Protein AF-A0ABD7YGF1-F1 (afdb_monomer)

InterPro domains:
  IPR017601 DGQHR-containing domain [TIGR03187] (174-457)
  IPR017642 DNA sulphur modification protein DndB [PF14072] (172-524)
  IPR017642 DNA sulphur modification protein DndB [cd16412] (172-524)

Structure (mmCIF, N/CA/C/O backbone):
data_AF-A0ABD7YGF1-F1
#
_entry.id   AF-A0ABD7YGF1-F1
#
loop_
_atom_site.group_PDB
_atom_site.id
_atom_site.type_symbol
_atom_site.label_atom_id
_atom_site.label_alt_id
_atom_site.label_comp_id
_atom_site.label_asym_id
_atom_site.label_entity_id
_atom_site.label_seq_id
_atom_site.pdbx_PDB_ins_code
_atom_site.Cartn_x
_atom_site.Cartn_y
_atom_site.Cartn_z
_atom_site.occupancy
_atom_site.B_iso_or_equiv
_atom_site.auth_seq_id
_atom_site.auth_comp_id
_atom_site.auth_asym_id
_atom_site.auth_atom_id
_atom_site.pdbx_PDB_model_num
ATOM 1 N N . MET A 1 1 ? 9.841 2.204 75.203 1.00 47.28 1 MET A N 1
ATOM 2 C CA . MET A 1 1 ? 10.074 0.927 74.493 1.00 47.28 1 MET A CA 1
ATOM 3 C C . MET A 1 1 ? 8.745 0.483 73.907 1.00 47.28 1 MET A C 1
ATOM 5 O O . MET A 1 1 ? 7.786 0.415 74.666 1.00 47.28 1 MET A O 1
ATOM 9 N N . ALA A 1 2 ? 8.656 0.274 72.591 1.00 51.72 2 ALA A N 1
ATOM 10 C CA . ALA A 1 2 ? 7.449 -0.277 71.972 1.00 51.72 2 ALA A CA 1
ATOM 11 C C . ALA A 1 2 ? 7.206 -1.681 72.547 1.00 51.72 2 ALA A C 1
ATOM 13 O O . ALA A 1 2 ? 8.125 -2.500 72.556 1.00 51.72 2 ALA A O 1
ATOM 14 N N . ARG A 1 3 ? 6.018 -1.930 73.106 1.00 64.38 3 ARG A N 1
ATOM 15 C CA . ARG A 1 3 ? 5.653 -3.269 73.577 1.00 64.38 3 ARG A CA 1
ATOM 16 C C . ARG A 1 3 ? 5.346 -4.119 72.345 1.00 64.38 3 ARG A C 1
ATOM 18 O O . ARG A 1 3 ? 4.523 -3.728 71.523 1.00 64.38 3 ARG A O 1
ATOM 25 N N . ASN A 1 4 ? 6.045 -5.240 72.193 1.00 73.88 4 ASN A N 1
ATOM 26 C CA . ASN A 1 4 ? 5.691 -6.229 71.183 1.00 73.88 4 ASN A CA 1
ATOM 27 C C . ASN A 1 4 ? 4.468 -6.994 71.697 1.00 73.88 4 ASN A C 1
ATOM 29 O O . ASN A 1 4 ? 4.599 -7.755 72.653 1.00 73.88 4 ASN A O 1
ATOM 33 N N . ASN A 1 5 ? 3.306 -6.786 71.082 1.00 87.56 5 ASN A N 1
ATOM 34 C CA . ASN A 1 5 ? 2.066 -7.472 71.465 1.00 87.56 5 ASN A CA 1
ATOM 35 C C . ASN A 1 5 ? 1.705 -8.606 70.493 1.00 87.56 5 ASN A C 1
ATOM 37 O O . ASN A 1 5 ? 0.883 -9.454 70.814 1.00 87.56 5 ASN A O 1
ATOM 41 N N . PHE A 1 6 ? 2.364 -8.681 69.330 1.00 92.50 6 PHE A N 1
ATOM 42 C CA . PHE A 1 6 ? 2.102 -9.727 68.344 1.00 92.50 6 PHE A CA 1
ATOM 43 C C . PHE A 1 6 ? 3.184 -10.800 68.379 1.00 92.50 6 PHE A C 1
ATOM 45 O O . PHE A 1 6 ? 4.377 -10.498 68.298 1.00 92.50 6 PHE A O 1
ATOM 52 N N . TYR A 1 7 ? 2.778 -12.063 68.435 1.00 94.25 7 TYR A N 1
ATOM 53 C CA . TYR A 1 7 ? 3.683 -13.203 68.548 1.00 94.25 7 TYR A CA 1
ATOM 54 C C . TYR A 1 7 ? 3.401 -14.226 67.463 1.00 94.25 7 TYR A C 1
ATOM 56 O O . TYR A 1 7 ? 2.249 -14.515 67.159 1.00 94.25 7 TYR A O 1
ATOM 64 N N . VAL A 1 8 ? 4.458 -14.802 66.897 1.00 94.12 8 VAL A N 1
ATOM 65 C CA . VAL A 1 8 ? 4.356 -15.978 66.029 1.00 94.12 8 VAL A CA 1
ATOM 66 C C . VAL A 1 8 ? 4.621 -17.211 66.873 1.00 94.12 8 VAL A C 1
ATOM 68 O O . VAL A 1 8 ? 5.663 -17.280 67.525 1.00 94.12 8 VAL A O 1
ATOM 71 N N . ILE A 1 9 ? 3.707 -18.173 66.837 1.00 95.19 9 ILE A N 1
ATOM 72 C CA . ILE A 1 9 ? 3.761 -19.412 67.617 1.00 95.19 9 ILE A CA 1
ATOM 73 C C . ILE A 1 9 ? 3.724 -20.636 66.700 1.00 95.19 9 ILE A C 1
ATOM 75 O O . ILE A 1 9 ? 3.148 -20.586 65.608 1.00 95.19 9 ILE A O 1
ATOM 79 N N . THR A 1 10 ? 4.328 -21.738 67.134 1.00 94.38 10 THR A N 1
ATOM 80 C CA . THR A 1 10 ? 4.211 -23.039 66.464 1.00 94.38 10 THR A CA 1
ATOM 81 C C . THR A 1 10 ? 2.841 -23.665 66.725 1.00 94.38 10 THR A C 1
ATOM 83 O O . THR A 1 10 ? 2.309 -23.622 67.833 1.00 94.38 10 THR A O 1
ATOM 86 N N . LEU A 1 11 ? 2.276 -24.290 65.696 1.00 93.62 11 LEU A N 1
ATOM 87 C CA . LEU A 1 11 ? 1.008 -25.030 65.745 1.00 93.62 11 LEU A CA 1
ATOM 88 C C . LEU A 1 11 ? 1.214 -26.542 65.571 1.00 93.62 11 LEU A C 1
ATOM 90 O O . LEU A 1 11 ? 0.254 -27.306 65.565 1.00 93.62 11 LEU A O 1
ATOM 94 N N . LYS A 1 12 ? 2.468 -26.982 65.426 1.00 89.94 12 LYS A N 1
ATOM 95 C CA . LYS A 1 12 ? 2.901 -28.384 65.375 1.00 89.94 12 LYS A CA 1
ATOM 96 C C . LYS A 1 12 ? 4.277 -28.497 66.027 1.00 89.94 12 LYS A C 1
ATOM 98 O O . LYS A 1 12 ? 5.043 -27.534 65.988 1.00 89.94 12 LYS A O 1
ATOM 103 N N . ALA A 1 13 ? 4.590 -29.658 66.595 1.00 87.62 13 ALA A N 1
ATOM 104 C CA . ALA A 1 13 ? 5.941 -29.934 67.071 1.00 87.62 13 ALA A CA 1
ATOM 105 C C . ALA A 1 13 ? 6.906 -30.013 65.877 1.00 87.62 13 ALA A C 1
ATOM 107 O O . ALA A 1 13 ? 6.611 -30.695 64.893 1.00 87.62 13 ALA A O 1
ATOM 108 N N . MET A 1 14 ? 8.024 -29.288 65.935 1.00 89.06 14 MET A N 1
ATOM 109 C CA . MET A 1 14 ? 8.999 -29.236 64.842 1.00 89.06 14 MET A CA 1
ATOM 110 C C . MET A 1 14 ? 10.362 -28.712 65.294 1.00 89.06 14 MET A C 1
ATOM 112 O O . MET A 1 14 ? 10.464 -27.964 66.260 1.00 89.06 14 MET A O 1
ATOM 116 N N . PHE A 1 15 ? 11.406 -29.023 64.527 1.00 87.56 15 PHE A N 1
ATOM 117 C CA . PHE A 1 15 ? 12.735 -28.463 64.751 1.00 87.56 15 PHE A CA 1
ATOM 118 C C . PHE A 1 15 ? 12.902 -27.089 64.077 1.00 87.56 15 PHE A C 1
ATOM 120 O O . PHE A 1 15 ? 12.736 -26.944 62.855 1.00 87.56 15 PHE A O 1
ATOM 127 N N . LEU A 1 16 ? 13.290 -26.082 64.860 1.00 85.19 16 LEU A N 1
ATOM 128 C CA . LEU A 1 16 ? 13.605 -24.725 64.409 1.00 85.19 16 LEU A CA 1
ATOM 129 C C . LEU A 1 16 ? 15.077 -24.412 64.683 1.00 85.19 16 LEU A C 1
ATOM 131 O O . LEU A 1 16 ? 15.544 -24.545 65.807 1.00 85.19 16 LEU A O 1
ATOM 135 N N . SER A 1 17 ? 15.807 -23.925 63.680 1.00 81.06 17 SER A N 1
ATOM 136 C CA . SER A 1 17 ? 17.247 -23.646 63.795 1.00 81.06 17 SER A CA 1
ATOM 137 C C . SER A 1 17 ? 17.612 -22.649 64.902 1.00 81.06 17 SER A C 1
ATOM 139 O O . SER A 1 17 ? 18.728 -22.677 65.404 1.00 81.06 17 SER A O 1
ATOM 141 N N . ASP A 1 18 ? 16.692 -21.754 65.266 1.00 78.12 18 ASP A N 1
ATOM 142 C CA . ASP A 1 18 ? 16.885 -20.685 66.250 1.00 78.12 18 ASP A CA 1
ATOM 143 C C . ASP A 1 18 ? 16.181 -20.929 67.598 1.00 78.12 18 ASP A C 1
ATOM 145 O O . ASP A 1 18 ? 16.245 -20.066 68.475 1.00 78.12 18 ASP A O 1
ATOM 149 N N . VAL A 1 19 ? 15.495 -22.068 67.759 1.00 80.00 19 VAL A N 1
ATOM 150 C CA . VAL A 1 19 ? 14.738 -22.425 68.978 1.00 80.00 19 VAL A CA 1
ATOM 151 C C . VAL A 1 19 ? 14.991 -23.876 69.436 1.00 80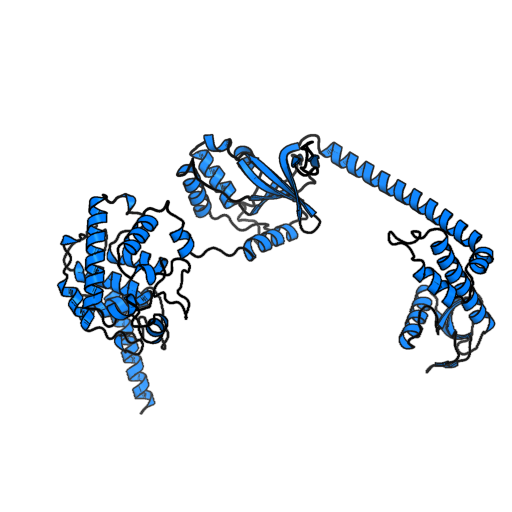.00 19 VAL A C 1
ATOM 153 O O . VAL A 1 19 ? 14.780 -24.183 70.604 1.00 80.00 19 VAL A O 1
ATOM 156 N N . GLY A 1 20 ? 15.502 -24.755 68.569 1.00 84.44 20 GLY A N 1
ATOM 157 C CA . GLY A 1 20 ? 15.682 -26.185 68.835 1.00 84.44 20 GLY A CA 1
ATOM 158 C C . GLY A 1 20 ? 14.407 -26.989 68.566 1.00 84.44 20 GLY A C 1
ATOM 159 O O . GLY A 1 20 ? 13.642 -26.658 67.655 1.00 84.44 20 GLY A O 1
ATOM 160 N N . ASP A 1 21 ? 14.174 -28.040 69.354 1.00 86.62 21 ASP A N 1
ATOM 161 C CA . ASP A 1 21 ? 12.932 -28.819 69.322 1.00 86.62 21 ASP A CA 1
ATOM 162 C C . ASP A 1 21 ? 11.771 -27.982 69.879 1.00 86.62 21 ASP A C 1
ATOM 164 O O . ASP A 1 21 ? 11.548 -27.892 71.088 1.00 86.62 21 ASP A O 1
ATOM 168 N N . ALA A 1 22 ? 11.035 -27.325 68.983 1.00 89.56 22 ALA A N 1
ATOM 169 C CA . ALA A 1 22 ? 9.906 -26.483 69.335 1.00 89.56 22 ALA A CA 1
ATOM 170 C C . ALA A 1 22 ? 8.652 -27.344 69.527 1.00 89.56 22 ALA A C 1
ATOM 172 O O . ALA A 1 22 ? 8.153 -27.976 68.591 1.00 89.56 22 ALA A O 1
ATOM 173 N N . ALA A 1 23 ? 8.129 -27.344 70.751 1.00 92.12 23 ALA A N 1
ATOM 174 C CA . ALA A 1 23 ? 6.860 -27.969 71.095 1.00 92.12 23 ALA A CA 1
ATOM 175 C C . ALA A 1 23 ? 5.666 -27.191 70.509 1.00 92.12 23 ALA A C 1
ATOM 177 O O . ALA A 1 23 ? 5.806 -26.121 69.916 1.00 92.12 23 ALA A O 1
ATOM 178 N N . PHE A 1 24 ? 4.461 -27.738 70.661 1.00 93.88 24 PHE A N 1
ATOM 179 C CA . PHE A 1 24 ? 3.224 -27.047 70.302 1.00 93.88 24 PHE A CA 1
ATOM 180 C C . PHE A 1 24 ? 3.040 -25.774 71.151 1.00 93.88 24 PHE A C 1
ATOM 182 O O . PHE A 1 24 ? 3.129 -25.821 72.378 1.00 93.88 24 PHE A O 1
ATOM 189 N N . GLY A 1 25 ? 2.791 -24.634 70.502 1.00 93.62 25 GLY A N 1
ATOM 190 C CA . GLY A 1 25 ? 2.637 -23.332 71.155 1.00 93.62 25 GLY A CA 1
ATOM 191 C C . GLY A 1 25 ? 3.937 -22.621 71.520 1.00 93.62 25 GLY A C 1
ATOM 192 O O . GLY A 1 25 ? 3.896 -21.630 72.248 1.00 93.62 25 GLY A O 1
ATOM 193 N N . THR A 1 26 ? 5.086 -23.079 71.027 1.00 95.81 26 THR A N 1
ATOM 194 C CA . THR A 1 26 ? 6.371 -22.397 71.215 1.00 95.81 26 THR A CA 1
ATOM 195 C C . THR A 1 26 ? 6.405 -21.050 70.497 1.00 95.81 26 THR A C 1
ATOM 197 O O . THR A 1 26 ? 6.140 -20.960 69.297 1.00 95.81 26 THR A O 1
ATOM 200 N N . VAL A 1 27 ? 6.780 -19.990 71.219 1.00 94.56 27 VAL A N 1
ATOM 201 C CA . VAL A 1 27 ? 6.954 -18.643 70.655 1.00 94.56 27 VAL A CA 1
ATOM 202 C C . VAL A 1 27 ? 8.221 -18.578 69.809 1.00 94.56 27 VAL A C 1
ATOM 204 O O . VAL A 1 27 ? 9.334 -18.758 70.302 1.00 94.56 27 VAL A O 1
ATOM 207 N N . VAL A 1 28 ? 8.051 -18.248 68.532 1.00 92.62 28 VAL A N 1
ATOM 208 C CA . VAL A 1 28 ? 9.112 -18.173 67.520 1.00 92.62 28 VAL A CA 1
ATOM 209 C C . VAL A 1 28 ? 9.654 -16.751 67.378 1.00 92.62 28 VAL A C 1
ATOM 211 O O . VAL A 1 28 ? 10.856 -16.542 67.227 1.00 92.62 28 VAL A O 1
ATOM 214 N N . SER A 1 29 ? 8.780 -15.744 67.405 1.00 92.81 29 SER A N 1
ATOM 215 C CA . SER A 1 29 ? 9.183 -14.335 67.274 1.00 92.81 29 SER A CA 1
ATOM 216 C C . SER A 1 29 ? 8.117 -13.390 67.818 1.00 92.81 29 SER A C 1
ATOM 218 O O . SER A 1 29 ? 6.945 -13.757 67.847 1.00 92.81 29 SER A O 1
ATOM 220 N N . SER A 1 30 ? 8.520 -12.179 68.207 1.00 92.44 30 SER A N 1
ATOM 221 C CA . SER A 1 30 ? 7.629 -11.104 68.651 1.00 92.44 30 SER A CA 1
ATOM 222 C C . SER A 1 30 ? 7.775 -9.869 67.756 1.00 92.44 30 SER A C 1
ATOM 224 O O . SER A 1 30 ? 8.855 -9.610 67.220 1.00 92.44 30 SER A O 1
ATOM 226 N N . HIS A 1 31 ? 6.683 -9.129 67.560 1.00 92.00 31 HIS A N 1
ATOM 227 C CA . HIS A 1 31 ? 6.575 -8.012 66.617 1.00 92.00 31 HIS A CA 1
ATOM 228 C C . HIS A 1 31 ? 5.748 -6.871 67.215 1.00 92.00 31 HIS A C 1
ATOM 230 O O . HIS A 1 31 ? 4.821 -7.099 67.993 1.00 92.00 31 HIS A O 1
ATOM 236 N N . ALA A 1 32 ? 6.061 -5.640 66.809 1.00 88.75 32 ALA A N 1
ATOM 237 C CA . ALA A 1 32 ? 5.312 -4.446 67.205 1.00 88.75 32 ALA A CA 1
ATOM 238 C C . ALA A 1 32 ? 4.058 -4.200 66.342 1.00 88.75 32 ALA A C 1
ATOM 240 O O . ALA A 1 32 ? 3.128 -3.537 66.783 1.00 88.75 32 ALA A O 1
ATOM 241 N N . GLU A 1 33 ? 4.019 -4.736 65.118 1.00 89.31 33 GLU A N 1
ATOM 242 C CA . GLU A 1 33 ? 2.938 -4.516 64.151 1.00 89.31 33 GLU A CA 1
ATOM 243 C C . GLU A 1 33 ? 2.354 -5.854 63.678 1.00 89.31 33 GLU A C 1
ATOM 245 O O . GLU A 1 33 ? 3.094 -6.787 63.344 1.00 89.31 33 GLU A O 1
ATOM 250 N N . SER A 1 34 ? 1.023 -5.934 63.598 1.00 89.69 34 SER A N 1
ATOM 251 C CA . SER A 1 34 ? 0.294 -7.160 63.243 1.00 89.69 34 SER A CA 1
ATOM 252 C C . SER A 1 34 ? 0.622 -7.670 61.837 1.00 89.69 34 SER A C 1
ATOM 254 O O . SER A 1 34 ? 0.790 -8.875 61.642 1.00 89.69 34 SER A O 1
ATOM 256 N N . HIS A 1 35 ? 0.785 -6.774 60.855 1.00 87.62 35 HIS A N 1
ATOM 257 C CA . HIS A 1 35 ? 1.110 -7.172 59.483 1.00 87.62 35 HIS A CA 1
ATOM 258 C C . HIS A 1 35 ? 2.489 -7.845 59.391 1.00 87.62 35 HIS A C 1
ATOM 260 O O . HIS A 1 35 ? 2.617 -8.858 58.708 1.00 87.62 35 HIS A O 1
ATOM 266 N N . LYS A 1 36 ? 3.490 -7.376 60.154 1.00 90.06 36 LYS A N 1
ATOM 267 C CA . LYS A 1 36 ? 4.830 -7.990 60.217 1.00 90.06 36 LYS A CA 1
ATOM 268 C C . LYS A 1 36 ? 4.793 -9.383 60.846 1.00 90.06 36 LYS A C 1
ATOM 270 O O . LYS A 1 36 ? 5.421 -10.309 60.328 1.00 90.06 36 LYS A O 1
ATOM 275 N N . ALA A 1 37 ? 4.007 -9.564 61.910 1.00 89.56 37 ALA A N 1
ATOM 276 C CA . ALA A 1 37 ? 3.786 -10.881 62.512 1.00 89.56 37 ALA A CA 1
ATOM 277 C C . ALA A 1 37 ? 3.083 -11.841 61.538 1.00 89.56 37 ALA A C 1
ATOM 279 O O . ALA A 1 37 ? 3.515 -12.985 61.367 1.00 89.56 37 ALA A O 1
ATOM 280 N N . SER A 1 38 ? 2.045 -11.365 60.842 1.00 90.56 38 SER A N 1
ATOM 281 C CA . SER A 1 38 ? 1.327 -12.147 59.832 1.00 90.56 38 SER A CA 1
ATOM 282 C C . SER A 1 38 ? 2.221 -12.525 58.649 1.00 90.56 38 SER A C 1
ATOM 284 O O . SER A 1 38 ? 2.162 -13.666 58.186 1.00 90.56 38 SER A O 1
ATOM 286 N N . GLU A 1 39 ? 3.040 -11.607 58.135 1.00 90.62 39 GLU A N 1
ATOM 287 C CA . GLU A 1 39 ? 3.991 -11.891 57.055 1.00 90.62 39 GLU A CA 1
ATOM 288 C C . GLU A 1 39 ? 5.044 -12.908 57.490 1.00 90.62 39 GLU A C 1
ATOM 290 O O . GLU A 1 39 ? 5.340 -13.847 56.745 1.00 90.62 39 GLU A O 1
ATOM 295 N N . ARG A 1 40 ? 5.557 -12.786 58.721 1.00 92.56 40 ARG A N 1
ATOM 296 C CA . ARG A 1 40 ? 6.510 -13.744 59.287 1.00 92.56 40 ARG A CA 1
ATOM 297 C C . ARG A 1 40 ? 5.907 -15.143 59.399 1.00 92.56 40 ARG A C 1
ATOM 299 O O . ARG A 1 40 ? 6.555 -16.097 58.972 1.00 92.56 40 ARG A O 1
ATOM 306 N N . ALA A 1 41 ? 4.681 -15.273 59.905 1.00 90.81 41 ALA A N 1
ATOM 307 C CA . ALA A 1 41 ? 3.981 -16.556 59.981 1.00 90.81 41 ALA A CA 1
ATOM 308 C C . ALA A 1 41 ? 3.724 -17.156 58.586 1.00 90.81 41 ALA A C 1
ATOM 310 O O . ALA A 1 41 ? 3.959 -18.344 58.369 1.00 90.81 41 ALA A O 1
ATOM 311 N N . ARG A 1 42 ? 3.310 -16.344 57.601 1.00 89.56 42 ARG A N 1
ATOM 312 C CA . ARG A 1 42 ? 3.129 -16.795 56.206 1.00 89.56 42 ARG A CA 1
ATOM 313 C C . ARG A 1 42 ? 4.433 -17.276 55.580 1.00 89.56 42 ARG A C 1
ATOM 315 O O . ARG A 1 42 ? 4.434 -18.294 54.895 1.00 89.56 42 ARG A O 1
ATOM 322 N N . LYS A 1 43 ? 5.536 -16.558 55.808 1.00 91.19 43 LYS A N 1
ATOM 323 C CA . LYS A 1 43 ? 6.863 -16.957 55.328 1.00 91.19 43 LYS A CA 1
ATOM 324 C C . LYS A 1 43 ? 7.285 -18.294 55.936 1.00 91.19 43 LYS A C 1
ATOM 326 O O . LYS A 1 43 ? 7.629 -19.197 55.192 1.00 91.19 43 LYS A O 1
ATOM 331 N N . LEU A 1 44 ? 7.158 -18.450 57.254 1.00 91.06 44 LEU A N 1
ATOM 332 C CA . LEU A 1 44 ? 7.504 -19.699 57.940 1.00 91.06 44 LEU A CA 1
ATOM 333 C C . LEU A 1 44 ? 6.654 -20.892 57.484 1.00 91.06 44 LEU A C 1
ATOM 335 O O . LEU A 1 44 ? 7.192 -21.977 57.295 1.00 91.06 44 LEU A O 1
ATOM 339 N N . ASN A 1 45 ? 5.352 -20.694 57.258 1.00 91.75 45 ASN A N 1
ATOM 340 C CA . ASN A 1 45 ? 4.502 -21.741 56.691 1.00 91.75 45 ASN A CA 1
ATOM 341 C C . ASN A 1 45 ? 4.942 -22.124 55.269 1.00 91.75 45 ASN A C 1
ATOM 343 O O . ASN A 1 45 ? 5.020 -23.308 54.965 1.00 91.75 45 ASN A O 1
ATOM 347 N N . ARG A 1 46 ? 5.290 -21.148 54.420 1.00 89.06 46 ARG A N 1
ATOM 348 C CA . ARG A 1 46 ? 5.771 -21.391 53.049 1.00 89.06 46 ARG A CA 1
ATOM 349 C C . ARG A 1 46 ? 7.104 -22.140 53.023 1.00 89.06 46 ARG A C 1
ATOM 351 O O . ARG A 1 46 ? 7.227 -23.120 52.303 1.00 89.06 46 ARG A O 1
ATOM 358 N N . ASP A 1 47 ? 8.063 -21.701 53.836 1.00 88.44 47 ASP A N 1
ATOM 359 C CA . ASP A 1 47 ? 9.410 -22.282 53.921 1.00 88.44 47 ASP A CA 1
ATOM 360 C C . ASP A 1 47 ? 9.389 -23.729 54.456 1.00 88.44 47 ASP A C 1
ATOM 362 O O . ASP A 1 47 ? 10.361 -24.465 54.308 1.00 88.44 47 ASP A O 1
ATOM 366 N N . ARG A 1 48 ? 8.288 -24.139 55.099 1.00 85.75 48 ARG A N 1
ATOM 367 C CA . ARG A 1 48 ? 8.072 -25.483 55.659 1.00 85.75 48 ARG A CA 1
ATOM 368 C C . ARG A 1 48 ? 6.957 -26.255 54.956 1.00 85.75 48 ARG A C 1
ATOM 370 O O . ARG A 1 48 ? 6.428 -27.196 55.541 1.00 85.75 48 ARG A O 1
ATOM 377 N N . GLU A 1 49 ? 6.564 -25.822 53.757 1.00 84.69 49 GLU A N 1
ATOM 378 C CA . GLU A 1 49 ? 5.533 -26.470 52.930 1.00 84.69 49 GLU A CA 1
ATOM 379 C C . GLU A 1 49 ? 4.204 -26.717 53.676 1.00 84.69 49 GLU A C 1
ATOM 381 O O . GLU A 1 49 ? 3.436 -27.629 53.373 1.00 84.69 49 GLU A O 1
ATOM 386 N N . CYS A 1 50 ? 3.899 -25.882 54.672 1.00 86.56 50 CYS A N 1
ATOM 387 C CA . CYS A 1 50 ? 2.648 -25.938 55.411 1.00 86.56 50 CYS A CA 1
ATOM 388 C C . CYS A 1 50 ? 1.542 -25.247 54.609 1.00 86.56 50 CYS A C 1
ATOM 390 O O . CYS A 1 50 ? 1.694 -24.110 54.153 1.00 86.56 5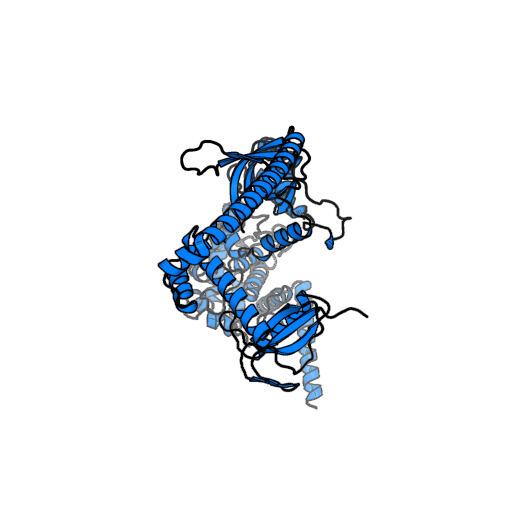0 CYS A O 1
ATOM 392 N N . SER A 1 51 ? 0.396 -25.914 54.480 1.00 80.25 51 SER A N 1
ATOM 393 C CA . SER A 1 51 ? -0.770 -25.349 53.801 1.00 80.25 51 SER A CA 1
ATOM 394 C C . SER A 1 51 ? -1.513 -24.338 54.684 1.00 80.25 51 SER A C 1
ATOM 396 O O . SER A 1 51 ? -1.377 -24.329 55.909 1.00 80.25 51 SER A O 1
ATOM 398 N N . THR A 1 52 ? -2.367 -23.516 54.074 1.00 74.31 52 THR A N 1
ATOM 399 C CA . THR A 1 52 ? -3.295 -22.626 54.797 1.00 74.31 52 THR A CA 1
ATOM 400 C C . THR A 1 52 ? -4.328 -23.386 55.635 1.00 74.31 52 THR A C 1
ATOM 402 O O . THR A 1 52 ? -4.833 -22.840 56.616 1.00 74.31 52 THR A O 1
ATOM 405 N N . ARG A 1 53 ? -4.625 -24.637 55.263 1.00 73.50 53 ARG A N 1
ATOM 406 C CA . ARG A 1 53 ? -5.550 -25.549 55.954 1.00 73.50 53 ARG A CA 1
ATOM 407 C C . ARG A 1 53 ? -4.902 -26.222 57.162 1.00 73.50 53 ARG A C 1
ATOM 409 O O . ARG A 1 53 ? -5.536 -26.434 58.184 1.00 73.50 53 ARG A O 1
ATOM 416 N N . THR A 1 54 ? -3.610 -26.520 57.073 1.00 80.88 54 THR A N 1
ATOM 417 C CA . THR A 1 54 ? -2.849 -27.205 58.127 1.00 80.88 54 THR A CA 1
ATOM 418 C C . THR A 1 54 ? -1.585 -26.426 58.506 1.00 80.88 54 THR A C 1
ATOM 420 O O . THR A 1 54 ? -0.473 -26.960 58.384 1.00 80.88 54 THR A O 1
ATOM 423 N N . PRO A 1 55 ? -1.732 -25.167 58.969 1.00 87.94 55 PRO A N 1
ATOM 424 C CA . PRO A 1 55 ? -0.598 -24.290 59.226 1.00 87.94 55 PRO A CA 1
ATOM 425 C C . PRO A 1 55 ? 0.315 -24.876 60.308 1.00 87.94 55 PRO A C 1
ATOM 427 O O . PRO A 1 55 ? -0.142 -25.436 61.303 1.00 87.94 55 PRO A O 1
ATOM 430 N N . GLY A 1 56 ? 1.624 -24.745 60.109 1.00 90.69 56 GLY A N 1
ATOM 431 C CA . GLY A 1 56 ? 2.642 -25.044 61.114 1.00 90.69 56 GLY A CA 1
ATOM 432 C C . GLY A 1 56 ? 2.902 -23.869 62.057 1.00 90.69 56 GLY A C 1
ATOM 433 O O . GLY A 1 56 ? 3.421 -24.076 63.152 1.00 90.69 56 GLY A O 1
ATOM 434 N N . PHE A 1 57 ? 2.513 -22.652 61.662 1.00 94.25 57 PHE A N 1
ATOM 435 C CA . PHE A 1 57 ? 2.696 -21.424 62.437 1.00 94.25 57 PHE A CA 1
ATOM 436 C C . PHE A 1 57 ? 1.452 -20.538 62.394 1.00 94.25 57 PHE A C 1
ATOM 438 O O . PHE A 1 57 ? 0.856 -20.349 61.330 1.00 94.25 57 PHE A O 1
ATOM 445 N N . GLY A 1 58 ? 1.112 -19.946 63.535 1.00 92.31 58 GLY A N 1
ATOM 446 C CA . GLY A 1 58 ? 0.061 -18.941 63.684 1.00 92.31 58 GLY A CA 1
ATOM 447 C C . GLY A 1 58 ? 0.637 -17.643 64.230 1.00 92.31 58 GLY A C 1
ATOM 448 O O . GLY A 1 58 ? 1.742 -17.635 64.775 1.00 92.31 58 GLY A O 1
ATOM 449 N N . PHE A 1 59 ? -0.100 -16.544 64.091 1.00 92.88 59 PHE A N 1
ATOM 450 C CA . PHE A 1 59 ? 0.214 -15.315 64.814 1.00 92.88 59 PHE A CA 1
ATOM 451 C C . PHE A 1 59 ? -0.931 -14.972 65.763 1.00 92.88 59 PHE A C 1
ATOM 453 O O . PHE A 1 59 ? -2.098 -15.142 65.417 1.00 92.88 59 PHE A O 1
ATOM 460 N N . ILE A 1 60 ? -0.584 -14.502 66.952 1.00 92.69 60 ILE A N 1
ATOM 461 C CA . ILE A 1 60 ? -1.523 -14.116 68.001 1.00 92.69 60 ILE A CA 1
ATOM 462 C C . ILE A 1 60 ? -1.219 -12.696 68.464 1.00 92.69 60 ILE A C 1
ATOM 464 O O . ILE A 1 60 ? -0.078 -12.240 68.371 1.00 92.69 60 ILE A O 1
ATOM 468 N N . ASP A 1 61 ? -2.244 -12.024 68.967 1.00 92.19 61 ASP A N 1
ATOM 469 C CA . ASP A 1 61 ? -2.120 -10.797 69.748 1.00 92.19 61 ASP A CA 1
ATOM 470 C C . ASP A 1 61 ? -2.273 -11.152 71.231 1.00 92.19 61 ASP A C 1
ATOM 472 O O . ASP A 1 61 ? -3.166 -11.929 71.589 1.00 92.19 61 ASP A O 1
ATOM 476 N N . HIS A 1 62 ? -1.379 -10.652 72.080 1.00 91.44 62 HIS A N 1
ATOM 477 C CA . HIS A 1 62 ? -1.438 -10.874 73.516 1.00 91.44 62 HIS A CA 1
ATOM 478 C C . HIS A 1 62 ? -0.850 -9.698 74.303 1.00 91.44 62 HIS A C 1
ATOM 480 O O . HIS A 1 62 ? 0.305 -9.312 74.125 1.00 91.44 62 HIS A O 1
ATOM 486 N N . ASP A 1 63 ? -1.641 -9.192 75.250 1.00 85.19 63 ASP A N 1
ATOM 487 C CA . ASP A 1 63 ? -1.288 -8.037 76.083 1.00 85.19 63 ASP A CA 1
ATOM 488 C C . ASP A 1 63 ? -0.123 -8.269 77.062 1.00 85.19 63 ASP A C 1
ATOM 490 O O . ASP A 1 63 ? 0.528 -7.312 77.494 1.00 85.19 63 ASP A O 1
ATOM 494 N N . THR A 1 64 ? 0.149 -9.522 77.441 1.00 85.81 64 THR A N 1
ATOM 495 C CA . THR A 1 64 ? 1.233 -9.866 78.372 1.00 85.81 64 THR A CA 1
ATOM 496 C C . THR A 1 64 ? 2.470 -10.368 77.625 1.00 85.81 64 THR A C 1
ATOM 498 O O . THR A 1 64 ? 2.325 -11.208 76.735 1.00 85.81 64 THR A O 1
ATOM 501 N N . PRO A 1 65 ? 3.690 -9.925 77.998 1.00 87.94 65 PRO A N 1
ATOM 502 C CA . PRO A 1 65 ? 4.916 -10.358 77.337 1.00 87.94 65 PRO A CA 1
ATOM 503 C C . PRO A 1 65 ? 5.116 -11.878 77.350 1.00 87.94 65 PRO A C 1
ATOM 505 O O . PRO A 1 65 ? 5.158 -12.485 78.420 1.00 87.94 65 PRO A O 1
ATOM 508 N N . LEU A 1 66 ? 5.294 -12.476 76.168 1.00 91.81 66 LEU A N 1
ATOM 509 C CA . LEU A 1 66 ? 5.617 -13.899 76.015 1.00 91.81 66 LEU A CA 1
ATOM 510 C C . LEU A 1 66 ? 7.110 -14.103 75.731 1.00 91.81 66 LEU A C 1
ATOM 512 O O . LEU A 1 66 ? 7.742 -13.308 75.028 1.00 91.81 66 LEU A O 1
ATOM 516 N N . VAL A 1 67 ? 7.679 -15.191 76.252 1.00 90.38 67 VAL A N 1
ATOM 517 C CA . VAL A 1 67 ? 9.115 -15.486 76.139 1.00 90.38 67 VAL A CA 1
ATOM 518 C C . VAL A 1 67 ? 9.394 -16.332 74.895 1.00 90.38 67 VAL A C 1
ATOM 520 O O . VAL A 1 67 ? 8.796 -17.391 74.707 1.00 90.38 67 VAL A O 1
ATOM 523 N N . LYS A 1 68 ? 10.333 -15.892 74.042 1.00 91.06 68 LYS A N 1
ATOM 524 C CA . LYS A 1 68 ? 10.785 -16.671 72.875 1.00 91.06 68 LYS A CA 1
ATOM 525 C C . LYS A 1 68 ? 11.348 -18.025 73.329 1.00 91.06 68 LYS A C 1
ATOM 527 O O . LYS A 1 68 ? 12.158 -18.077 74.247 1.00 91.06 68 LYS A O 1
ATOM 532 N N . GLY A 1 69 ? 10.939 -19.101 72.662 1.00 88.75 69 GL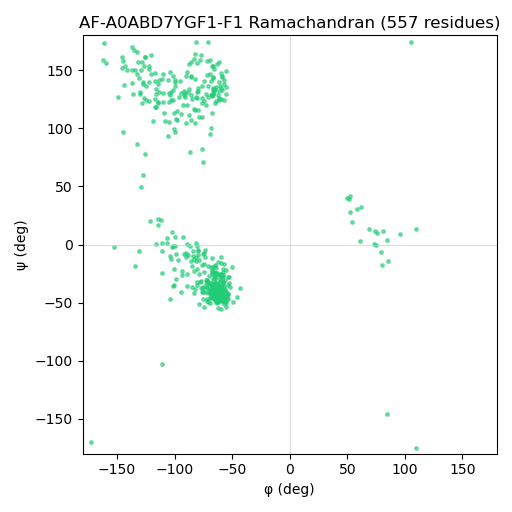Y A N 1
ATOM 533 C CA . GLY A 1 69 ? 11.334 -20.475 72.979 1.00 88.75 69 GLY A CA 1
ATOM 534 C C . GLY A 1 69 ? 10.486 -21.157 74.055 1.00 88.75 69 GLY A C 1
ATOM 535 O O . GLY A 1 69 ? 10.506 -22.381 74.143 1.00 88.75 69 GLY A O 1
ATOM 536 N N . GLN A 1 70 ? 9.672 -20.412 74.809 1.00 92.75 70 GLN A N 1
ATOM 537 C CA . GLN A 1 70 ? 8.713 -20.992 75.747 1.00 92.75 70 GLN A CA 1
ATOM 538 C C . GLN A 1 70 ? 7.432 -21.425 75.021 1.00 92.75 70 GLN A C 1
ATOM 540 O O . GLN A 1 70 ? 6.978 -20.754 74.090 1.00 92.75 70 GLN A O 1
ATOM 545 N N . ALA A 1 71 ? 6.860 -22.555 75.444 1.00 92.38 71 ALA A N 1
ATOM 546 C CA . ALA A 1 71 ? 5.608 -23.090 74.919 1.00 92.38 71 ALA A CA 1
ATOM 547 C C . ALA A 1 71 ? 4.395 -22.594 75.716 1.00 92.38 71 ALA A C 1
ATOM 549 O O . ALA A 1 71 ? 4.370 -22.688 76.943 1.00 92.38 71 ALA A O 1
ATOM 550 N N . TYR A 1 72 ? 3.373 -22.133 74.995 1.00 94.56 72 TYR A N 1
ATOM 551 C CA . TYR A 1 72 ? 2.059 -21.756 75.516 1.00 94.56 72 TYR A CA 1
ATOM 552 C C . TYR A 1 72 ? 0.966 -22.529 74.756 1.00 94.56 72 TYR A C 1
ATOM 554 O O . TYR A 1 72 ? 0.329 -21.976 73.852 1.00 94.56 72 TYR A O 1
ATOM 562 N N . PRO A 1 73 ? 0.751 -23.819 75.083 1.00 92.25 73 PRO A N 1
ATOM 563 C CA . PRO A 1 73 ? -0.185 -24.685 74.361 1.00 92.25 73 PRO A CA 1
ATOM 564 C C . PRO A 1 73 ? -1.612 -24.127 74.305 1.00 92.25 73 PRO A C 1
ATOM 566 O O . PRO A 1 73 ? -2.240 -24.159 73.252 1.00 92.25 73 PRO A O 1
ATOM 569 N N . GLU A 1 74 ? -2.080 -23.531 75.403 1.00 92.00 74 GLU A N 1
ATOM 570 C CA . GLU A 1 74 ? -3.399 -22.891 75.540 1.00 92.00 74 GLU A CA 1
ATOM 571 C C . GLU A 1 74 ? -3.650 -21.824 74.454 1.00 92.00 74 GLU A C 1
ATOM 573 O O . GLU A 1 74 ? -4.723 -21.754 73.856 1.00 92.00 74 GLU A O 1
ATOM 578 N N . LEU A 1 75 ? -2.638 -21.004 74.140 1.00 92.44 75 LEU A N 1
ATOM 579 C CA . LEU A 1 75 ? -2.752 -19.929 73.147 1.00 92.44 75 LEU A CA 1
ATOM 580 C C . LEU A 1 75 ? -2.750 -20.468 71.715 1.00 92.44 75 LEU A C 1
ATOM 582 O O . LEU A 1 75 ? -3.486 -19.968 70.864 1.00 92.44 75 LEU A O 1
ATOM 586 N N . ALA A 1 76 ? -1.951 -21.504 71.450 1.00 91.50 76 ALA A N 1
ATOM 587 C CA . ALA A 1 76 ? -1.969 -22.197 70.166 1.00 91.50 76 ALA A CA 1
ATOM 588 C C . ALA A 1 76 ? -3.292 -22.931 69.940 1.00 91.50 76 ALA A C 1
ATOM 590 O O . ALA A 1 76 ? -3.847 -22.870 68.843 1.00 91.50 76 ALA A O 1
ATOM 591 N N . GLN A 1 77 ? -3.840 -23.556 70.983 1.00 92.19 77 GLN A N 1
ATOM 592 C CA . GLN A 1 77 ? -5.148 -24.196 70.935 1.00 92.19 77 GLN A CA 1
ATOM 593 C C . GLN A 1 77 ? -6.258 -23.171 70.690 1.00 92.19 77 GLN A C 1
ATOM 595 O O . GLN A 1 77 ? -7.096 -23.381 69.815 1.00 92.19 77 GLN A O 1
ATOM 600 N N . ARG A 1 78 ? -6.225 -22.020 71.373 1.00 91.62 78 ARG A N 1
ATOM 601 C CA . ARG A 1 78 ? -7.162 -20.916 71.125 1.00 91.62 78 ARG A CA 1
ATOM 602 C C . ARG A 1 78 ? -7.067 -20.387 69.695 1.00 91.62 78 ARG A C 1
ATOM 604 O O . ARG A 1 78 ? -8.099 -20.148 69.077 1.00 91.62 78 ARG A O 1
ATOM 611 N N . TYR A 1 79 ? -5.860 -20.230 69.150 1.00 92.06 79 TYR A N 1
ATOM 612 C CA . TYR A 1 79 ? -5.675 -19.825 67.755 1.00 92.06 79 TYR A CA 1
ATOM 613 C C . TYR A 1 79 ? -6.286 -20.841 66.785 1.00 92.06 79 TYR A C 1
ATOM 615 O O . TYR A 1 79 ? -7.013 -20.453 65.871 1.00 92.06 79 TYR A O 1
ATOM 623 N N . LEU A 1 80 ? -6.025 -22.136 66.994 1.00 90.31 80 LEU A N 1
ATOM 624 C CA . LEU A 1 80 ? -6.611 -23.196 66.173 1.00 90.31 80 LEU A CA 1
ATOM 625 C C . LEU A 1 80 ? -8.137 -23.213 66.278 1.00 90.31 80 LEU A C 1
ATOM 627 O O . LEU A 1 80 ? -8.789 -23.347 65.250 1.00 90.31 80 LEU A O 1
ATOM 631 N N . GLN A 1 81 ? -8.702 -22.997 67.469 1.00 90.94 81 GLN A N 1
ATOM 632 C CA . GLN A 1 81 ? -10.150 -22.897 67.654 1.00 90.94 81 GLN A CA 1
ATOM 633 C C . GLN A 1 81 ? -10.737 -21.680 66.930 1.00 90.94 81 GLN A C 1
ATOM 635 O O . GLN A 1 81 ? -11.727 -21.808 66.222 1.00 90.94 81 GLN A O 1
ATOM 640 N N . MET A 1 82 ? -10.106 -20.507 67.041 1.00 89.81 82 MET A N 1
ATOM 641 C CA . MET A 1 82 ? -10.546 -19.303 66.326 1.00 89.81 82 MET A CA 1
ATOM 642 C C . MET A 1 82 ? -10.470 -19.482 64.810 1.00 89.81 82 MET A C 1
ATOM 644 O O . MET A 1 82 ? -11.360 -19.039 64.088 1.00 89.81 82 MET A O 1
ATOM 648 N N . LYS A 1 83 ? -9.414 -20.139 64.319 1.00 88.94 83 LYS A N 1
ATOM 649 C CA . LYS A 1 83 ? -9.280 -20.473 62.902 1.00 88.94 83 LYS A CA 1
ATOM 650 C C . LYS A 1 83 ? -10.353 -21.469 62.463 1.00 88.94 83 LYS A C 1
ATOM 652 O O . LYS A 1 83 ? -10.952 -21.259 61.417 1.00 88.94 83 LYS A O 1
ATOM 657 N N . PHE A 1 84 ? -10.607 -22.501 63.264 1.00 91.44 84 PHE A N 1
ATOM 658 C CA . PHE A 1 84 ? -11.661 -23.477 63.013 1.00 91.44 84 PHE A CA 1
ATOM 659 C C . PHE A 1 84 ? -13.028 -22.797 62.911 1.00 91.44 84 PHE A C 1
ATOM 661 O O . PHE A 1 84 ? -13.739 -22.997 61.933 1.00 91.44 84 PHE A O 1
ATOM 668 N N . ASP A 1 85 ? -13.363 -21.932 63.871 1.00 92.19 85 ASP A N 1
ATOM 669 C CA . ASP A 1 85 ? -14.622 -21.188 63.869 1.00 92.19 85 ASP A CA 1
ATOM 670 C C . ASP A 1 85 ? -14.727 -20.259 62.649 1.00 92.19 85 ASP A C 1
ATOM 672 O O . ASP A 1 85 ? -15.786 -20.177 62.031 1.00 92.19 85 ASP A O 1
ATOM 676 N N . ALA A 1 86 ? -13.636 -19.593 62.260 1.00 90.38 86 ALA A N 1
ATOM 677 C CA . ALA A 1 86 ? -13.608 -18.741 61.073 1.00 90.38 86 ALA A CA 1
ATOM 678 C C . ALA A 1 86 ? -13.793 -19.541 59.771 1.00 90.38 86 ALA A C 1
ATOM 680 O O . ALA A 1 86 ? -14.554 -19.122 58.899 1.00 90.38 86 ALA A O 1
ATOM 681 N N . ASP A 1 87 ? -13.133 -20.694 59.646 1.00 90.25 87 ASP A N 1
ATOM 682 C CA . ASP A 1 87 ? -13.260 -21.582 58.487 1.00 90.25 87 ASP A CA 1
ATOM 683 C C . ASP A 1 87 ? -14.671 -22.210 58.423 1.00 90.25 87 ASP A C 1
ATOM 685 O O . ASP A 1 87 ? -15.239 -22.342 57.337 1.00 90.25 87 ASP A O 1
ATOM 689 N N . ALA A 1 88 ? -15.281 -22.526 59.572 1.00 93.81 88 ALA A N 1
ATOM 690 C CA . ALA A 1 88 ? -16.658 -23.010 59.670 1.00 93.81 88 ALA A CA 1
ATOM 691 C C . ALA A 1 88 ? -17.681 -21.929 59.288 1.00 93.81 88 ALA A C 1
ATOM 693 O O . ALA A 1 88 ? -18.577 -22.183 58.483 1.00 93.81 88 ALA A O 1
ATOM 694 N N . ILE A 1 89 ? -17.521 -20.696 59.777 1.00 93.44 89 ILE A N 1
ATOM 695 C CA . ILE A 1 89 ? -18.360 -19.560 59.362 1.00 93.44 89 ILE A CA 1
ATOM 696 C C . ILE A 1 89 ? -18.206 -19.310 57.858 1.00 93.44 89 ILE A C 1
ATOM 698 O O . ILE A 1 89 ? -19.203 -19.103 57.168 1.00 93.44 89 ILE A O 1
ATOM 702 N N . TYR A 1 90 ? -16.983 -19.377 57.328 1.00 90.88 90 TYR A N 1
ATOM 703 C CA . TYR A 1 90 ? -16.715 -19.242 55.895 1.00 90.88 90 TYR A CA 1
ATOM 704 C C . TYR A 1 90 ? -17.459 -20.302 55.071 1.00 90.88 90 TYR A C 1
ATOM 706 O O . TYR A 1 90 ? -18.133 -19.964 54.096 1.00 90.88 90 TYR A O 1
ATOM 714 N N . ALA A 1 91 ? -17.376 -21.572 55.477 1.00 91.56 91 ALA A N 1
ATOM 715 C CA . ALA A 1 91 ? -18.102 -22.661 54.829 1.00 91.56 91 ALA A CA 1
ATOM 716 C C . ALA A 1 91 ? -19.621 -22.439 54.907 1.00 91.56 91 ALA A C 1
ATOM 718 O O . ALA A 1 91 ? -20.314 -22.537 53.895 1.00 91.56 91 ALA A O 1
ATOM 719 N N . MET A 1 92 ? -20.134 -22.052 56.079 1.00 95.62 92 MET A N 1
ATOM 720 C CA . MET A 1 92 ? -21.560 -21.807 56.292 1.00 95.62 92 MET A CA 1
ATOM 721 C C . MET A 1 92 ? -22.086 -20.639 55.448 1.00 95.62 92 MET A C 1
ATOM 723 O O . MET A 1 92 ? -23.184 -20.729 54.906 1.00 95.62 92 MET A O 1
ATOM 727 N N . LYS A 1 93 ? -21.301 -19.572 55.247 1.00 92.81 93 LYS A N 1
ATOM 728 C CA . LYS A 1 93 ? -21.655 -18.495 54.305 1.00 92.81 93 LYS A CA 1
ATOM 729 C C . LYS A 1 93 ? -21.819 -19.013 52.879 1.00 92.81 93 LYS A C 1
ATOM 731 O O . LYS A 1 93 ? -22.781 -18.634 52.225 1.00 92.81 93 LYS A O 1
ATOM 736 N N . GLY A 1 94 ? -20.939 -19.916 52.438 1.00 90.12 94 GLY A N 1
ATOM 737 C CA . GLY A 1 94 ? -21.057 -20.602 51.145 1.00 90.12 94 GLY A CA 1
ATOM 738 C C . GLY A 1 94 ? -22.338 -21.427 51.015 1.00 90.12 94 GLY A C 1
ATOM 739 O O . GLY A 1 94 ? -22.966 -21.411 49.962 1.00 90.12 94 GLY A O 1
ATOM 740 N N . VAL A 1 95 ? -22.763 -22.083 52.099 1.00 92.19 95 VAL A N 1
ATOM 741 C CA . VAL A 1 95 ? -24.030 -22.835 52.152 1.00 92.19 95 VAL A CA 1
ATOM 742 C C . VAL A 1 95 ? -25.249 -21.907 52.111 1.00 92.19 95 VAL A C 1
ATOM 744 O O . VAL A 1 95 ? -26.252 -22.238 51.481 1.00 92.19 95 VAL A O 1
ATOM 747 N N . LEU A 1 96 ? -25.202 -20.772 52.815 1.00 91.69 96 LEU A N 1
ATOM 748 C CA . LEU A 1 96 ? -26.323 -19.830 52.913 1.00 91.69 96 LEU A CA 1
ATOM 749 C C . LEU A 1 96 ? -26.500 -18.964 51.663 1.00 91.69 96 LEU A C 1
ATOM 751 O O . LEU A 1 96 ? -27.633 -18.649 51.305 1.00 91.69 96 LEU A O 1
ATOM 755 N N . ASP A 1 97 ? -25.398 -18.554 51.045 1.00 90.12 97 ASP A N 1
ATOM 756 C CA . ASP A 1 97 ? -25.358 -17.729 49.842 1.00 90.12 97 ASP A CA 1
ATOM 757 C C . ASP A 1 97 ? -24.161 -18.165 48.986 1.00 90.12 97 ASP A C 1
ATOM 759 O O . ASP A 1 97 ? -23.050 -17.693 49.212 1.00 90.12 97 ASP A O 1
ATOM 763 N N . PRO A 1 98 ? -24.347 -19.026 47.972 1.00 89.75 98 PRO A N 1
ATOM 764 C CA . PRO A 1 98 ? -23.252 -19.483 47.118 1.00 89.75 98 PRO A CA 1
ATOM 765 C C . PRO A 1 98 ? -22.462 -18.352 46.441 1.00 89.75 98 PRO A C 1
ATOM 767 O O . PRO A 1 98 ? -21.310 -18.560 46.074 1.00 89.75 98 PRO A O 1
ATOM 770 N N . TYR A 1 99 ? -23.024 -17.149 46.294 1.00 84.44 99 TYR A N 1
ATOM 771 C CA . TYR A 1 99 ? -22.393 -16.012 45.613 1.00 84.44 99 TYR A CA 1
ATOM 772 C C . TYR A 1 99 ? -21.823 -14.970 46.577 1.00 84.44 99 TYR A C 1
ATOM 774 O O . TYR A 1 99 ? -21.402 -13.889 46.154 1.00 84.44 99 TYR A O 1
ATOM 782 N N . TRP A 1 100 ? -21.758 -15.282 47.872 1.00 84.00 100 TRP A N 1
ATOM 783 C CA . TRP A 1 100 ? -21.407 -14.302 48.894 1.00 84.00 100 TRP A CA 1
ATOM 784 C C . TRP A 1 100 ? -20.036 -13.644 48.684 1.00 84.00 100 TRP A C 1
ATOM 786 O O . TRP A 1 100 ? -19.827 -12.519 49.138 1.00 84.00 100 TRP A O 1
ATOM 796 N N . GLN A 1 101 ? -19.095 -14.321 48.020 1.00 81.06 101 GLN A N 1
ATOM 797 C CA . GLN A 1 101 ? -17.729 -13.837 47.810 1.00 81.06 101 GLN A CA 1
ATOM 798 C C . GLN A 1 101 ? -17.502 -13.237 46.415 1.00 81.06 101 GLN A C 1
ATOM 800 O O . GLN A 1 101 ? -16.692 -12.320 46.262 1.00 81.06 101 GLN A O 1
ATOM 805 N N . SER A 1 102 ? -18.155 -13.774 45.381 1.00 81.25 102 SER A N 1
ATOM 806 C CA . SER A 1 102 ? -17.895 -13.402 43.988 1.00 81.25 102 SER A CA 1
ATOM 807 C C . SER A 1 102 ? -19.049 -13.790 43.060 1.00 81.25 102 SER A C 1
ATOM 809 O O . SER A 1 102 ? -19.964 -14.506 43.449 1.00 81.25 102 SER A O 1
ATOM 811 N N . SER A 1 103 ? -18.969 -13.380 41.791 1.00 75.06 103 SER A N 1
ATOM 812 C CA . SER A 1 103 ? -19.909 -13.809 40.746 1.00 75.06 103 SER A CA 1
ATOM 813 C C . SER A 1 103 ? -19.807 -15.296 40.379 1.00 75.06 103 SER A C 1
ATOM 815 O O . SER A 1 103 ? -20.675 -15.805 39.671 1.00 75.06 103 SER A O 1
ATOM 817 N N . LYS A 1 104 ? -18.766 -16.002 40.839 1.00 82.12 104 LYS A N 1
ATOM 818 C CA . LYS A 1 104 ? -18.671 -17.461 40.749 1.00 82.12 104 LYS A CA 1
ATOM 819 C C . LYS A 1 104 ? -19.255 -18.083 42.023 1.00 82.12 104 LYS A C 1
ATOM 821 O O . LYS A 1 104 ? -18.827 -17.673 43.104 1.00 82.12 104 LYS A O 1
ATOM 826 N N . PRO A 1 105 ? -20.179 -19.052 41.906 1.00 87.75 105 PRO A N 1
ATOM 827 C CA . PRO A 1 105 ? -20.764 -19.694 43.071 1.00 87.75 105 PRO A CA 1
ATOM 828 C C . PRO A 1 105 ? -19.749 -20.611 43.760 1.00 87.75 105 PRO A C 1
ATOM 830 O O . PRO A 1 105 ? -18.951 -21.267 43.090 1.00 87.75 105 PRO A O 1
ATOM 833 N N . VAL A 1 106 ? -19.823 -20.696 45.086 1.00 89.19 106 VAL A N 1
ATOM 834 C CA . VAL A 1 106 ? -19.247 -21.796 45.865 1.00 89.19 106 VAL A CA 1
ATOM 835 C C . VAL A 1 106 ? -19.991 -23.068 45.470 1.00 89.19 106 VAL A C 1
ATOM 837 O O . VAL A 1 106 ? -21.221 -23.113 45.535 1.00 89.19 106 VAL A O 1
ATOM 840 N N . THR A 1 107 ? -19.266 -24.085 45.013 1.00 91.19 107 THR A N 1
ATOM 841 C CA . THR A 1 107 ? -19.887 -25.326 44.541 1.00 91.19 107 THR A CA 1
ATOM 842 C C . THR A 1 107 ? -20.218 -26.271 45.698 1.00 91.19 107 THR A C 1
ATOM 844 O O . THR A 1 107 ? -19.707 -26.147 46.816 1.00 91.19 107 THR A O 1
ATOM 847 N N . GLU A 1 108 ? -21.074 -27.259 45.431 1.00 89.12 108 GLU A N 1
ATOM 848 C CA . GLU A 1 108 ? -21.329 -28.352 46.378 1.00 89.12 108 GLU A CA 1
ATOM 849 C C . GLU A 1 108 ? -20.045 -29.135 46.687 1.00 89.12 108 GLU A C 1
ATOM 851 O O . GLU A 1 108 ? -19.824 -29.523 47.831 1.00 89.12 108 GLU A O 1
ATOM 856 N N . GLU A 1 109 ? -19.160 -29.294 45.697 1.00 90.88 109 GLU A N 1
ATOM 857 C CA . GLU A 1 109 ? -17.854 -29.937 45.860 1.00 90.88 109 GLU A CA 1
ATOM 858 C C . GLU A 1 109 ? -16.934 -29.124 46.785 1.00 90.88 109 GLU A C 1
ATOM 860 O O . GLU A 1 109 ? -16.330 -29.687 47.698 1.00 90.88 109 GLU A O 1
ATOM 865 N N . ASP A 1 110 ? -16.887 -27.796 46.633 1.00 86.19 110 ASP A N 1
ATOM 866 C CA . ASP A 1 110 ? -16.129 -26.912 47.533 1.00 86.19 110 ASP A CA 1
ATOM 867 C C . ASP A 1 110 ? -16.639 -27.009 48.975 1.00 86.19 110 ASP A C 1
ATOM 869 O O . ASP A 1 110 ? -15.859 -27.046 49.932 1.00 86.19 110 ASP A O 1
ATOM 873 N N . THR A 1 111 ? -17.961 -27.079 49.132 1.00 87.69 111 THR A N 1
ATOM 874 C CA . THR A 1 111 ? -18.617 -27.225 50.434 1.00 87.69 111 THR A CA 1
ATOM 875 C C . THR A 1 111 ? -18.292 -28.585 51.052 1.00 87.69 111 THR A C 1
ATOM 877 O O . THR A 1 111 ? -17.949 -28.652 52.233 1.00 87.69 111 THR A O 1
ATOM 880 N N . ALA A 1 112 ? -18.329 -29.663 50.264 1.00 87.75 112 ALA A N 1
ATOM 881 C CA . ALA A 1 112 ? -17.987 -31.009 50.715 1.00 87.75 112 ALA A CA 1
ATOM 882 C C . ALA A 1 112 ? -16.520 -31.107 51.166 1.00 87.75 112 ALA A C 1
ATOM 884 O O . ALA A 1 112 ? -16.256 -31.608 52.258 1.00 87.75 112 ALA A O 1
ATOM 885 N N . TRP A 1 113 ? -15.582 -30.542 50.398 1.00 90.88 113 TRP A N 1
ATOM 886 C CA . TRP A 1 113 ? -14.166 -30.458 50.782 1.00 90.88 113 TRP A CA 1
ATOM 887 C C . TRP A 1 113 ? -13.951 -29.699 52.096 1.00 90.88 113 TRP A C 1
ATOM 889 O O . TRP A 1 113 ? -13.083 -30.062 52.893 1.00 90.88 113 TRP A O 1
ATOM 899 N N . MET A 1 114 ? -14.718 -28.631 52.332 1.00 88.56 114 MET A N 1
ATOM 900 C CA . MET A 1 114 ? -14.637 -27.861 53.575 1.00 88.56 114 MET A CA 1
ATOM 901 C C . MET A 1 114 ? -15.209 -28.630 54.769 1.00 88.56 114 MET A C 1
ATOM 903 O O . MET A 1 114 ? -14.599 -28.616 55.837 1.00 88.56 114 MET A O 1
ATOM 907 N N . LEU A 1 115 ? -16.332 -29.329 54.596 1.00 91.12 115 LEU A N 1
ATOM 908 C CA . LEU A 1 115 ? -16.925 -30.177 55.635 1.00 91.12 115 LEU A CA 1
ATOM 909 C C . LEU A 1 115 ? -16.011 -31.353 56.005 1.00 91.12 115 LEU A C 1
ATOM 911 O O . LEU A 1 115 ? -15.804 -31.610 57.190 1.00 91.12 115 LEU A O 1
ATOM 915 N N . GLU A 1 116 ? -15.401 -32.009 55.012 1.00 91.62 116 GLU A N 1
ATOM 916 C CA . GLU A 1 116 ? -14.400 -33.061 55.231 1.00 91.62 116 GLU A CA 1
ATOM 917 C C . GLU A 1 116 ? -13.197 -32.519 56.017 1.00 91.62 116 GLU A C 1
ATOM 919 O O . GLU A 1 116 ? -12.768 -33.121 57.002 1.00 91.62 116 GLU A O 1
ATOM 924 N N . HIS A 1 117 ? -12.682 -31.347 55.629 1.00 88.50 117 HIS A N 1
ATOM 925 C CA . HIS A 1 117 ? -11.556 -30.714 56.311 1.00 88.50 117 HIS A CA 1
ATOM 926 C C . HIS A 1 117 ? -11.869 -30.345 57.769 1.00 88.50 117 HIS A C 1
ATOM 928 O O . HIS A 1 117 ? -11.019 -30.531 58.641 1.00 88.50 117 HIS A O 1
ATOM 934 N N . LEU A 1 118 ? -13.072 -29.827 58.026 1.00 90.38 118 LEU A N 1
ATOM 935 C CA . LEU A 1 118 ? -13.535 -29.437 59.359 1.00 90.38 118 LEU A CA 1
ATOM 936 C C . LEU A 1 118 ? -14.012 -30.629 60.200 1.00 90.38 118 LEU A C 1
ATOM 938 O O . LEU A 1 118 ? -14.261 -30.454 61.389 1.00 90.38 118 LEU A O 1
ATOM 942 N N . GLN A 1 119 ? -14.140 -31.820 59.605 1.00 92.50 119 GLN A N 1
ATOM 943 C CA . GLN A 1 119 ? -14.738 -33.001 60.235 1.00 92.50 119 GLN A CA 1
ATOM 944 C C . GLN A 1 119 ? -16.124 -32.711 60.835 1.00 92.50 119 GLN A C 1
ATOM 946 O O . GLN A 1 119 ? -16.460 -33.197 61.913 1.00 92.50 119 GLN A O 1
ATOM 951 N N . LEU A 1 120 ? -16.921 -31.901 60.134 1.00 91.75 120 LEU A N 1
ATOM 952 C CA . LEU A 1 120 ? -18.293 -31.570 60.513 1.00 91.75 120 LEU A CA 1
ATOM 953 C C . LEU A 1 120 ? -19.263 -32.147 59.490 1.00 91.75 120 LEU A C 1
ATOM 955 O O . LEU A 1 120 ? -19.030 -32.084 58.282 1.00 91.75 120 LEU A O 1
ATOM 959 N N . SER A 1 121 ? -20.399 -32.643 59.963 1.00 94.31 121 SER A N 1
ATOM 960 C CA . SER A 1 121 ? -21.563 -32.825 59.105 1.00 94.31 121 SER A CA 1
ATOM 961 C C . SER A 1 121 ? -22.187 -31.470 58.753 1.00 94.31 121 SER A C 1
ATOM 963 O O . SER A 1 121 ? -22.055 -30.481 59.480 1.00 94.31 121 SER A O 1
ATOM 965 N N . LEU A 1 122 ? -22.941 -31.422 57.652 1.00 91.38 122 LEU A N 1
ATOM 966 C CA . LEU A 1 122 ? -23.716 -30.230 57.295 1.00 91.38 122 LEU A CA 1
ATOM 967 C C . LEU A 1 122 ? -24.716 -29.838 58.403 1.00 91.38 122 LEU A C 1
ATOM 969 O O . LEU A 1 122 ? -24.975 -28.654 58.598 1.00 91.38 122 LEU A O 1
ATOM 973 N N . GLY A 1 123 ? -25.259 -30.820 59.134 1.00 91.69 123 GLY A N 1
ATOM 974 C CA . GLY A 1 123 ? -26.164 -30.587 60.263 1.00 91.69 123 GLY A CA 1
ATOM 975 C C . GLY A 1 123 ? -25.478 -29.873 61.429 1.00 91.69 123 GLY A C 1
ATOM 976 O O . GLY A 1 123 ? -25.980 -28.854 61.894 1.00 91.69 123 GLY A O 1
ATOM 977 N N . GLU A 1 124 ? -24.296 -30.341 61.838 1.00 92.38 124 GLU A N 1
ATOM 978 C CA . GLU A 1 124 ? -23.512 -29.714 62.916 1.00 92.38 124 GLU A CA 1
ATOM 979 C C . GLU A 1 124 ? -22.995 -28.325 62.522 1.00 92.38 124 GLU A C 1
ATOM 981 O O . GLU A 1 124 ? -22.939 -27.422 63.360 1.00 92.38 124 GLU A O 1
ATOM 986 N N . LEU A 1 125 ? -22.634 -28.132 61.246 1.00 93.50 125 LEU A N 1
ATOM 987 C CA . LEU A 1 125 ? -22.233 -26.824 60.728 1.00 93.50 125 LEU A CA 1
ATOM 988 C C . LEU A 1 125 ? -23.379 -25.809 60.861 1.00 93.50 125 LEU A C 1
ATOM 990 O O . LEU A 1 125 ? -23.162 -24.697 61.346 1.00 93.50 125 LEU A O 1
ATOM 994 N N . ARG A 1 126 ? -24.598 -26.213 60.477 1.00 93.69 126 ARG A N 1
ATOM 995 C CA . ARG A 1 126 ? -25.806 -25.388 60.599 1.00 93.69 126 ARG A CA 1
ATOM 996 C C . ARG A 1 126 ? -26.114 -25.052 62.048 1.00 93.69 126 ARG A C 1
ATOM 998 O O . ARG A 1 126 ? -26.184 -23.880 62.397 1.00 93.69 126 ARG A O 1
ATOM 1005 N N . GLU A 1 127 ? -26.219 -26.068 62.897 1.00 94.19 127 GLU A N 1
ATOM 1006 C CA . GLU A 1 127 ? -26.583 -25.894 64.306 1.00 94.19 127 GLU A CA 1
ATOM 1007 C C . GLU A 1 127 ? -25.642 -24.928 65.041 1.00 94.19 127 GLU A C 1
ATOM 1009 O O . GLU A 1 127 ? -26.084 -24.126 65.861 1.00 94.19 127 GLU A O 1
ATOM 1014 N N . ARG A 1 128 ? -24.339 -24.973 64.739 1.00 94.00 128 ARG A N 1
ATOM 1015 C CA . ARG A 1 128 ? -23.330 -24.215 65.492 1.00 94.00 128 ARG A CA 1
ATOM 1016 C C . ARG A 1 128 ? -22.988 -22.844 64.905 1.00 94.00 128 ARG A C 1
ATOM 1018 O O . ARG A 1 128 ? -22.528 -21.980 65.658 1.00 94.00 128 ARG A O 1
ATOM 1025 N N . TYR A 1 129 ? -23.155 -22.638 63.595 1.00 95.56 129 TYR A N 1
ATOM 1026 C CA . TYR A 1 129 ? -22.605 -21.461 62.902 1.00 95.56 129 TYR A CA 1
ATOM 1027 C C . TYR A 1 129 ? -23.593 -20.711 61.997 1.00 95.56 129 TYR A C 1
ATOM 1029 O O . TYR A 1 129 ? -23.229 -19.639 61.505 1.00 95.56 129 TYR A O 1
ATOM 1037 N N . GLU A 1 130 ? -24.823 -21.198 61.795 1.00 93.44 130 GLU A N 1
ATOM 1038 C CA . GLU A 1 130 ? -25.798 -20.564 60.891 1.00 93.44 130 GLU A CA 1
ATOM 1039 C C . GLU A 1 130 ? -26.126 -19.115 61.291 1.00 93.44 130 GLU A C 1
ATOM 1041 O O . GLU A 1 130 ? -25.996 -18.215 60.458 1.00 93.44 130 GLU A O 1
ATOM 1046 N N . ASP A 1 131 ? -26.430 -18.859 62.567 1.00 93.19 131 ASP A N 1
ATOM 1047 C CA . ASP A 1 131 ? -26.779 -17.516 63.058 1.00 93.19 131 ASP A CA 1
ATOM 1048 C C . ASP A 1 131 ? -25.639 -16.502 62.874 1.00 93.19 131 ASP A C 1
ATOM 1050 O O . ASP A 1 131 ? -25.850 -15.371 62.429 1.00 93.19 131 ASP A O 1
ATOM 1054 N N . LYS A 1 132 ? -24.400 -16.914 63.173 1.00 92.81 132 LYS A N 1
ATOM 1055 C CA . LYS A 1 132 ? -23.210 -16.059 63.016 1.00 92.81 132 LYS A CA 1
ATOM 1056 C C . LYS A 1 132 ? -22.922 -15.775 61.545 1.00 92.81 132 LYS A C 1
ATOM 1058 O O . LYS A 1 132 ? -22.632 -14.636 61.183 1.00 92.81 132 LYS A O 1
ATOM 1063 N N . ALA A 1 133 ? -23.030 -16.794 60.691 1.00 92.50 133 ALA A N 1
ATOM 1064 C CA . ALA A 1 133 ? -22.838 -16.638 59.256 1.00 92.50 133 ALA A CA 1
ATOM 1065 C C . ALA A 1 133 ? -23.888 -15.699 58.647 1.00 92.50 133 ALA A C 1
ATOM 1067 O O . ALA A 1 133 ? -23.532 -14.849 57.830 1.00 92.50 133 ALA A O 1
ATOM 1068 N N . ARG A 1 134 ? -25.153 -15.797 59.080 1.00 92.38 134 ARG A N 1
ATOM 1069 C CA . ARG A 1 134 ? -26.241 -14.908 58.651 1.00 92.38 134 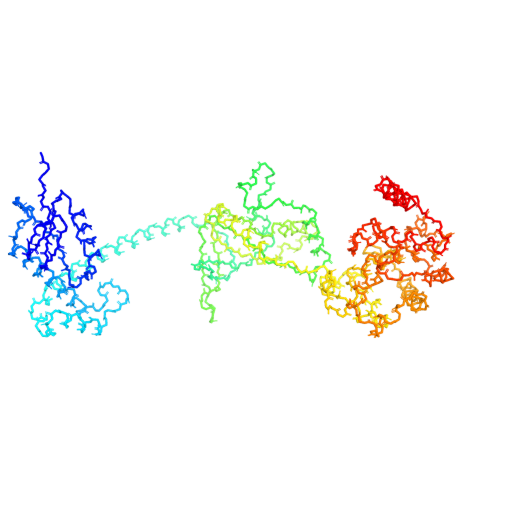ARG A CA 1
ATOM 1070 C C . ARG A 1 134 ? -25.984 -13.456 59.049 1.00 92.38 134 ARG A C 1
ATOM 1072 O O . ARG A 1 134 ? -25.999 -12.591 58.181 1.00 92.38 134 ARG A O 1
ATOM 1079 N N . ALA A 1 135 ? -25.637 -13.205 60.310 1.00 91.25 135 ALA A N 1
ATOM 1080 C CA . ALA A 1 135 ? -25.339 -11.855 60.789 1.00 91.25 135 ALA A CA 1
ATOM 1081 C C . ALA A 1 135 ? -24.180 -11.190 60.016 1.00 91.25 135 ALA A C 1
ATOM 1083 O O . ALA A 1 135 ? -24.252 -10.009 59.674 1.00 91.25 135 ALA A O 1
ATOM 1084 N N . GLU A 1 136 ? -23.121 -11.942 59.695 1.00 91.94 136 GLU A N 1
ATOM 1085 C CA . GLU A 1 136 ? -22.007 -11.413 58.900 1.00 91.94 136 GLU A CA 1
ATOM 1086 C C . GLU A 1 136 ? -22.368 -11.185 57.420 1.00 91.94 136 GLU A C 1
ATOM 1088 O O . GLU A 1 136 ? -21.816 -10.274 56.797 1.00 91.94 136 GLU A O 1
ATOM 1093 N N . LEU A 1 137 ? -23.272 -11.986 56.842 1.00 89.12 137 LEU A N 1
ATOM 1094 C CA . LEU A 1 137 ? -23.786 -11.761 55.485 1.00 89.12 137 LEU A CA 1
ATOM 1095 C C . LEU A 1 137 ? -24.664 -10.510 55.420 1.00 89.12 137 LEU A C 1
ATOM 1097 O O . LEU A 1 137 ? -24.485 -9.696 54.515 1.00 89.12 137 LEU A O 1
ATOM 1101 N N . ASP A 1 138 ? -25.549 -10.322 56.397 1.00 88.25 138 ASP A N 1
ATOM 1102 C CA . ASP A 1 138 ? -26.445 -9.166 56.459 1.00 88.25 138 ASP A CA 1
ATOM 1103 C C . ASP A 1 138 ? -25.655 -7.856 56.608 1.00 88.25 138 ASP A C 1
ATOM 1105 O O . ASP A 1 138 ? -25.890 -6.896 55.870 1.00 88.25 138 ASP A O 1
ATOM 1109 N N . ALA A 1 139 ? -24.645 -7.831 57.487 1.00 86.38 139 ALA A N 1
ATOM 1110 C CA . ALA A 1 139 ? -23.749 -6.682 57.634 1.00 86.38 139 ALA A CA 1
ATOM 1111 C C . ALA A 1 139 ? -22.995 -6.365 56.328 1.00 86.38 139 ALA A C 1
ATOM 1113 O O . ALA A 1 139 ? -22.947 -5.213 55.892 1.00 86.38 139 ALA A O 1
ATOM 1114 N N . ALA A 1 140 ? -22.465 -7.392 55.654 1.00 82.38 140 ALA A N 1
ATOM 1115 C CA . ALA A 1 140 ? -21.779 -7.221 54.377 1.00 82.38 140 ALA A CA 1
ATOM 1116 C C . ALA A 1 140 ? -22.720 -6.727 53.264 1.00 82.38 140 ALA A C 1
ATOM 1118 O O . ALA A 1 140 ? -22.297 -5.965 52.393 1.00 82.38 140 ALA A O 1
ATOM 1119 N N . GLN A 1 141 ? -23.989 -7.139 53.276 1.00 80.38 141 GLN A N 1
ATOM 1120 C CA . GLN A 1 141 ? -24.987 -6.714 52.297 1.00 80.38 141 GLN A CA 1
ATOM 1121 C C . GLN A 1 141 ? -25.368 -5.237 52.474 1.00 80.38 141 GLN A C 1
ATOM 1123 O O . GLN A 1 141 ? -25.479 -4.516 51.480 1.00 80.38 141 GLN A O 1
ATOM 1128 N N . ILE A 1 142 ? -25.496 -4.765 53.717 1.00 79.94 142 ILE A N 1
ATOM 1129 C CA . ILE A 1 142 ? -25.728 -3.346 54.033 1.00 79.94 142 ILE A CA 1
ATOM 1130 C C . ILE A 1 142 ? -24.574 -2.481 53.502 1.00 79.94 142 ILE A C 1
ATOM 1132 O O . ILE A 1 142 ? -24.813 -1.491 52.805 1.00 79.94 142 ILE A O 1
ATOM 1136 N N . ASP A 1 143 ? -23.325 -2.890 53.736 1.00 76.50 143 ASP A N 1
ATOM 1137 C CA . ASP A 1 143 ? -22.144 -2.175 53.234 1.00 76.50 143 ASP A CA 1
ATOM 1138 C C . ASP A 1 143 ? -22.056 -2.176 51.700 1.00 76.50 143 ASP A C 1
ATOM 1140 O O . ASP A 1 143 ? -21.638 -1.185 51.088 1.00 76.50 143 ASP A O 1
ATOM 1144 N N . ARG A 1 144 ? -22.460 -3.270 51.041 1.00 74.88 144 ARG A N 1
ATOM 1145 C CA . ARG A 1 144 ? -22.527 -3.333 49.570 1.00 74.88 144 ARG A CA 1
ATOM 1146 C C . ARG A 1 144 ? -23.560 -2.366 49.014 1.00 74.88 144 ARG A C 1
ATOM 1148 O O . ARG A 1 144 ? -23.241 -1.656 48.063 1.00 74.88 144 ARG A O 1
ATOM 1155 N N . LEU A 1 145 ? -24.756 -2.323 49.599 1.00 76.44 145 LEU A N 1
ATOM 1156 C CA . LEU A 1 145 ? -25.826 -1.416 49.178 1.00 76.44 145 LEU A CA 1
ATOM 1157 C C . LEU A 1 145 ? -25.401 0.046 49.346 1.00 76.44 145 LEU A C 1
ATOM 1159 O O . LEU A 1 145 ? -25.485 0.817 48.392 1.00 76.44 145 LEU A O 1
ATOM 1163 N N . ALA A 1 146 ? -24.823 0.407 50.494 1.00 76.31 146 ALA A N 1
ATOM 1164 C CA . ALA A 1 146 ? -24.325 1.760 50.741 1.00 76.31 146 ALA A CA 1
ATOM 1165 C C . ALA A 1 146 ? -23.205 2.174 49.762 1.00 76.31 146 ALA A C 1
ATOM 1167 O O . ALA A 1 146 ? -23.172 3.307 49.272 1.00 76.31 146 ALA A O 1
ATOM 1168 N N . ASN A 1 147 ? -22.285 1.259 49.437 1.00 73.50 147 ASN A N 1
ATOM 1169 C CA . ASN A 1 147 ? -21.220 1.522 48.467 1.00 73.50 147 ASN A CA 1
ATOM 1170 C C . ASN A 1 147 ? -21.735 1.585 47.019 1.00 73.50 147 ASN A C 1
ATOM 1172 O O . ASN A 1 147 ? -21.237 2.399 46.237 1.00 73.50 147 ASN A O 1
ATOM 1176 N N . ALA A 1 148 ? -22.722 0.761 46.659 1.00 72.81 148 ALA A N 1
ATOM 1177 C CA . ALA A 1 148 ? -23.370 0.789 45.351 1.00 72.81 148 ALA A CA 1
ATOM 1178 C C . ALA A 1 148 ? -24.145 2.098 45.144 1.00 72.81 148 ALA A C 1
ATOM 1180 O O . ALA A 1 148 ? -23.963 2.746 44.117 1.00 72.81 148 ALA A O 1
ATOM 1181 N N . GLU A 1 149 ? -24.909 2.551 46.143 1.00 74.56 149 GLU A N 1
ATOM 1182 C CA . GLU A 1 149 ? -25.585 3.853 46.109 1.00 74.56 149 GLU A CA 1
ATOM 1183 C C . GLU A 1 149 ? -24.594 5.014 45.973 1.00 74.56 149 GLU A C 1
ATOM 1185 O O . GLU A 1 149 ? -24.808 5.925 45.172 1.00 74.56 149 GLU A O 1
ATOM 1190 N N . ARG A 1 150 ? -23.477 4.987 46.714 1.00 71.06 150 ARG A N 1
ATOM 1191 C CA . ARG A 1 150 ? -22.435 6.019 46.604 1.00 71.06 150 ARG A CA 1
ATOM 1192 C C . ARG A 1 150 ? -21.823 6.054 45.201 1.00 71.06 150 ARG A C 1
ATOM 1194 O O . ARG A 1 150 ? -21.620 7.142 44.668 1.00 71.06 150 ARG A O 1
ATOM 1201 N N . ARG A 1 151 ? -21.545 4.893 44.598 1.00 70.19 151 ARG A N 1
ATOM 1202 C CA . ARG A 1 151 ? -21.035 4.801 43.219 1.00 70.19 151 ARG A CA 1
ATOM 1203 C C . ARG A 1 151 ? -22.054 5.302 42.201 1.00 70.19 151 ARG A C 1
ATOM 1205 O O . ARG A 1 151 ? -21.694 6.143 41.388 1.00 70.19 151 ARG A O 1
ATOM 1212 N N . ALA A 1 152 ? -23.309 4.870 42.308 1.00 70.75 152 ALA A N 1
ATOM 1213 C CA . ALA A 1 152 ? -24.385 5.298 41.418 1.00 70.75 152 ALA A CA 1
ATOM 1214 C C . ALA A 1 152 ? -24.606 6.819 41.469 1.00 70.75 152 ALA A C 1
ATOM 1216 O O . ALA A 1 152 ? -24.815 7.441 40.434 1.00 70.75 152 ALA A O 1
ATOM 1217 N N . ARG A 1 153 ? -24.491 7.449 42.649 1.00 73.25 153 ARG A N 1
ATOM 1218 C CA . ARG A 1 153 ? -24.559 8.917 42.778 1.00 73.25 153 ARG A CA 1
ATOM 1219 C C . ARG A 1 153 ? -23.386 9.626 42.105 1.00 73.25 153 ARG A C 1
ATOM 1221 O O . ARG A 1 153 ? -23.598 10.630 41.439 1.00 73.25 153 ARG A O 1
ATOM 1228 N N . VAL A 1 154 ? -22.161 9.125 42.269 1.00 71.12 154 VAL A N 1
ATOM 1229 C 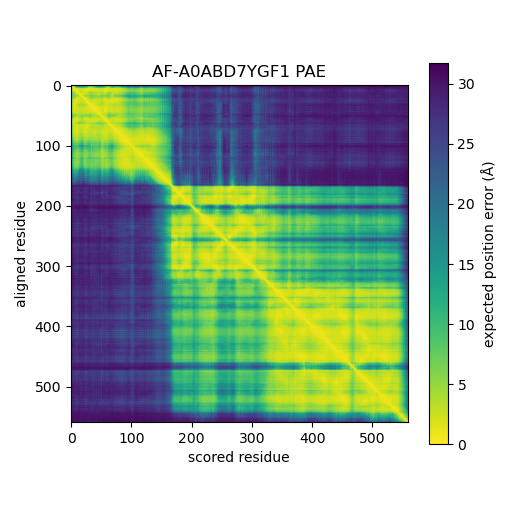CA . VAL A 1 154 ? -20.981 9.703 41.599 1.00 71.12 154 VAL A CA 1
ATOM 1230 C C . VAL A 1 154 ? -21.108 9.570 40.083 1.00 71.12 154 VAL A C 1
ATOM 1232 O O . VAL A 1 154 ? -20.836 10.524 39.363 1.00 71.12 154 VAL A O 1
ATOM 1235 N N . GLU A 1 155 ? -21.565 8.419 39.603 1.00 64.81 155 GLU A N 1
ATOM 1236 C CA . GLU A 1 155 ? -21.785 8.156 38.181 1.00 64.81 155 GLU A CA 1
ATOM 1237 C C . GLU A 1 155 ? -22.898 9.041 37.604 1.00 64.81 155 GLU A C 1
ATOM 1239 O O . GLU A 1 155 ? -22.698 9.658 36.563 1.00 64.81 155 GLU A O 1
ATOM 1244 N N . ALA A 1 156 ? -24.015 9.205 38.321 1.00 69.25 156 ALA A N 1
ATOM 1245 C CA . ALA A 1 156 ? -25.099 10.108 37.934 1.00 69.25 156 ALA A CA 1
ATOM 1246 C C . ALA A 1 156 ? -24.630 11.568 37.822 1.00 69.25 156 ALA A C 1
ATOM 1248 O O . ALA A 1 156 ? -24.877 12.201 36.802 1.00 69.25 156 ALA A O 1
ATOM 1249 N N . VAL A 1 157 ? -23.878 12.074 38.807 1.00 69.69 157 VAL A N 1
ATOM 1250 C CA . VAL A 1 157 ? -23.321 13.441 38.776 1.00 69.69 157 VAL A CA 1
ATOM 1251 C C . VAL A 1 157 ? -22.298 13.603 37.647 1.00 69.69 157 VAL A C 1
ATOM 1253 O O . VAL A 1 157 ? -22.237 14.646 37.002 1.00 69.69 157 VAL A O 1
ATOM 1256 N N . THR A 1 158 ? -21.497 12.572 37.372 1.00 63.09 158 THR A N 1
ATOM 1257 C CA . THR A 1 158 ? -20.521 12.597 36.270 1.00 63.09 158 THR A CA 1
ATOM 1258 C C . THR A 1 158 ? -21.229 12.610 34.912 1.00 63.09 158 THR A C 1
ATOM 1260 O O . THR A 1 158 ? -20.836 13.368 34.026 1.00 63.09 158 THR A O 1
ATOM 1263 N N . ASN A 1 159 ? -22.309 11.837 34.768 1.00 57.53 159 ASN A N 1
ATOM 1264 C CA . ASN A 1 159 ? -23.139 11.809 33.566 1.00 57.53 159 ASN A CA 1
ATOM 1265 C C . ASN A 1 159 ? -23.920 13.117 33.373 1.00 57.53 159 ASN A C 1
ATOM 1267 O O . ASN A 1 159 ? -23.990 13.605 32.248 1.00 57.53 159 ASN A O 1
ATOM 1271 N N . GLU A 1 160 ? -24.451 13.730 34.435 1.00 60.38 160 GLU A N 1
ATOM 1272 C CA . GLU A 1 160 ? -25.078 15.061 34.370 1.00 60.38 160 GLU A CA 1
ATOM 1273 C C . GLU A 1 160 ? -24.074 16.126 33.904 1.00 60.38 160 GLU A C 1
ATOM 1275 O O . GLU A 1 160 ? -24.348 16.849 32.947 1.00 60.38 160 GLU A O 1
ATOM 1280 N N . LEU A 1 161 ? -22.865 16.148 34.477 1.00 56.16 161 LEU A N 1
ATOM 1281 C CA . LEU A 1 161 ? -21.789 17.063 34.068 1.00 56.16 161 LEU A CA 1
ATOM 1282 C C . LEU A 1 161 ? -21.331 16.849 32.614 1.00 56.16 161 LEU A C 1
ATOM 1284 O O . LEU A 1 161 ? -20.958 17.806 31.930 1.00 56.16 161 LEU A O 1
ATOM 1288 N N . ALA A 1 162 ? -21.329 15.605 32.129 1.00 52.22 162 ALA A N 1
ATOM 1289 C CA . ALA A 1 162 ? -21.030 15.290 30.732 1.00 52.22 162 ALA A CA 1
ATOM 1290 C C . ALA A 1 162 ? -22.170 15.718 29.791 1.00 52.22 162 ALA A C 1
ATOM 1292 O O . ALA A 1 162 ? -21.906 16.230 28.702 1.00 52.22 162 ALA A O 1
ATOM 1293 N N . THR A 1 163 ? -23.421 15.566 30.231 1.00 51.44 163 THR A N 1
ATOM 1294 C CA . THR A 1 163 ? -24.623 15.933 29.469 1.00 51.44 163 THR A CA 1
ATOM 1295 C C . THR A 1 163 ? -24.732 17.449 29.303 1.00 51.44 163 THR A C 1
ATOM 1297 O O . THR A 1 163 ? -24.916 17.914 28.178 1.00 51.44 163 THR A O 1
ATOM 1300 N N . GLU A 1 164 ? -24.503 18.231 30.364 1.00 54.97 164 GLU A N 1
ATOM 1301 C CA . GLU A 1 164 ? -24.482 19.705 30.299 1.00 54.97 164 GLU A CA 1
ATOM 1302 C C . GLU A 1 164 ? -23.385 20.247 29.367 1.00 54.97 164 GLU A C 1
ATOM 1304 O O . GLU A 1 164 ? -23.564 21.260 28.696 1.00 54.97 164 GLU A O 1
ATOM 1309 N N . ARG A 1 165 ? -22.246 19.554 29.256 1.00 50.94 165 ARG A N 1
ATOM 1310 C CA . ARG A 1 165 ? -21.167 19.918 28.319 1.00 50.94 165 ARG A CA 1
ATOM 1311 C C . ARG A 1 165 ? -21.473 19.577 26.854 1.00 50.94 165 ARG A C 1
ATOM 1313 O O . ARG A 1 165 ? -20.695 19.962 25.980 1.00 50.94 165 ARG A O 1
ATOM 1320 N N . SER A 1 166 ? -22.562 18.855 26.582 1.00 51.47 166 SER A N 1
ATOM 1321 C CA . SER A 1 166 ? -22.876 18.257 25.277 1.00 51.47 166 SER A CA 1
ATOM 1322 C C . SER A 1 166 ? -24.000 18.940 24.484 1.00 51.47 166 SER A C 1
ATOM 1324 O O . SER A 1 166 ? -24.337 18.449 23.411 1.00 51.47 166 SER A O 1
ATOM 1326 N N . GLU A 1 167 ? -24.562 20.073 24.928 1.00 59.19 167 GLU A N 1
ATOM 1327 C CA . GLU A 1 167 ? -25.690 20.720 24.216 1.00 59.19 167 GLU A CA 1
ATOM 1328 C C . GLU A 1 167 ? -25.386 21.091 22.747 1.00 59.19 167 GLU A C 1
ATOM 1330 O O . GLU A 1 167 ? -26.303 21.197 21.935 1.00 59.19 167 GLU A O 1
ATOM 1335 N N . PHE A 1 168 ? -24.109 21.215 22.366 1.00 78.56 168 PHE A N 1
ATOM 1336 C CA . PHE A 1 168 ? -23.690 21.426 20.979 1.00 78.56 168 PHE A CA 1
ATOM 1337 C C . PHE A 1 168 ? -22.797 20.278 20.487 1.00 78.56 168 PHE A C 1
ATOM 1339 O O . PHE A 1 168 ? -21.614 20.194 20.837 1.00 78.56 168 PHE A O 1
ATOM 1346 N N . THR A 1 169 ? -23.348 19.406 19.636 1.00 87.81 169 THR A N 1
ATOM 1347 C CA . THR A 1 169 ? -22.640 18.265 19.027 1.00 87.81 169 THR A CA 1
ATOM 1348 C C . THR A 1 169 ? -22.671 18.303 17.497 1.00 87.81 169 THR A C 1
ATOM 1350 O O . THR A 1 169 ? -23.573 18.866 16.878 1.00 87.81 169 THR A O 1
ATOM 1353 N N . TYR A 1 170 ? -21.659 17.695 16.876 1.00 91.69 170 TYR A N 1
ATOM 1354 C CA . TYR A 1 170 ? -21.719 17.223 15.497 1.00 91.69 170 TYR A CA 1
ATOM 1355 C C . TYR A 1 170 ? -22.266 15.798 15.489 1.00 91.69 170 TYR A C 1
ATOM 1357 O O . TYR A 1 170 ? -21.762 14.942 16.216 1.00 91.69 170 TYR A O 1
ATOM 1365 N N . THR A 1 171 ? -23.253 15.532 14.639 1.00 93.31 171 THR A N 1
ATOM 1366 C CA . THR A 1 171 ? -23.884 14.213 14.544 1.00 93.31 171 THR A CA 1
ATOM 1367 C C . THR A 1 171 ? -23.517 13.530 13.231 1.00 93.31 171 THR A C 1
ATOM 1369 O O . THR A 1 171 ? -23.677 14.114 12.158 1.00 93.31 171 THR A O 1
ATOM 1372 N N . PHE A 1 172 ? -23.066 12.277 13.304 1.00 94.75 172 PHE A N 1
ATOM 1373 C CA . PHE A 1 172 ? -22.745 11.461 12.131 1.00 94.75 172 PHE A CA 1
ATOM 1374 C C . PHE A 1 172 ? -23.469 10.109 12.174 1.00 94.75 172 PHE A C 1
ATOM 1376 O O . PHE A 1 172 ? -23.472 9.461 13.222 1.00 94.75 172 PHE A O 1
ATOM 1383 N N . PRO A 1 173 ? -24.019 9.616 11.050 1.00 95.31 173 PRO A N 1
ATOM 1384 C CA . PRO A 1 173 ? -24.452 8.226 10.950 1.00 95.31 173 PRO A CA 1
ATOM 1385 C C . PRO A 1 173 ? -23.253 7.296 11.141 1.00 95.31 173 PRO A C 1
ATOM 1387 O O . PRO A 1 173 ? -22.245 7.433 10.437 1.00 95.31 173 PRO A O 1
ATOM 1390 N N . ALA A 1 174 ? -23.354 6.356 12.078 1.00 96.75 174 ALA A N 1
ATOM 1391 C CA . ALA A 1 174 ? -22.229 5.519 12.462 1.00 96.75 174 ALA A CA 1
ATOM 1392 C C . ALA A 1 174 ? -22.617 4.084 12.828 1.00 96.75 174 ALA A C 1
ATOM 1394 O O . ALA A 1 174 ? -23.746 3.776 13.217 1.00 96.75 174 ALA A O 1
ATOM 1395 N N . VAL A 1 175 ? -21.620 3.206 12.732 1.00 96.75 175 VAL A N 1
ATOM 1396 C CA . VAL A 1 175 ? -21.668 1.838 13.242 1.00 96.75 175 VAL A CA 1
ATOM 1397 C C . VAL A 1 175 ? -20.729 1.722 14.438 1.00 96.75 175 VAL A C 1
ATOM 1399 O O . VAL A 1 175 ? -19.532 1.986 14.317 1.00 96.75 175 VAL A O 1
ATOM 1402 N N . ALA A 1 176 ? -21.268 1.316 15.584 1.00 95.94 176 ALA A N 1
ATOM 1403 C CA . ALA A 1 176 ? -20.515 1.041 16.797 1.00 95.94 176 ALA A CA 1
ATOM 1404 C C . ALA A 1 176 ? -19.853 -0.343 16.734 1.00 95.94 176 ALA A C 1
ATOM 1406 O O . ALA A 1 176 ? -20.488 -1.353 16.411 1.00 95.94 176 ALA A O 1
ATOM 1407 N N . GLY A 1 177 ? -18.570 -0.388 17.079 1.00 94.62 177 GLY A N 1
ATOM 1408 C CA . GLY A 1 177 ? -17.771 -1.602 17.171 1.00 94.62 177 GLY A CA 1
ATOM 1409 C C . GLY A 1 177 ? -16.969 -1.658 18.466 1.00 94.62 177 GLY A C 1
ATOM 1410 O O . GLY A 1 177 ? -16.803 -0.662 19.168 1.00 94.62 177 GLY A O 1
ATOM 1411 N N . THR A 1 178 ? -16.442 -2.841 18.778 1.00 92.88 178 THR A N 1
ATOM 1412 C CA . THR A 1 178 ? -15.540 -3.046 19.915 1.00 92.88 178 THR A CA 1
ATOM 1413 C C . THR A 1 178 ? -14.248 -3.680 19.424 1.00 92.88 178 THR A C 1
ATOM 1415 O O . THR A 1 178 ? -14.270 -4.748 18.816 1.00 92.88 178 THR A O 1
ATOM 1418 N N . GLN A 1 179 ? -13.114 -3.045 19.708 1.00 91.88 179 GLN A N 1
ATOM 1419 C CA . GLN A 1 179 ? -11.783 -3.542 19.370 1.00 91.88 179 GLN A CA 1
ATOM 1420 C C . GLN A 1 179 ? -10.893 -3.478 20.610 1.00 91.88 179 GLN A C 1
ATOM 1422 O O . GLN A 1 179 ? -10.827 -2.448 21.277 1.00 91.88 179 GLN A O 1
ATOM 1427 N N . ALA A 1 180 ? -10.225 -4.588 20.940 1.00 88.06 180 ALA A N 1
ATOM 1428 C CA . ALA A 1 180 ? -9.388 -4.706 22.142 1.00 88.06 180 ALA A CA 1
ATOM 1429 C C . ALA A 1 180 ? -10.102 -4.240 23.435 1.00 88.06 180 ALA A C 1
ATOM 1431 O O . ALA A 1 180 ? -9.519 -3.554 24.272 1.00 88.06 180 ALA A O 1
ATOM 1432 N N . GLY A 1 181 ? -11.392 -4.579 23.569 1.00 87.94 181 GLY A N 1
ATOM 1433 C CA . GLY A 1 181 ? -12.223 -4.209 24.720 1.00 87.94 181 GLY A CA 1
ATOM 1434 C C . GLY A 1 181 ? -12.657 -2.740 24.768 1.00 87.94 181 GLY A C 1
ATOM 1435 O O . GLY A 1 181 ? -13.153 -2.298 25.799 1.00 87.94 181 GLY A O 1
ATOM 1436 N N . ARG A 1 182 ? -12.465 -1.968 23.690 1.00 86.38 182 ARG A N 1
ATOM 1437 C CA . ARG A 1 182 ? -12.795 -0.537 23.628 1.00 86.38 182 ARG A CA 1
ATOM 1438 C C . ARG A 1 182 ? -13.772 -0.247 22.500 1.00 86.38 182 ARG A C 1
ATOM 1440 O O . ARG A 1 182 ? -13.627 -0.795 21.407 1.00 86.38 182 ARG A O 1
ATOM 1447 N N . SER A 1 183 ? -14.730 0.634 22.764 1.00 90.69 183 SER A N 1
ATOM 1448 C CA . SER A 1 183 ? -15.658 1.119 21.747 1.00 90.69 183 SER A CA 1
ATOM 1449 C C . SER A 1 183 ? -14.940 1.998 20.725 1.00 90.69 183 SER A C 1
ATOM 1451 O O . SER A 1 183 ? -14.063 2.794 21.072 1.00 90.69 183 SER A O 1
ATOM 1453 N N . TYR A 1 184 ? -15.320 1.843 19.465 1.00 95.19 184 TYR A N 1
ATOM 1454 C CA . TYR A 1 184 ? -14.927 2.708 18.360 1.00 95.19 184 TYR A CA 1
ATOM 1455 C C . TYR A 1 184 ? -16.092 2.808 17.377 1.00 95.19 184 TYR A C 1
ATOM 1457 O O . TYR A 1 184 ? -16.997 1.968 17.391 1.00 95.19 184 TYR A O 1
ATOM 1465 N N . TYR A 1 185 ? -16.073 3.822 16.520 1.00 97.31 185 TYR A N 1
ATOM 1466 C CA . TYR A 1 185 ? -17.201 4.111 15.640 1.00 97.31 185 TYR A CA 1
ATOM 1467 C C . TYR A 1 185 ? -16.735 4.289 14.203 1.00 97.31 185 TYR A C 1
ATOM 1469 O O . TYR A 1 185 ? -15.794 5.032 13.944 1.00 97.31 185 TYR A O 1
ATOM 1477 N N . ALA A 1 186 ? -17.389 3.624 13.257 1.00 97.56 186 ALA A N 1
ATOM 1478 C CA . ALA A 1 186 ? -17.197 3.870 11.832 1.00 97.56 186 ALA A CA 1
ATOM 1479 C C . ALA A 1 186 ? -18.315 4.793 11.343 1.00 97.56 186 ALA A C 1
ATOM 1481 O O . ALA A 1 186 ? -19.462 4.361 11.241 1.00 97.56 186 ALA A O 1
ATOM 1482 N N . ALA A 1 187 ? -17.989 6.055 11.073 1.00 97.31 187 ALA A N 1
ATOM 1483 C CA . ALA A 1 187 ? -18.952 7.091 10.719 1.00 97.31 187 ALA A CA 1
ATOM 1484 C C . ALA A 1 187 ? -18.823 7.520 9.253 1.00 97.31 187 ALA A C 1
ATOM 1486 O O . ALA A 1 187 ? -17.714 7.622 8.727 1.00 97.31 187 ALA A O 1
ATOM 1487 N N . GLN A 1 188 ? -19.951 7.799 8.598 1.00 96.25 188 GLN A N 1
ATOM 1488 C CA . GLN A 1 188 ? -19.971 8.422 7.273 1.00 96.25 188 GLN A CA 1
ATOM 1489 C C . GLN A 1 188 ? -19.823 9.937 7.420 1.00 96.25 188 GLN A C 1
ATOM 1491 O O . GLN A 1 188 ? -20.691 10.595 7.994 1.00 96.25 188 GLN A O 1
ATOM 1496 N N . VAL A 1 189 ? -18.725 10.489 6.903 1.00 96.81 189 VAL A N 1
ATOM 1497 C CA . VAL A 1 189 ? -18.401 11.916 7.022 1.00 96.81 189 VAL A CA 1
ATOM 1498 C C . VAL A 1 189 ? -18.385 12.555 5.631 1.00 96.81 189 VAL A C 1
ATOM 1500 O O . VAL A 1 189 ? -17.560 12.158 4.802 1.00 96.81 189 VAL A O 1
ATOM 1503 N N . PRO A 1 190 ? -19.256 13.547 5.356 1.00 96.38 190 PRO A N 1
ATOM 1504 C CA . PRO A 1 190 ? -19.203 14.324 4.120 1.00 96.38 190 PRO A CA 1
ATOM 1505 C C . PRO A 1 190 ? -17.854 15.027 3.956 1.00 96.38 190 PRO A C 1
ATOM 1507 O O . PRO A 1 190 ? -17.283 15.514 4.935 1.00 96.38 190 PRO A O 1
ATOM 1510 N N . TYR A 1 191 ? -17.350 15.153 2.733 1.00 97.06 191 TYR A N 1
ATOM 1511 C CA . TYR A 1 191 ? -16.050 15.775 2.460 1.00 97.06 191 TYR A CA 1
ATOM 1512 C C . TYR A 1 191 ? -15.973 17.221 2.949 1.00 97.06 191 TYR A C 1
ATOM 1514 O O . TYR A 1 191 ? -14.941 17.653 3.465 1.00 97.06 191 TYR A O 1
ATOM 1522 N N . SER A 1 192 ? -17.079 17.960 2.860 1.00 95.00 192 SER A N 1
ATOM 1523 C CA . SER A 1 192 ? -17.183 19.310 3.417 1.00 95.00 192 SER A CA 1
ATOM 1524 C C . SER A 1 192 ? -16.957 19.348 4.935 1.00 95.00 192 SER A C 1
ATOM 1526 O O . SER A 1 192 ? -16.267 20.245 5.423 1.00 95.00 192 SER A O 1
ATOM 1528 N N . ALA A 1 193 ? -17.488 18.373 5.675 1.00 94.81 193 ALA A N 1
ATOM 1529 C CA . ALA A 1 193 ? -17.273 18.226 7.111 1.00 94.81 193 ALA A CA 1
ATOM 1530 C C . ALA A 1 193 ? -15.862 17.707 7.413 1.00 94.81 193 ALA A C 1
ATOM 1532 O O . ALA A 1 193 ? -15.201 18.234 8.303 1.00 94.81 193 ALA A O 1
ATOM 1533 N N . LEU A 1 194 ? -15.357 16.744 6.635 1.00 95.81 194 LEU A N 1
ATOM 1534 C CA . LEU A 1 194 ? -14.003 16.209 6.783 1.00 95.81 194 LEU A CA 1
ATOM 1535 C C . LEU A 1 194 ? -12.950 17.324 6.714 1.00 95.81 194 LEU A C 1
ATOM 1537 O O . LEU A 1 194 ? -12.091 17.430 7.585 1.00 95.81 194 LEU A O 1
ATOM 1541 N N . VAL A 1 195 ? -13.026 18.174 5.687 1.00 93.88 195 VAL A N 1
ATOM 1542 C CA . VAL A 1 195 ? -12.063 19.265 5.490 1.00 93.88 195 VAL A CA 1
ATOM 1543 C C . VAL A 1 195 ? -12.184 20.317 6.592 1.00 93.88 195 VAL A C 1
ATOM 1545 O O . VAL A 1 195 ? -11.169 20.827 7.051 1.00 93.88 195 VAL A O 1
ATOM 1548 N N . LYS A 1 196 ? -13.398 20.627 7.057 1.00 92.12 196 LYS A N 1
ATOM 1549 C CA . LYS A 1 196 ? -13.608 21.660 8.084 1.00 92.12 196 LYS A CA 1
ATOM 1550 C C . LYS A 1 196 ? -13.246 21.208 9.497 1.00 92.12 196 LYS A C 1
ATOM 1552 O O . LYS A 1 196 ? -12.710 22.006 10.254 1.00 92.12 196 LYS A O 1
ATOM 1557 N N . LEU A 1 197 ? -13.591 19.975 9.858 1.00 91.62 197 LEU A N 1
ATOM 1558 C CA . LEU A 1 197 ? -13.603 19.526 11.252 1.00 91.62 197 LEU A CA 1
ATOM 1559 C C . LEU A 1 197 ? -12.354 18.732 11.642 1.00 91.62 197 LEU A C 1
ATOM 1561 O O . LEU A 1 197 ? -11.966 18.757 12.805 1.00 91.62 197 LEU A O 1
ATOM 1565 N N . PHE A 1 198 ? -11.728 18.024 10.698 1.00 90.69 198 PHE A N 1
ATOM 1566 C CA . PHE A 1 198 ? -10.613 17.129 11.003 1.00 90.69 198 PHE A CA 1
ATOM 1567 C C . PHE A 1 198 ? -9.289 17.850 10.806 1.00 90.69 198 PHE A C 1
ATOM 1569 O O . PHE A 1 198 ? -8.900 18.183 9.679 1.00 90.69 198 PHE A O 1
ATOM 1576 N N . ALA A 1 199 ? -8.609 18.062 11.925 1.00 76.88 199 ALA A N 1
ATOM 1577 C CA . ALA A 1 199 ? -7.290 18.652 11.986 1.00 76.88 199 ALA A CA 1
ATOM 1578 C C . ALA A 1 199 ? -6.203 17.578 11.839 1.00 76.88 199 ALA A C 1
ATOM 1580 O O . ALA A 1 199 ? -6.387 16.395 12.148 1.00 76.88 199 ALA A O 1
ATOM 1581 N N . PHE A 1 200 ? -5.043 18.014 11.371 1.00 71.31 200 PHE A N 1
ATOM 1582 C CA . PHE A 1 200 ? -3.798 17.262 11.433 1.00 71.31 200 PHE A CA 1
ATOM 1583 C C . PHE A 1 200 ? -2.659 18.250 11.690 1.00 71.31 200 PHE A C 1
ATOM 1585 O O . PHE A 1 200 ? -2.791 19.433 11.369 1.00 71.31 200 PHE A O 1
ATOM 1592 N N . ASP A 1 201 ? -1.570 17.780 12.292 1.00 63.19 201 ASP A N 1
ATOM 1593 C CA . ASP A 1 201 ? -0.439 18.638 12.651 1.00 63.19 201 ASP A CA 1
ATOM 1594 C C . ASP A 1 201 ? 0.272 19.124 11.373 1.00 63.19 201 ASP A C 1
ATOM 1596 O O . ASP A 1 201 ? 1.050 18.390 10.758 1.00 63.19 201 ASP A O 1
ATOM 1600 N N . GLU A 1 202 ? -0.013 20.359 10.950 1.00 55.22 202 GLU A N 1
ATOM 1601 C CA . GLU A 1 202 ? 0.669 21.036 9.833 1.00 55.22 202 GLU A CA 1
ATOM 1602 C C . GLU A 1 202 ? 1.984 21.716 10.268 1.00 55.22 202 GLU A C 1
ATOM 1604 O O . GLU A 1 202 ? 2.771 22.139 9.424 1.00 55.22 202 GLU A O 1
ATOM 1609 N N . GLU A 1 203 ? 2.266 21.810 11.571 1.00 55.38 203 GLU A N 1
ATOM 1610 C CA . GLU A 1 203 ? 3.392 22.603 12.067 1.00 55.38 203 GLU A CA 1
ATOM 1611 C C . GLU A 1 203 ? 4.744 21.874 11.993 1.00 55.38 203 GLU A C 1
ATOM 1613 O O . GLU A 1 203 ? 5.116 21.053 12.841 1.00 55.38 203 GLU A O 1
ATOM 1618 N N . ASP A 1 204 ? 5.552 22.282 11.011 1.00 55.25 204 ASP A N 1
ATOM 1619 C CA . ASP A 1 204 ? 6.970 21.922 10.884 1.00 55.25 204 ASP A CA 1
ATOM 1620 C C . ASP A 1 204 ? 7.820 22.310 12.110 1.00 55.25 204 ASP A C 1
ATOM 1622 O O . ASP A 1 204 ? 8.911 21.768 12.308 1.00 55.25 204 ASP A O 1
ATOM 1626 N N . THR A 1 205 ? 7.308 23.193 12.970 1.00 54.88 205 THR A N 1
ATOM 1627 C CA . THR A 1 205 ? 7.945 23.697 14.195 1.00 54.88 205 THR A CA 1
ATOM 1628 C C . THR A 1 205 ? 7.830 22.747 15.392 1.00 54.88 205 THR A C 1
ATOM 1630 O O . THR A 1 205 ? 8.655 22.827 16.307 1.00 54.88 205 THR A O 1
ATOM 1633 N N . VAL A 1 206 ? 6.869 21.816 15.406 1.00 63.47 206 VAL A N 1
ATOM 1634 C CA . VAL A 1 206 ? 6.704 20.855 16.512 1.00 63.47 206 VAL A CA 1
ATOM 1635 C C . VAL A 1 206 ? 7.780 19.769 16.404 1.00 63.47 206 VAL A C 1
ATOM 1637 O O . VAL A 1 206 ? 7.871 19.136 15.361 1.00 63.47 206 VAL A O 1
ATOM 1640 N N . PRO A 1 207 ? 8.602 19.471 17.426 1.00 69.25 207 PRO A N 1
ATOM 1641 C CA . PRO A 1 207 ? 9.578 18.378 17.358 1.00 69.25 207 PRO A CA 1
ATOM 1642 C C . PRO A 1 207 ? 8.932 17.009 17.097 1.00 69.25 207 PRO A C 1
ATOM 1644 O O . PRO A 1 207 ? 7.891 16.705 17.669 1.00 69.25 207 PRO A O 1
ATOM 1647 N N . ALA A 1 208 ? 9.588 16.125 16.333 1.00 70.06 208 ALA A N 1
ATOM 1648 C CA . ALA A 1 208 ? 9.033 14.818 15.937 1.00 70.06 208 ALA A CA 1
ATOM 1649 C C . ALA A 1 208 ? 8.499 13.962 17.106 1.00 70.06 208 ALA A C 1
ATOM 1651 O O . ALA A 1 208 ? 7.466 13.317 16.970 1.00 70.06 208 ALA A O 1
ATOM 1652 N N . ARG A 1 209 ? 9.160 14.001 18.273 1.00 72.75 209 ARG A N 1
ATOM 1653 C CA . ARG A 1 209 ? 8.739 13.281 19.494 1.00 72.75 209 ARG A CA 1
ATOM 1654 C C . ARG A 1 209 ? 7.397 13.752 20.076 1.00 72.75 209 ARG A C 1
ATOM 1656 O O . ARG A 1 209 ? 6.808 13.034 20.874 1.00 72.75 209 ARG A O 1
ATOM 1663 N N . LEU A 1 210 ? 6.956 14.959 19.721 1.00 70.62 210 LEU A N 1
ATOM 1664 C CA . LEU A 1 210 ? 5.713 15.575 20.190 1.00 70.62 210 LEU A CA 1
ATOM 1665 C C . LEU A 1 210 ? 4.582 15.488 19.155 1.00 70.62 210 LEU A C 1
ATOM 1667 O O . LEU A 1 210 ? 3.480 15.942 19.433 1.00 70.62 210 LEU A O 1
ATOM 1671 N N . ARG A 1 211 ? 4.842 14.903 17.979 1.00 72.31 211 ARG A N 1
ATOM 1672 C CA . ARG A 1 211 ? 3.844 14.746 16.915 1.00 72.31 211 ARG A CA 1
ATOM 1673 C C . ARG A 1 211 ? 3.098 13.428 17.068 1.00 72.31 211 ARG A C 1
ATOM 1675 O O . ARG A 1 211 ? 3.695 12.408 17.423 1.00 72.31 211 ARG A O 1
ATOM 1682 N N . ALA A 1 212 ? 1.815 13.435 16.732 1.00 68.88 212 ALA A N 1
ATOM 1683 C CA . ALA A 1 212 ? 1.012 12.219 16.601 1.00 68.88 212 ALA A CA 1
ATOM 1684 C C . ALA A 1 212 ? 1.007 11.664 15.160 1.00 68.88 212 ALA A C 1
ATOM 1686 O O . ALA A 1 212 ? 0.515 10.558 14.935 1.00 68.88 212 ALA A O 1
ATOM 1687 N N . GLN A 1 213 ? 1.558 12.410 14.192 1.00 74.06 213 GLN A N 1
ATOM 1688 C CA . GLN A 1 213 ? 1.626 12.041 12.773 1.00 74.06 213 GLN A CA 1
ATOM 1689 C C . GLN A 1 213 ? 2.995 12.341 12.135 1.00 74.06 213 GLN A C 1
ATOM 1691 O O . GLN A 1 213 ? 3.853 13.023 12.701 1.00 74.06 213 GLN A O 1
ATOM 1696 N N . ARG A 1 214 ? 3.189 11.842 10.905 1.00 79.81 214 ARG A N 1
ATOM 1697 C CA . ARG A 1 214 ? 4.325 12.216 10.044 1.00 79.81 214 ARG A CA 1
ATOM 1698 C C . ARG A 1 214 ? 4.043 13.514 9.284 1.00 79.81 214 ARG A C 1
ATOM 1700 O O . ARG A 1 214 ? 2.889 13.847 9.037 1.00 79.81 214 ARG A O 1
ATOM 1707 N N . GLN A 1 215 ? 5.098 14.172 8.806 1.00 81.50 215 GLN A N 1
ATOM 1708 C CA . GLN A 1 215 ? 4.961 15.311 7.894 1.00 81.50 215 GLN A CA 1
ATOM 1709 C C . GLN A 1 215 ? 4.176 14.940 6.631 1.00 81.50 215 GLN A C 1
ATOM 1711 O O . GLN A 1 215 ? 4.302 13.837 6.075 1.00 81.50 215 GLN A O 1
ATOM 1716 N N . LEU A 1 216 ? 3.353 15.886 6.185 1.00 84.06 216 LEU A N 1
ATOM 1717 C CA . LEU A 1 216 ? 2.614 15.780 4.941 1.00 84.06 216 LEU A CA 1
ATOM 1718 C C . LEU A 1 216 ? 3.588 15.804 3.757 1.00 84.06 216 LEU A C 1
ATOM 1720 O O . LEU A 1 216 ? 4.587 16.508 3.754 1.00 84.06 216 LEU A O 1
ATOM 1724 N N . ASN A 1 217 ? 3.280 15.015 2.731 1.00 88.12 217 ASN A N 1
ATOM 1725 C CA . ASN A 1 217 ? 3.971 15.090 1.451 1.00 88.12 217 ASN A CA 1
ATOM 1726 C C . ASN A 1 217 ? 2.978 15.711 0.475 1.00 88.12 217 ASN A C 1
ATOM 1728 O O . ASN A 1 217 ? 2.004 15.052 0.103 1.00 88.12 217 ASN A O 1
ATOM 1732 N N . GLU A 1 218 ? 3.202 16.972 0.121 1.00 89.44 218 GLU A N 1
ATOM 1733 C CA . GLU A 1 218 ? 2.279 17.744 -0.711 1.00 89.44 218 GLU A CA 1
ATOM 1734 C C . GLU A 1 218 ? 2.075 17.110 -2.081 1.00 89.44 218 GLU A C 1
ATOM 1736 O O . GLU A 1 218 ? 0.940 16.977 -2.525 1.00 89.44 218 GLU A O 1
ATOM 1741 N N . ARG A 1 219 ? 3.151 16.613 -2.702 1.00 91.69 219 ARG A N 1
ATOM 1742 C CA . ARG A 1 219 ? 3.071 15.918 -3.990 1.00 91.69 219 ARG A CA 1
ATOM 1743 C C . ARG A 1 219 ? 2.136 14.716 -3.914 1.00 91.69 219 ARG A C 1
ATOM 1745 O O . ARG A 1 219 ? 1.253 14.573 -4.743 1.00 91.69 219 ARG A O 1
ATOM 1752 N N . ARG A 1 220 ? 2.258 13.896 -2.866 1.00 90.88 220 ARG A N 1
ATOM 1753 C CA . ARG A 1 220 ? 1.366 12.743 -2.676 1.00 90.88 220 ARG A CA 1
ATOM 1754 C C . ARG A 1 220 ? -0.092 13.159 -2.462 1.00 90.88 220 ARG A C 1
ATOM 1756 O O . ARG A 1 220 ? -0.990 12.433 -2.871 1.00 90.88 220 ARG A O 1
ATOM 1763 N N . ALA A 1 221 ? -0.338 14.273 -1.774 1.00 93.25 221 ALA A N 1
ATOM 1764 C CA . ALA A 1 221 ? -1.693 14.797 -1.613 1.00 93.25 221 ALA A CA 1
ATOM 1765 C C . ALA A 1 221 ? -2.254 15.326 -2.945 1.00 93.25 221 ALA A C 1
ATOM 1767 O O . ALA A 1 221 ? -3.419 15.077 -3.244 1.00 93.25 221 ALA A O 1
ATOM 1768 N N . ALA A 1 222 ? -1.425 15.992 -3.753 1.00 95.25 222 ALA A N 1
ATOM 1769 C CA . ALA A 1 222 ? -1.783 16.459 -5.088 1.00 95.25 222 ALA A CA 1
ATOM 1770 C C . ALA A 1 222 ? -2.125 15.293 -6.028 1.00 95.25 222 ALA A C 1
ATOM 1772 O O . ALA A 1 222 ? -3.196 15.320 -6.627 1.00 95.25 222 ALA A O 1
ATOM 1773 N N . ASP A 1 223 ? -1.305 14.234 -6.052 1.00 93.88 223 ASP A N 1
ATOM 1774 C CA . ASP A 1 223 ? -1.562 13.021 -6.843 1.00 93.88 223 ASP A CA 1
ATOM 1775 C C . ASP A 1 223 ? -2.928 12.392 -6.479 1.00 93.88 223 ASP A C 1
ATOM 1777 O O . ASP A 1 223 ? -3.671 11.934 -7.346 1.00 93.88 223 ASP A O 1
ATOM 1781 N N . ILE A 1 224 ? -3.299 12.390 -5.187 1.00 96.12 224 ILE A N 1
ATOM 1782 C CA . ILE A 1 224 ? -4.630 11.938 -4.744 1.00 96.12 224 ILE A CA 1
ATOM 1783 C C . ILE A 1 224 ? -5.715 12.888 -5.261 1.00 96.12 224 ILE A C 1
ATOM 1785 O O . ILE A 1 224 ? -6.732 12.423 -5.763 1.00 96.12 224 ILE A O 1
ATOM 1789 N N . GLY A 1 225 ? -5.522 14.203 -5.150 1.00 96.50 225 GLY A N 1
ATOM 1790 C CA . GLY A 1 225 ? -6.491 15.184 -5.639 1.00 96.50 225 GLY A CA 1
ATOM 1791 C C . GLY A 1 225 ? -6.759 15.063 -7.144 1.00 96.50 225 GLY A C 1
ATOM 1792 O O . GLY A 1 225 ? -7.915 15.088 -7.560 1.00 96.50 225 GLY A O 1
ATOM 1793 N N . GLU A 1 226 ? -5.711 14.872 -7.947 1.00 95.50 226 GLU A N 1
ATOM 1794 C CA . GLU A 1 226 ? -5.808 14.573 -9.383 1.00 95.50 226 GLU A CA 1
ATOM 1795 C C . GLU A 1 226 ? -6.576 13.276 -9.633 1.00 95.50 226 GLU A C 1
ATOM 1797 O O . GLU A 1 226 ? -7.543 13.276 -10.391 1.00 95.50 226 GLU A O 1
ATOM 1802 N N . TYR A 1 227 ? -6.243 12.206 -8.907 1.00 94.94 227 TYR A N 1
ATOM 1803 C CA . TYR A 1 227 ? -6.954 10.934 -9.005 1.00 94.94 227 TYR A CA 1
ATOM 1804 C C . TYR A 1 227 ? -8.473 11.073 -8.799 1.00 94.94 227 TYR A C 1
ATOM 1806 O O . TYR A 1 227 ? -9.232 10.481 -9.567 1.00 94.94 227 TYR A O 1
ATOM 1814 N N . LEU A 1 228 ? -8.934 11.864 -7.820 1.00 96.19 228 LEU A N 1
ATOM 1815 C CA . LEU A 1 228 ? -10.372 12.106 -7.611 1.00 96.19 228 LEU A CA 1
ATOM 1816 C C . LEU A 1 228 ? -10.999 12.881 -8.776 1.00 96.19 228 LEU A C 1
ATOM 1818 O O . LEU A 1 228 ? -12.092 12.546 -9.229 1.00 96.19 228 LEU A O 1
ATOM 1822 N N . VAL A 1 229 ? -10.323 13.932 -9.248 1.00 96.00 229 VAL A N 1
ATOM 1823 C CA . VAL A 1 229 ? -10.849 14.814 -10.301 1.00 96.00 229 VAL A CA 1
ATOM 1824 C C . VAL A 1 229 ? -10.938 14.093 -11.644 1.00 96.00 229 VAL A C 1
ATOM 1826 O O . VAL A 1 229 ? -11.941 14.248 -12.344 1.00 96.00 229 VAL A O 1
ATOM 1829 N N . ASP A 1 230 ? -9.928 13.292 -11.974 1.00 93.62 230 ASP A N 1
ATOM 1830 C CA . ASP A 1 230 ? -9.798 12.629 -13.272 1.00 93.62 230 ASP A CA 1
ATOM 1831 C C . ASP A 1 230 ? -10.647 11.348 -13.365 1.00 93.62 230 ASP A C 1
ATOM 1833 O O . ASP A 1 230 ? -10.874 10.829 -14.456 1.00 93.62 230 ASP A O 1
ATOM 1837 N N . ASN A 1 231 ? -11.148 10.831 -12.235 1.00 93.06 231 ASN A N 1
ATOM 1838 C CA . ASN A 1 231 ? -11.887 9.565 -12.174 1.00 93.06 231 ASN A CA 1
ATOM 1839 C C . ASN A 1 231 ? -13.239 9.675 -11.445 1.00 93.06 231 ASN A C 1
ATOM 1841 O O . ASN A 1 231 ? -13.524 8.834 -10.586 1.00 93.06 231 ASN A O 1
ATOM 1845 N N . PRO A 1 232 ? -14.094 10.657 -11.777 1.00 90.62 232 PRO A N 1
ATOM 1846 C CA . PRO A 1 232 ? -15.253 11.027 -10.962 1.00 90.62 232 PRO A CA 1
ATOM 1847 C C . PRO A 1 232 ? -16.253 9.892 -10.726 1.00 90.62 232 PRO A C 1
ATOM 1849 O O . PRO A 1 232 ? -16.849 9.826 -9.661 1.00 90.62 232 PRO A O 1
ATOM 1852 N N . ASP A 1 233 ? -16.394 8.974 -11.682 1.00 92.56 233 ASP A N 1
ATOM 1853 C CA . ASP A 1 233 ? -17.411 7.918 -11.622 1.00 92.56 233 ASP A CA 1
ATOM 1854 C C . ASP A 1 233 ? -16.850 6.566 -11.143 1.00 92.56 233 ASP A C 1
ATOM 1856 O O . ASP A 1 233 ? -17.525 5.540 -11.225 1.00 92.56 233 ASP A O 1
ATOM 1860 N N . SER A 1 234 ? -15.583 6.514 -10.710 1.00 92.00 234 SER A N 1
ATOM 1861 C CA . SER A 1 234 ? -14.925 5.231 -10.415 1.00 92.00 234 SER A CA 1
ATOM 1862 C C . SER A 1 234 ? -13.812 5.261 -9.368 1.00 92.00 234 SER A C 1
ATOM 1864 O O . SER A 1 234 ? -13.204 4.220 -9.103 1.00 92.00 234 SER A O 1
ATOM 1866 N N . TYR A 1 235 ? -13.455 6.414 -8.805 1.00 94.69 235 TYR A N 1
ATOM 1867 C CA . TYR A 1 235 ? -12.389 6.484 -7.809 1.00 94.69 235 TYR A CA 1
ATOM 1868 C C . TYR A 1 235 ? -12.763 5.753 -6.504 1.00 94.69 235 TYR A C 1
ATOM 1870 O O . TYR A 1 235 ? -13.934 5.607 -6.163 1.00 94.69 235 TYR A O 1
ATOM 1878 N N . VAL A 1 236 ? -11.757 5.279 -5.760 1.00 93.94 236 VAL A N 1
ATOM 1879 C CA . VAL A 1 236 ? -11.948 4.611 -4.463 1.00 93.94 236 VAL A CA 1
ATOM 1880 C C . VAL A 1 236 ? -10.923 5.126 -3.458 1.00 93.94 236 VAL A C 1
ATOM 1882 O O . VAL A 1 236 ? -9.720 5.109 -3.721 1.00 93.94 236 VAL A O 1
ATOM 1885 N N . LEU A 1 237 ? -11.392 5.535 -2.276 1.00 95.56 237 LEU A N 1
ATOM 1886 C CA . LEU A 1 237 ? -10.542 5.901 -1.144 1.00 95.56 237 LEU A CA 1
ATOM 1887 C C . LEU A 1 237 ? -10.765 4.955 0.047 1.00 95.56 237 LEU A C 1
ATOM 1889 O O . LEU A 1 237 ? -11.911 4.718 0.427 1.00 95.56 237 LEU A O 1
ATOM 1893 N N . PRO A 1 238 ? -9.697 4.447 0.692 1.00 94.50 238 PRO A N 1
ATOM 1894 C CA . PRO A 1 238 ? -9.835 3.720 1.951 1.00 94.50 238 PRO A CA 1
ATOM 1895 C C . PRO A 1 238 ? -10.256 4.656 3.092 1.00 94.50 238 PRO A C 1
ATOM 1897 O O . PRO A 1 238 ? -9.976 5.854 3.037 1.00 94.50 238 PRO A O 1
ATOM 1900 N N . ALA A 1 239 ? -10.825 4.099 4.163 1.00 95.50 239 ALA A N 1
ATOM 1901 C CA . ALA A 1 239 ? -11.272 4.843 5.345 1.00 95.50 239 ALA A CA 1
ATOM 1902 C C . A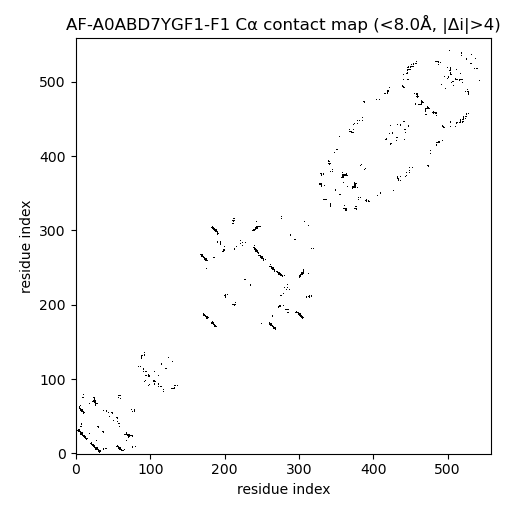LA A 1 239 ? -10.147 5.623 6.051 1.00 95.50 239 ALA A C 1
ATOM 1904 O O . ALA A 1 239 ? -8.994 5.182 6.082 1.00 95.50 239 ALA A O 1
ATOM 1905 N N . ILE A 1 240 ? -10.490 6.766 6.640 1.00 95.62 240 ILE A N 1
ATOM 1906 C CA . ILE A 1 240 ? -9.596 7.581 7.481 1.00 95.62 240 ILE A CA 1
ATOM 1907 C C . ILE A 1 240 ? -9.716 7.111 8.933 1.00 95.62 240 ILE A C 1
ATOM 1909 O O . ILE A 1 240 ? -10.787 6.680 9.354 1.00 95.62 240 ILE A O 1
ATOM 1913 N N . THR A 1 241 ? -8.638 7.210 9.707 1.00 93.81 241 THR A N 1
ATOM 1914 C CA . THR A 1 241 ? -8.653 6.921 11.148 1.00 93.81 241 THR A CA 1
ATOM 1915 C C . THR A 1 241 ? -8.393 8.200 11.927 1.00 93.81 241 THR A C 1
ATOM 1917 O O . THR A 1 241 ? -7.436 8.914 11.613 1.00 93.81 241 THR A O 1
ATOM 1920 N N . ALA A 1 242 ? -9.222 8.479 12.933 1.00 92.88 242 ALA A N 1
ATOM 1921 C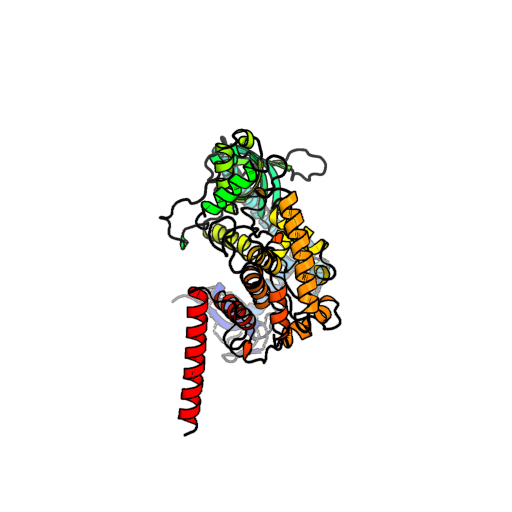 CA . ALA A 1 242 ? -9.124 9.673 13.761 1.00 92.88 242 ALA A CA 1
ATOM 1922 C C . ALA A 1 242 ? -9.329 9.386 15.259 1.00 92.88 242 ALA A C 1
ATOM 1924 O O . ALA A 1 242 ? -10.091 8.497 15.647 1.00 92.88 242 ALA A O 1
ATOM 1925 N N . SER A 1 243 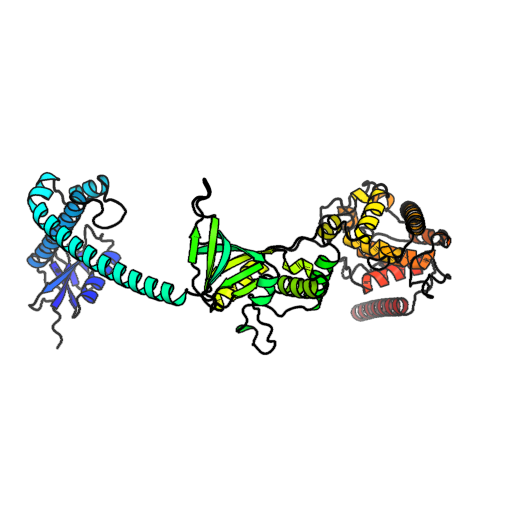? -8.680 10.197 16.088 1.00 91.75 243 SER A N 1
ATOM 1926 C CA . SER A 1 243 ? -8.864 10.286 17.533 1.00 91.75 243 SER A CA 1
ATOM 1927 C C . SER A 1 243 ? -9.762 11.480 17.863 1.00 91.75 243 SER A C 1
ATOM 1929 O O . SER A 1 243 ? -9.630 12.543 17.257 1.00 91.75 243 SER A O 1
ATOM 1931 N N . VAL A 1 244 ? -10.640 11.324 18.851 1.00 91.81 244 VAL A N 1
ATOM 1932 C CA . VAL A 1 244 ? -11.538 12.372 19.353 1.00 91.81 244 VAL A CA 1
ATOM 1933 C C . VAL A 1 244 ? -11.158 12.700 20.790 1.00 91.81 244 VAL A C 1
ATOM 1935 O O . VAL A 1 244 ? -11.167 11.814 21.644 1.00 91.81 244 VAL A O 1
ATOM 1938 N N . SER A 1 245 ? -10.819 13.961 21.067 1.00 87.69 245 SER A N 1
ATOM 1939 C CA . SER A 1 245 ? -10.278 14.385 22.370 1.00 87.69 245 SER A CA 1
ATOM 1940 C C . SER A 1 245 ? -11.298 14.432 23.515 1.00 87.69 245 SER A C 1
ATOM 1942 O O . SER A 1 245 ? -10.930 14.733 24.649 1.00 87.69 245 SER A O 1
ATOM 1944 N N . ALA A 1 246 ? -12.576 14.195 23.224 1.00 86.19 246 ALA A N 1
ATOM 1945 C CA . ALA A 1 246 ? -13.665 14.195 24.191 1.00 86.19 246 ALA A CA 1
ATOM 1946 C C . ALA A 1 246 ? -14.536 12.949 24.014 1.00 86.19 246 ALA A C 1
ATOM 1948 O O . ALA A 1 246 ? -14.546 12.323 22.951 1.00 86.19 246 ALA A O 1
ATOM 1949 N N . GLU A 1 247 ? -15.245 12.579 25.077 1.00 84.94 247 GLU A N 1
ATOM 1950 C CA . GLU A 1 247 ? -16.125 11.418 25.069 1.00 84.94 247 GLU A CA 1
ATOM 1951 C C . GLU A 1 247 ? -17.279 11.636 24.083 1.00 84.94 247 GLU A C 1
ATOM 1953 O O . GLU A 1 247 ? -17.875 12.712 24.022 1.00 84.94 247 GLU A O 1
ATOM 1958 N N . MET A 1 248 ? -17.545 10.619 23.265 1.00 91.00 248 MET A N 1
ATOM 1959 C CA . MET A 1 248 ? -18.599 10.643 22.255 1.00 91.00 248 MET A CA 1
ATOM 1960 C C . MET A 1 248 ? -19.823 9.905 22.788 1.00 91.00 248 MET A C 1
ATOM 1962 O O . MET A 1 248 ? -19.681 8.828 23.369 1.00 91.00 248 MET A O 1
ATOM 1966 N N . SER A 1 249 ? -21.013 10.437 22.525 1.00 90.81 249 SER A N 1
ATOM 1967 C CA . SER A 1 249 ? -22.272 9.752 22.821 1.00 90.81 249 SER A CA 1
ATOM 1968 C C . SER A 1 249 ? -22.771 9.025 21.576 1.00 90.81 249 SER A C 1
ATOM 1970 O O . SER A 1 249 ? -22.643 9.529 20.462 1.00 90.81 249 SER A O 1
ATOM 1972 N N . PHE A 1 250 ? -23.323 7.828 21.743 1.00 92.81 250 PHE A N 1
ATOM 1973 C CA . PHE A 1 250 ? -23.872 7.044 20.643 1.00 92.81 250 PHE A CA 1
ATOM 1974 C C . PHE A 1 250 ? -25.336 6.730 20.914 1.00 92.81 250 PHE A C 1
ATOM 1976 O O . PHE A 1 250 ? -25.671 6.130 21.933 1.00 92.81 250 PHE A O 1
ATOM 1983 N N . GLU A 1 251 ? -26.193 7.116 19.978 1.00 92.19 251 GLU A N 1
ATOM 1984 C CA . GLU A 1 251 ? -27.633 6.907 20.017 1.00 92.19 251 GLU A CA 1
ATOM 1985 C C . GLU A 1 251 ? -28.012 5.782 19.041 1.00 92.19 251 GLU A C 1
ATOM 1987 O O . GLU A 1 251 ? -27.994 5.988 17.822 1.00 92.19 251 GLU A O 1
ATOM 1992 N N . PRO A 1 252 ? -28.343 4.573 19.531 1.00 92.38 252 PRO A N 1
ATOM 1993 C CA . PRO A 1 252 ? -28.749 3.469 18.672 1.00 92.38 252 PRO A CA 1
ATOM 1994 C C . PRO A 1 252 ? -30.073 3.762 17.966 1.00 92.38 252 PRO A C 1
ATOM 1996 O O . PRO A 1 252 ? -31.064 4.119 18.601 1.00 92.38 252 PRO A O 1
ATOM 1999 N N . LEU A 1 253 ? -30.123 3.514 16.659 1.00 89.94 253 LEU A N 1
ATOM 2000 C CA . LEU A 1 253 ? -31.370 3.541 15.902 1.00 89.94 253 LEU A CA 1
ATOM 2001 C C . LEU A 1 253 ? -32.072 2.174 15.991 1.00 89.94 253 LEU A C 1
ATOM 2003 O O . LEU A 1 253 ? -31.402 1.133 15.974 1.00 89.94 253 LEU A O 1
ATOM 2007 N N . PRO A 1 254 ? -33.417 2.137 16.045 1.00 86.12 254 PRO A N 1
ATOM 2008 C CA . PRO A 1 254 ? -34.190 0.903 16.155 1.00 86.12 254 PRO A CA 1
ATOM 2009 C C . PRO A 1 254 ? -34.233 0.151 14.814 1.00 86.12 254 PRO A C 1
ATOM 2011 O O . PRO A 1 254 ? -35.256 0.084 14.137 1.00 86.12 254 PRO A O 1
ATOM 2014 N N . VAL A 1 255 ? -33.099 -0.427 14.417 1.00 85.12 255 VAL A N 1
ATOM 2015 C CA . VAL A 1 255 ? -32.966 -1.262 13.217 1.00 85.12 255 VAL A CA 1
ATOM 2016 C C . VAL A 1 255 ? -33.046 -2.732 13.625 1.00 85.12 255 VAL A C 1
ATOM 2018 O O . VAL A 1 255 ? -32.181 -3.244 14.344 1.00 85.12 255 VAL A O 1
ATOM 2021 N N . ALA A 1 256 ? -34.091 -3.427 13.167 1.00 83.50 256 ALA A N 1
ATOM 2022 C CA . ALA A 1 256 ? -34.293 -4.844 13.458 1.00 83.50 256 ALA A CA 1
ATOM 2023 C C . ALA A 1 256 ? -33.066 -5.676 13.036 1.00 83.50 256 ALA A C 1
ATOM 2025 O O . ALA A 1 256 ? -32.566 -5.550 11.921 1.00 83.50 256 ALA A O 1
ATOM 2026 N N . GLY A 1 257 ? -32.559 -6.514 13.945 1.00 78.38 257 GLY A N 1
ATOM 2027 C CA . GLY A 1 257 ? -31.393 -7.374 13.698 1.00 78.38 257 GLY A CA 1
ATOM 2028 C C . GLY A 1 257 ? -30.019 -6.690 13.794 1.00 78.38 257 GLY A C 1
ATOM 2029 O O . GLY A 1 257 ? -29.006 -7.384 13.787 1.00 78.38 257 GLY A O 1
ATOM 2030 N N . ALA A 1 258 ? -29.940 -5.363 13.958 1.00 77.94 258 ALA A N 1
ATOM 2031 C CA . ALA A 1 258 ? -28.658 -4.651 14.057 1.00 77.94 258 ALA A CA 1
ATOM 2032 C C . ALA A 1 258 ? -27.989 -4.753 15.444 1.00 77.94 258 ALA A C 1
ATOM 2034 O O . ALA A 1 258 ? -26.813 -4.409 15.597 1.00 77.94 258 ALA A O 1
ATOM 2035 N N . GLY A 1 259 ? -28.724 -5.222 16.460 1.00 82.94 259 GLY A N 1
ATOM 2036 C CA . GLY A 1 259 ? -28.222 -5.379 17.830 1.00 82.94 259 GLY A CA 1
ATOM 2037 C C . GLY A 1 259 ? -27.781 -4.059 18.470 1.00 82.94 259 GLY A C 1
ATOM 2038 O O . GLY A 1 259 ? -26.801 -4.047 19.203 1.00 82.94 259 GLY A O 1
ATOM 2039 N N . GLY A 1 260 ? -28.437 -2.945 18.121 1.00 86.75 260 GLY A N 1
ATOM 2040 C CA . GLY A 1 260 ? -28.110 -1.612 18.639 1.00 86.75 260 GLY A CA 1
ATOM 2041 C C . GLY A 1 260 ? -26.772 -1.040 18.157 1.00 86.75 260 GLY A C 1
ATOM 2042 O O . GLY A 1 260 ? -26.296 -0.072 18.730 1.00 86.75 260 GLY A O 1
ATOM 2043 N N . ARG A 1 261 ? -26.143 -1.622 17.126 1.00 91.00 261 ARG A N 1
ATOM 2044 C CA . ARG A 1 261 ? -24.834 -1.167 16.617 1.00 91.00 261 ARG A CA 1
ATOM 2045 C C . ARG A 1 261 ? -24.911 -0.111 15.523 1.00 91.00 261 ARG A C 1
ATOM 2047 O O . ARG A 1 261 ? -23.882 0.439 15.164 1.00 91.00 261 ARG A O 1
ATOM 2054 N N . ILE A 1 262 ? -26.088 0.156 14.969 1.00 94.50 262 ILE A N 1
ATOM 2055 C CA . ILE A 1 262 ? -26.298 1.197 13.957 1.00 94.50 262 ILE A CA 1
ATOM 2056 C C . ILE A 1 262 ? -26.982 2.368 14.648 1.00 94.50 262 ILE A C 1
ATOM 2058 O O . ILE A 1 262 ? -27.963 2.156 15.360 1.00 94.50 262 ILE A O 1
ATOM 2062 N N . GLY A 1 263 ? -26.465 3.579 14.463 1.00 94.38 263 GLY A N 1
ATOM 2063 C CA . GLY A 1 263 ? -26.934 4.728 15.223 1.00 94.38 263 GLY A CA 1
ATOM 2064 C C . GLY A 1 263 ? -26.362 6.063 14.773 1.00 94.38 263 GLY A C 1
ATOM 2065 O O . GLY A 1 263 ? -25.716 6.172 13.727 1.00 94.38 263 GLY A O 1
ATOM 2066 N N . LEU A 1 264 ? -26.613 7.076 15.591 1.00 94.00 264 LEU A N 1
ATOM 2067 C CA . LEU A 1 264 ? -26.072 8.420 15.457 1.00 94.00 264 LEU A CA 1
ATOM 2068 C C . LEU A 1 264 ? -24.945 8.606 16.475 1.00 94.00 264 LEU A C 1
ATOM 2070 O O . LEU A 1 264 ? -25.129 8.390 17.671 1.00 94.00 264 LEU A O 1
ATOM 2074 N N . LEU A 1 265 ? -23.763 8.981 15.994 1.00 95.62 265 LEU A N 1
ATOM 2075 C CA . LEU A 1 265 ? -22.627 9.350 16.829 1.00 95.62 265 LEU A CA 1
ATOM 2076 C C . LEU A 1 265 ? -22.637 10.859 17.050 1.00 95.62 265 LEU A C 1
ATOM 2078 O O . LEU A 1 265 ? -22.518 11.621 16.091 1.00 95.62 265 LEU A O 1
ATOM 2082 N N . HIS A 1 266 ? -22.724 11.265 18.308 1.00 93.75 266 HIS A N 1
ATOM 2083 C CA . HIS A 1 266 ? -22.698 12.647 18.761 1.00 93.75 266 HIS A CA 1
ATOM 2084 C C . HIS A 1 266 ? -21.303 12.986 19.287 1.00 93.75 266 HIS A C 1
ATOM 2086 O O . HIS A 1 266 ? -20.845 12.458 20.304 1.00 93.75 266 HIS A O 1
ATOM 2092 N N . VAL A 1 267 ? -20.618 13.870 18.570 1.00 92.56 267 VAL A N 1
ATOM 2093 C CA . VAL A 1 267 ? -19.276 14.355 18.896 1.00 92.56 267 VAL A CA 1
ATOM 2094 C C . VAL A 1 267 ? -19.388 15.772 19.459 1.00 92.56 267 VAL A C 1
ATOM 2096 O O . VAL A 1 267 ? -19.904 16.640 18.755 1.00 92.56 267 VAL A O 1
ATOM 2099 N N . PRO A 1 268 ? -18.900 16.062 20.677 1.00 90.19 268 PRO A N 1
ATOM 2100 C CA . PRO A 1 268 ? -18.933 17.419 21.227 1.00 90.19 268 PRO A CA 1
ATOM 2101 C C . PRO A 1 268 ? -18.245 18.433 20.300 1.00 90.19 268 PRO A C 1
ATOM 2103 O O . PRO A 1 268 ? -17.143 18.172 19.821 1.00 90.19 268 PRO A O 1
ATOM 2106 N N . MET A 1 269 ? -18.839 19.611 20.071 1.00 86.81 269 MET A N 1
ATOM 2107 C CA . MET A 1 269 ? -18.243 20.622 19.175 1.00 86.81 269 MET A CA 1
ATOM 2108 C C . MET A 1 269 ? -16.886 21.153 19.661 1.00 86.81 269 MET A C 1
ATOM 2110 O O . MET A 1 269 ? -16.083 21.601 18.849 1.00 86.81 269 MET A O 1
ATOM 2114 N N . GLY A 1 270 ? -16.620 21.092 20.970 1.00 83.81 270 GLY A N 1
ATOM 2115 C CA . GLY A 1 270 ? -15.320 21.437 21.556 1.00 83.81 270 GLY A CA 1
ATOM 2116 C C . GLY A 1 270 ? -14.263 20.331 21.452 1.00 83.81 270 GLY A C 1
ATOM 2117 O O . GLY A 1 270 ? -13.147 20.524 21.931 1.00 83.81 270 GLY A O 1
ATOM 2118 N N . ALA A 1 271 ? -14.597 19.168 20.885 1.00 87.81 271 ALA A N 1
ATOM 2119 C CA . ALA A 1 271 ? -13.650 18.078 20.704 1.00 87.81 271 ALA A CA 1
ATOM 2120 C C . ALA A 1 271 ? -12.702 18.361 19.532 1.00 87.81 271 ALA A C 1
ATOM 2122 O O . ALA A 1 271 ? -13.126 18.735 18.439 1.00 87.81 271 ALA A O 1
ATOM 2123 N N . THR A 1 272 ? -11.418 18.091 19.734 1.00 87.25 272 THR A N 1
ATOM 2124 C CA . THR A 1 272 ? -10.438 18.042 18.653 1.00 87.25 272 THR A CA 1
ATOM 2125 C C . THR A 1 272 ? -10.540 16.692 17.949 1.00 87.25 272 THR A C 1
ATOM 2127 O O . THR A 1 272 ? -10.442 15.640 18.586 1.00 87.25 272 THR A O 1
ATOM 2130 N N . LEU A 1 273 ? -10.718 16.730 16.628 1.00 90.94 273 LEU A N 1
ATOM 2131 C CA . LEU A 1 273 ? -10.730 15.567 15.742 1.00 90.94 273 LEU A CA 1
ATOM 2132 C C . LEU A 1 273 ? -9.374 15.456 15.041 1.00 90.94 273 LEU A C 1
ATOM 2134 O O . LEU A 1 273 ? -9.113 16.163 14.066 1.00 90.94 273 LEU A O 1
ATOM 2138 N N . LEU A 1 274 ? -8.508 14.584 15.551 1.00 88.69 274 LEU A N 1
ATOM 2139 C CA . LEU A 1 274 ? -7.125 14.438 15.100 1.00 88.69 274 LEU A CA 1
ATOM 2140 C C . LEU A 1 274 ? -6.973 13.226 14.177 1.00 88.69 274 LEU A C 1
ATOM 2142 O O . LEU A 1 274 ? -7.276 12.106 14.578 1.00 88.69 274 LEU A O 1
ATOM 2146 N N . ILE A 1 275 ? -6.457 13.411 12.964 1.00 89.81 275 ILE A N 1
ATOM 2147 C CA . ILE A 1 275 ? -6.232 12.299 12.024 1.00 89.81 275 ILE A CA 1
ATOM 2148 C C . ILE A 1 275 ? -4.994 11.482 12.430 1.00 89.81 275 ILE A C 1
ATOM 2150 O O . ILE A 1 275 ? -3.887 12.005 12.438 1.00 89.81 275 ILE A O 1
ATOM 2154 N N . ASN A 1 276 ? -5.138 10.177 12.677 1.00 87.06 276 ASN A N 1
ATOM 2155 C CA . ASN A 1 276 ? -4.005 9.263 12.914 1.00 87.06 276 ASN A CA 1
ATOM 2156 C C . ASN A 1 276 ? -3.472 8.651 11.610 1.00 87.06 276 ASN A C 1
ATOM 2158 O O . ASN A 1 276 ? -2.270 8.432 11.464 1.00 87.06 276 ASN A O 1
ATOM 2162 N N . ASP A 1 277 ? -4.367 8.362 10.661 1.00 89.88 277 ASP A N 1
ATOM 2163 C CA . ASP A 1 277 ? -4.022 7.893 9.319 1.00 89.88 277 ASP A CA 1
ATOM 2164 C C . ASP A 1 277 ? -4.994 8.464 8.282 1.00 89.88 277 ASP A C 1
ATOM 2166 O O . ASP A 1 277 ? -6.207 8.481 8.481 1.00 89.88 277 ASP A O 1
ATOM 2170 N N . GLY A 1 278 ? -4.452 8.905 7.145 1.00 91.81 278 GLY A N 1
ATOM 2171 C CA . GLY A 1 278 ? -5.234 9.488 6.054 1.00 91.81 278 GLY A CA 1
ATOM 2172 C C . GLY A 1 278 ? -5.074 10.990 5.830 1.00 91.81 278 GLY A C 1
ATOM 2173 O O . GLY A 1 278 ? -5.819 11.543 5.027 1.00 91.81 278 GLY A O 1
ATOM 2174 N N . GLN A 1 279 ? -4.066 11.642 6.419 1.00 91.56 279 GLN A N 1
ATOM 2175 C CA . GLN A 1 279 ? -3.786 13.072 6.188 1.00 91.56 279 GLN A CA 1
ATOM 2176 C C . GLN A 1 279 ? -3.636 13.431 4.692 1.00 91.56 279 GLN A C 1
ATOM 2178 O O . GLN A 1 279 ? -4.215 14.409 4.228 1.00 91.56 279 GLN A O 1
ATOM 2183 N N . HIS A 1 280 ? -2.939 12.598 3.896 1.00 93.62 280 HIS A N 1
ATOM 2184 C CA . HIS A 1 280 ? -2.786 12.818 2.448 1.00 93.62 280 HIS A CA 1
ATOM 2185 C C . HIS A 1 280 ? -4.125 12.715 1.713 1.00 93.62 280 HIS A C 1
ATOM 2187 O O . HIS A 1 280 ? -4.335 13.433 0.745 1.00 93.62 280 HIS A O 1
ATOM 2193 N N . ARG A 1 281 ? -5.033 11.850 2.188 1.00 95.38 281 ARG A N 1
ATOM 2194 C CA . ARG A 1 281 ? -6.381 11.697 1.625 1.00 95.38 281 ARG A CA 1
ATOM 2195 C C . ARG A 1 281 ? -7.245 12.903 1.958 1.00 95.38 281 ARG A C 1
ATOM 2197 O O . ARG A 1 281 ? -7.832 13.463 1.044 1.00 95.38 281 ARG A O 1
ATOM 2204 N N . ARG A 1 282 ? -7.256 13.364 3.216 1.00 95.62 282 ARG A N 1
ATOM 2205 C CA . ARG A 1 282 ? -7.959 14.601 3.599 1.00 95.62 282 ARG A CA 1
ATOM 2206 C C . ARG A 1 282 ? -7.466 15.789 2.776 1.00 95.62 282 ARG A C 1
ATOM 2208 O O . ARG A 1 282 ? -8.291 16.502 2.214 1.00 95.62 282 ARG A O 1
ATOM 2215 N N . LYS A 1 283 ? -6.144 15.985 2.657 1.00 95.56 283 LYS A N 1
ATOM 2216 C CA . LYS A 1 283 ? -5.595 17.085 1.847 1.00 95.56 283 LYS A CA 1
ATOM 2217 C C . LYS A 1 283 ? -5.887 16.913 0.354 1.00 95.56 283 LYS A C 1
ATOM 2219 O O . LYS A 1 283 ? -6.242 17.880 -0.303 1.00 95.56 283 LYS A O 1
ATOM 2224 N N . GLY A 1 284 ? -5.799 15.696 -0.182 1.00 96.38 284 GLY A N 1
ATOM 2225 C CA . GLY A 1 284 ? -6.171 15.415 -1.572 1.00 96.38 284 GLY A CA 1
ATOM 2226 C C . GLY A 1 284 ? -7.643 15.719 -1.863 1.00 96.38 284 GLY A C 1
ATOM 2227 O O . GLY A 1 284 ? -7.941 16.343 -2.874 1.00 96.38 284 GLY A O 1
ATOM 2228 N N . ILE A 1 285 ? -8.551 15.373 -0.944 1.00 97.25 285 ILE A N 1
ATOM 2229 C CA . ILE A 1 285 ? -9.978 15.726 -1.012 1.00 97.25 285 ILE A CA 1
ATOM 2230 C C . ILE A 1 285 ? -10.166 17.249 -1.010 1.00 97.25 285 ILE A C 1
ATOM 2232 O O . ILE A 1 285 ? -10.914 17.772 -1.828 1.00 97.25 285 ILE A O 1
ATOM 2236 N N . GLU A 1 286 ? -9.467 17.979 -0.139 1.00 96.44 286 GLU A N 1
ATOM 2237 C CA . GLU A 1 286 ? -9.500 19.448 -0.111 1.00 96.44 286 GLU A CA 1
ATOM 2238 C C . GLU A 1 286 ? -9.074 20.059 -1.458 1.00 96.44 286 GLU A C 1
ATOM 2240 O O . GLU A 1 286 ? -9.776 20.917 -2.000 1.00 96.44 286 GLU A O 1
ATOM 2245 N N . LEU A 1 287 ? -7.968 19.573 -2.032 1.00 96.94 287 LEU A N 1
ATOM 2246 C CA . LEU A 1 287 ? -7.479 20.004 -3.345 1.00 96.94 287 LEU A CA 1
ATOM 2247 C C . LEU A 1 287 ? -8.463 19.643 -4.470 1.00 96.94 287 LEU A C 1
ATOM 2249 O O . LEU A 1 287 ? -8.707 20.451 -5.368 1.00 96.94 287 LEU A O 1
ATOM 2253 N N . ALA A 1 288 ? -9.068 18.456 -4.411 1.00 97.31 288 ALA A N 1
ATOM 2254 C CA . ALA A 1 288 ? -10.052 18.006 -5.387 1.00 97.31 288 ALA A CA 1
ATOM 2255 C C . ALA A 1 288 ? -11.331 18.857 -5.337 1.00 97.31 288 ALA A C 1
ATOM 2257 O O . ALA A 1 288 ? -11.822 19.271 -6.384 1.00 97.31 288 ALA A O 1
ATOM 2258 N N . ILE A 1 289 ? -11.833 19.200 -4.143 1.00 97.00 289 ILE A N 1
ATOM 2259 C CA . ILE A 1 289 ? -12.996 20.088 -3.957 1.00 97.00 289 ILE A CA 1
ATOM 2260 C C . ILE A 1 289 ? -12.749 21.466 -4.572 1.00 97.00 289 ILE A C 1
ATOM 2262 O O . ILE A 1 289 ? -13.670 22.052 -5.144 1.00 97.00 289 ILE A O 1
ATOM 2266 N N . ALA A 1 290 ? -11.529 21.998 -4.460 1.00 96.44 290 ALA A N 1
ATOM 2267 C CA . ALA A 1 290 ? -11.184 23.287 -5.053 1.00 96.44 290 ALA A CA 1
ATOM 2268 C C . ALA A 1 290 ? -11.318 23.271 -6.588 1.00 96.44 290 ALA A C 1
ATOM 2270 O O . ALA A 1 290 ? -11.744 24.264 -7.173 1.00 96.44 290 ALA A O 1
ATOM 2271 N N . ARG A 1 291 ? -11.011 22.136 -7.232 1.00 97.00 291 ARG A N 1
ATOM 2272 C CA . ARG A 1 291 ? -11.145 21.940 -8.688 1.00 97.00 291 ARG A CA 1
ATOM 2273 C C . ARG A 1 291 ? -12.556 21.522 -9.110 1.00 97.00 291 ARG A C 1
ATOM 2275 O O . ARG A 1 291 ? -13.031 21.947 -10.159 1.00 97.00 291 ARG A O 1
ATOM 2282 N N . ARG A 1 292 ? -13.230 20.698 -8.305 1.00 96.25 292 ARG A N 1
ATOM 2283 C CA . ARG A 1 292 ? -14.569 20.149 -8.560 1.00 96.25 292 ARG A CA 1
ATOM 2284 C C . ARG A 1 292 ? -15.446 20.297 -7.306 1.00 96.25 292 ARG A C 1
ATOM 2286 O O . ARG A 1 292 ? -15.569 19.354 -6.524 1.00 96.25 292 ARG A O 1
ATOM 2293 N N . PRO A 1 293 ? -16.117 21.451 -7.121 1.00 95.88 293 PRO A N 1
ATOM 2294 C CA . PRO A 1 293 ? -16.900 21.741 -5.915 1.00 95.88 293 PRO A CA 1
ATOM 2295 C C . PRO A 1 293 ? -18.024 20.746 -5.594 1.00 95.88 293 PRO A C 1
ATOM 2297 O O . PRO A 1 293 ? -18.408 20.638 -4.432 1.00 95.88 293 PRO A O 1
ATOM 2300 N N . ALA A 1 294 ? -18.528 20.012 -6.593 1.00 94.94 294 ALA A N 1
ATOM 2301 C CA . ALA A 1 294 ? -19.550 18.978 -6.417 1.00 94.94 294 ALA A CA 1
ATOM 2302 C C . ALA A 1 294 ? -19.110 17.835 -5.478 1.00 94.94 294 ALA A C 1
ATOM 2304 O O . ALA A 1 294 ? -19.955 17.241 -4.819 1.00 94.94 294 ALA A O 1
ATOM 2305 N N . LEU A 1 295 ? -17.799 17.587 -5.342 1.00 95.31 295 LEU A N 1
ATOM 2306 C CA . LEU A 1 295 ? -17.257 16.555 -4.445 1.00 95.31 295 LEU A CA 1
ATOM 2307 C C . LEU A 1 295 ? -17.584 16.811 -2.962 1.00 95.31 295 LEU A C 1
ATOM 2309 O O . LEU A 1 295 ? -17.444 15.913 -2.143 1.00 95.31 295 LEU A O 1
ATOM 2313 N N . ARG A 1 296 ? -18.020 18.021 -2.580 1.00 94.50 296 ARG A N 1
ATOM 2314 C CA . ARG A 1 296 ? -18.381 18.355 -1.186 1.00 94.50 296 ARG A CA 1
ATOM 2315 C C . ARG A 1 296 ? -19.499 17.487 -0.607 1.00 94.50 296 ARG A C 1
ATOM 2317 O O . ARG A 1 296 ? -19.536 17.343 0.618 1.00 94.50 296 ARG A O 1
ATOM 2324 N N . GLU A 1 297 ? -20.373 16.975 -1.472 1.00 92.44 297 GLU A N 1
ATOM 2325 C CA . GLU A 1 297 ? -21.536 16.153 -1.117 1.00 92.44 297 GLU A CA 1
ATOM 2326 C C . GLU A 1 297 ? -21.191 14.663 -0.983 1.00 92.44 297 GLU A C 1
ATOM 2328 O O . GLU A 1 297 ? -21.974 13.892 -0.433 1.00 92.44 297 GLU A O 1
ATOM 2333 N N . GLU A 1 298 ? -20.018 14.241 -1.457 1.00 96.50 298 GLU A N 1
ATOM 2334 C CA . GLU A 1 298 ? -19.553 12.865 -1.300 1.00 96.50 298 GLU A CA 1
ATOM 2335 C C . GLU A 1 298 ? -19.015 12.629 0.118 1.00 96.50 298 GLU A C 1
ATOM 2337 O O . GLU A 1 298 ? -18.664 13.568 0.839 1.00 96.50 298 GLU A O 1
ATOM 2342 N N . SER A 1 299 ? -18.969 11.368 0.552 1.00 96.19 299 SER A N 1
ATOM 2343 C CA . SER A 1 299 ? -18.564 10.996 1.910 1.00 96.19 299 SER A CA 1
ATOM 2344 C C . SER A 1 299 ? -17.439 9.968 1.929 1.00 96.19 299 SER A C 1
ATOM 2346 O O . SER A 1 299 ? -17.155 9.272 0.954 1.00 96.19 299 SER A O 1
ATOM 2348 N N . ILE A 1 300 ? -16.766 9.871 3.072 1.00 97.56 300 ILE A N 1
ATOM 2349 C CA . ILE A 1 300 ? -15.795 8.816 3.371 1.00 97.56 300 ILE A CA 1
ATOM 2350 C C . ILE A 1 300 ? -16.053 8.277 4.766 1.00 97.56 300 ILE A C 1
ATOM 2352 O O . ILE A 1 300 ? -16.501 8.991 5.665 1.00 97.56 300 ILE A O 1
ATOM 2356 N N . VAL A 1 301 ? -15.733 7.000 4.947 1.00 98.06 301 VAL A N 1
ATOM 2357 C CA . VAL A 1 301 ? -15.749 6.378 6.265 1.00 98.06 301 VAL A CA 1
ATOM 2358 C C . VAL A 1 301 ? -14.594 6.927 7.097 1.00 98.06 301 VAL A C 1
ATOM 2360 O O . VAL A 1 301 ? -13.431 6.859 6.687 1.00 98.06 301 VAL A O 1
ATOM 2363 N N . VAL A 1 302 ? -14.914 7.415 8.290 1.00 97.69 302 VAL A N 1
ATOM 2364 C CA . VAL A 1 302 ? -13.940 7.763 9.322 1.00 97.69 302 VAL A CA 1
ATOM 2365 C C . VAL A 1 302 ? -14.118 6.826 10.510 1.00 97.69 302 VAL A C 1
ATOM 2367 O O . VAL A 1 302 ? -15.195 6.742 11.096 1.00 97.69 302 VAL A O 1
ATOM 2370 N N . THR A 1 303 ? -13.050 6.118 10.866 1.00 96.88 303 THR A N 1
ATOM 2371 C CA . THR A 1 303 ? -12.978 5.285 12.068 1.00 96.88 303 THR A CA 1
ATOM 2372 C C . THR A 1 303 ? -12.521 6.155 13.232 1.00 96.88 303 THR A C 1
ATOM 2374 O O . THR A 1 303 ? -11.381 6.617 13.239 1.00 96.88 303 THR A O 1
ATOM 2377 N N . MET A 1 304 ? -13.408 6.395 14.192 1.00 95.56 304 MET A N 1
ATOM 2378 C CA . MET A 1 304 ? -13.194 7.284 15.330 1.00 95.56 304 MET A CA 1
ATOM 2379 C C . MET A 1 304 ? -12.924 6.501 16.613 1.00 95.56 304 MET A C 1
ATOM 2381 O O . MET A 1 304 ? -13.703 5.625 17.001 1.00 95.56 304 MET A O 1
ATOM 2385 N N . PHE A 1 305 ? -11.841 6.863 17.295 1.00 93.81 305 PHE A N 1
ATOM 2386 C CA . PHE A 1 305 ? -11.461 6.348 18.608 1.00 93.81 305 PHE A CA 1
ATOM 2387 C C . PHE A 1 305 ? -11.461 7.476 19.638 1.00 93.81 305 PHE A C 1
ATOM 2389 O O . PHE A 1 305 ? -11.107 8.607 19.324 1.00 93.81 305 PHE A O 1
ATOM 2396 N N . PHE A 1 306 ? -11.797 7.168 20.889 1.00 90.19 306 PHE A N 1
ATOM 2397 C CA . PHE A 1 306 ? -11.557 8.105 21.986 1.00 90.19 306 PHE A CA 1
ATOM 2398 C C . PHE A 1 306 ? -10.048 8.270 22.227 1.00 90.19 306 PHE A C 1
ATOM 2400 O O . PHE A 1 306 ? -9.329 7.270 22.387 1.00 90.19 306 PHE A O 1
ATOM 2407 N N . ASP A 1 307 ? -9.579 9.517 22.241 1.00 81.94 307 ASP A N 1
ATOM 2408 C CA . ASP A 1 307 ? -8.181 9.855 22.490 1.00 81.94 307 ASP A CA 1
ATOM 2409 C C . ASP A 1 307 ? -7.815 9.603 23.959 1.00 81.94 307 ASP A C 1
ATOM 2411 O O . ASP A 1 307 ? -8.553 9.946 24.876 1.00 81.94 307 ASP A O 1
ATOM 2415 N N . GLN A 1 308 ? -6.650 9.004 24.193 1.00 80.25 308 GLN A N 1
ATOM 2416 C CA . GLN A 1 308 ? -6.087 8.823 25.541 1.00 80.25 308 GLN A CA 1
ATOM 2417 C C . GLN A 1 308 ? -4.712 9.484 25.662 1.00 80.25 308 GLN A C 1
ATOM 2419 O O . GLN A 1 308 ? -3.925 9.132 26.539 1.00 80.25 308 GLN A O 1
ATOM 2424 N N . GLY A 1 309 ? -4.415 10.424 24.765 1.00 82.12 309 GLY A N 1
ATOM 2425 C CA . GLY A 1 309 ? -3.189 11.196 24.753 1.00 82.12 309 GLY A CA 1
ATOM 2426 C C . GLY A 1 309 ? -2.202 10.768 23.670 1.00 82.12 309 GLY A C 1
ATOM 2427 O O . GLY A 1 309 ? -2.365 9.777 22.949 1.00 82.12 309 GLY A O 1
ATOM 2428 N N . LEU A 1 310 ? -1.132 11.557 23.586 1.00 79.00 310 LEU A N 1
ATOM 2429 C CA . LEU A 1 310 ? -0.137 11.511 22.519 1.00 79.00 310 LEU A CA 1
ATOM 2430 C C . LEU A 1 310 ? 0.521 10.134 22.346 1.00 79.00 310 LEU A C 1
ATOM 2432 O O . LEU A 1 310 ? 0.616 9.652 21.221 1.00 79.00 310 LEU A O 1
ATOM 2436 N N . GLU A 1 311 ? 0.937 9.486 23.438 1.00 84.12 311 GLU A N 1
ATOM 2437 C CA . GLU A 1 311 ? 1.627 8.186 23.396 1.00 84.12 311 GLU A CA 1
ATOM 2438 C C . GLU A 1 311 ? 0.769 7.115 22.710 1.00 84.12 311 GLU A C 1
ATOM 2440 O O . GLU A 1 311 ? 1.235 6.380 21.837 1.00 84.12 311 GLU A O 1
ATOM 2445 N N . ARG A 1 312 ? -0.531 7.077 23.026 1.00 82.50 312 ARG A N 1
ATOM 2446 C CA . ARG A 1 312 ? -1.459 6.151 22.376 1.00 82.50 312 ARG A CA 1
ATOM 2447 C C . ARG A 1 312 ? -1.654 6.496 20.904 1.00 82.50 312 ARG A C 1
ATOM 2449 O O . ARG A 1 312 ? -1.692 5.590 20.075 1.00 82.50 312 ARG A O 1
ATOM 2456 N N . SER A 1 313 ? -1.776 7.777 20.570 1.00 82.12 313 SER A N 1
ATOM 2457 C CA . SER A 1 313 ? -1.897 8.217 19.177 1.00 82.12 313 SER A CA 1
ATOM 2458 C C . SER A 1 313 ? -0.657 7.849 18.347 1.00 82.12 313 SER A C 1
ATOM 2460 O O . SER A 1 313 ? -0.802 7.373 17.219 1.00 82.12 313 SER A O 1
ATOM 2462 N N . GLN A 1 314 ? 0.544 7.941 18.925 1.00 84.06 314 GLN A N 1
ATOM 2463 C CA . GLN A 1 314 ? 1.793 7.465 18.315 1.00 84.06 314 GLN A CA 1
ATOM 2464 C C . GLN A 1 314 ? 1.817 5.938 18.150 1.00 84.06 314 GLN A C 1
ATOM 2466 O O . GLN A 1 314 ? 2.193 5.443 17.085 1.00 84.06 314 GLN A O 1
ATOM 2471 N N . GLN A 1 315 ? 1.367 5.182 19.157 1.00 87.69 315 GLN A N 1
ATOM 2472 C CA . GLN A 1 315 ? 1.258 3.724 19.061 1.00 87.69 315 GLN A CA 1
ATOM 2473 C C . GLN A 1 315 ? 0.272 3.305 17.962 1.00 87.69 315 GLN A C 1
ATOM 2475 O O . GLN A 1 315 ? 0.590 2.431 17.161 1.00 87.69 315 GLN A O 1
ATOM 2480 N N . MET A 1 316 ? -0.883 3.971 17.854 1.00 84.38 316 MET A N 1
ATOM 2481 C CA . MET A 1 316 ? -1.849 3.720 16.777 1.00 84.38 316 MET A CA 1
ATOM 2482 C C . MET A 1 316 ? -1.242 3.992 15.396 1.00 84.38 316 MET A C 1
ATOM 2484 O O . MET A 1 316 ? -1.403 3.179 14.485 1.00 84.38 316 MET A O 1
ATOM 2488 N N . PHE A 1 317 ? -0.489 5.086 15.240 1.00 84.38 317 PHE A N 1
ATOM 2489 C CA . PHE A 1 317 ? 0.240 5.366 14.002 1.00 84.38 317 PHE A CA 1
ATOM 2490 C C . PHE A 1 317 ? 1.228 4.240 13.653 1.00 84.38 317 PHE A C 1
ATOM 2492 O O . PHE A 1 317 ? 1.246 3.767 12.509 1.00 84.38 317 PHE A O 1
ATOM 2499 N N . ALA A 1 318 ? 2.027 3.789 14.625 1.00 85.81 318 ALA A N 1
ATOM 2500 C CA . ALA A 1 318 ? 2.978 2.697 14.436 1.00 85.81 318 ALA A CA 1
ATOM 2501 C C . ALA A 1 318 ? 2.266 1.379 14.094 1.00 85.81 318 ALA A C 1
ATOM 2503 O O . ALA A 1 318 ? 2.704 0.655 13.199 1.00 85.81 318 ALA A O 1
ATOM 2504 N N . ASP A 1 319 ? 1.139 1.096 14.747 1.00 86.94 319 ASP A N 1
ATOM 2505 C CA . ASP A 1 319 ? 0.384 -0.135 14.557 1.00 86.94 319 ASP A CA 1
ATOM 2506 C C . ASP A 1 319 ? -0.236 -0.245 13.161 1.00 86.94 319 ASP A C 1
ATOM 2508 O O . ASP A 1 319 ? -0.188 -1.326 12.564 1.00 86.94 319 ASP A O 1
ATOM 2512 N N . ILE A 1 320 ? -0.779 0.863 12.643 1.00 83.44 320 ILE A N 1
ATOM 2513 C CA . ILE A 1 320 ? -1.389 0.948 11.308 1.00 83.44 320 ILE A CA 1
ATOM 2514 C C . ILE A 1 320 ? -0.314 0.818 10.226 1.00 83.44 320 ILE A C 1
ATOM 2516 O O . ILE A 1 320 ? -0.434 0.001 9.313 1.00 83.44 320 ILE A O 1
ATOM 2520 N N . ASN A 1 321 ? 0.761 1.603 10.328 1.00 81.94 321 ASN A N 1
ATOM 2521 C CA . ASN A 1 321 ? 1.762 1.686 9.264 1.00 81.94 321 ASN A CA 1
ATOM 2522 C C . ASN A 1 321 ? 2.766 0.524 9.296 1.00 81.94 321 ASN A C 1
ATOM 2524 O O . ASN A 1 321 ? 3.244 0.106 8.244 1.00 81.94 321 ASN A O 1
ATOM 2528 N N . GLY A 1 322 ? 3.091 -0.005 10.478 1.00 81.25 322 GLY A N 1
ATOM 2529 C CA . GLY A 1 322 ? 4.077 -1.076 10.645 1.00 81.25 322 GLY A CA 1
ATOM 2530 C C . GLY A 1 322 ? 3.580 -2.455 10.207 1.00 81.25 322 GLY A C 1
ATOM 2531 O O . GLY A 1 322 ? 4.391 -3.307 9.855 1.00 81.25 322 GLY A O 1
ATOM 2532 N N . ARG A 1 323 ? 2.259 -2.682 10.195 1.00 79.69 323 ARG A N 1
ATOM 2533 C CA . ARG A 1 323 ? 1.653 -3.959 9.769 1.00 79.69 323 ARG A CA 1
ATOM 2534 C C . ARG A 1 323 ? 1.135 -3.948 8.330 1.00 79.69 323 ARG A C 1
ATOM 2536 O O . ARG A 1 323 ? 0.761 -4.998 7.813 1.00 79.69 323 ARG A O 1
ATOM 2543 N N . GLN A 1 324 ? 1.112 -2.792 7.670 1.00 77.50 324 GLN A N 1
ATOM 2544 C CA . GLN A 1 324 ? 0.639 -2.685 6.295 1.00 77.50 324 GLN A CA 1
ATOM 2545 C C . GLN A 1 324 ? 1.714 -3.169 5.310 1.00 77.50 324 GLN A C 1
ATOM 2547 O O . GLN A 1 324 ? 2.716 -2.495 5.072 1.00 77.50 324 GLN A O 1
ATOM 2552 N N . VAL A 1 325 ? 1.484 -4.323 4.682 1.00 75.88 325 VAL A N 1
ATOM 2553 C CA . VAL A 1 325 ? 2.321 -4.796 3.571 1.00 75.88 325 VAL A CA 1
ATOM 2554 C C . VAL A 1 325 ? 1.889 -4.076 2.300 1.00 75.88 325 VAL A C 1
ATOM 2556 O O . VAL A 1 325 ? 0.758 -4.228 1.840 1.00 75.88 325 VAL A O 1
ATOM 2559 N N . LYS A 1 326 ? 2.785 -3.271 1.721 1.00 78.38 326 LYS A N 1
ATOM 2560 C CA . LYS A 1 326 ? 2.529 -2.655 0.416 1.00 78.38 326 LYS A CA 1
ATOM 2561 C C . LYS A 1 326 ? 2.499 -3.745 -0.660 1.00 78.38 326 LYS A C 1
ATOM 2563 O O . LYS A 1 326 ? 3.463 -4.511 -0.736 1.00 78.38 326 LYS A O 1
ATOM 2568 N N . PRO A 1 327 ? 1.462 -3.791 -1.514 1.00 81.06 327 PRO A N 1
ATOM 2569 C CA . PRO A 1 327 ? 1.487 -4.639 -2.696 1.00 81.06 327 PRO A CA 1
ATOM 2570 C C . PRO A 1 327 ? 2.716 -4.328 -3.556 1.00 81.06 327 PRO A C 1
ATOM 2572 O O . PRO A 1 327 ? 3.199 -3.189 -3.581 1.00 81.06 327 PRO A O 1
ATOM 2575 N N . SER A 1 328 ? 3.226 -5.338 -4.259 1.00 84.12 328 SER A N 1
ATOM 2576 C CA . SER A 1 328 ? 4.375 -5.161 -5.145 1.00 84.12 328 SER A CA 1
ATOM 2577 C C . SER A 1 328 ? 4.053 -4.160 -6.267 1.00 84.12 328 SER A C 1
ATOM 2579 O O . SER A 1 328 ? 2.900 -3.947 -6.650 1.00 84.12 328 SER A O 1
ATOM 2581 N N . SER A 1 329 ? 5.080 -3.547 -6.852 1.00 81.38 329 SER A N 1
ATOM 2582 C CA . SER A 1 329 ? 4.865 -2.689 -8.021 1.00 81.38 329 SER A CA 1
ATOM 2583 C C . SER A 1 329 ? 4.400 -3.468 -9.257 1.00 81.38 329 SER A C 1
ATOM 2585 O O . SER A 1 329 ? 3.765 -2.875 -10.124 1.00 81.38 329 SER A O 1
ATOM 2587 N N . ALA A 1 330 ? 4.683 -4.775 -9.337 1.00 81.19 330 ALA A N 1
ATOM 2588 C CA . ALA A 1 330 ? 4.237 -5.626 -10.437 1.00 81.19 330 ALA A CA 1
ATOM 2589 C C . ALA A 1 330 ? 2.724 -5.870 -10.369 1.00 81.19 330 ALA A C 1
ATOM 2591 O O . ALA A 1 330 ? 2.028 -5.595 -11.340 1.00 81.19 330 ALA A O 1
ATOM 2592 N N . ILE A 1 331 ? 2.204 -6.265 -9.202 1.00 84.25 331 ILE A N 1
ATOM 2593 C CA . ILE A 1 331 ? 0.774 -6.551 -9.048 1.00 84.25 331 ILE A CA 1
ATOM 2594 C C . ILE A 1 331 ? -0.082 -5.284 -9.161 1.00 84.25 331 ILE A C 1
ATOM 2596 O O . ILE A 1 331 ? -1.155 -5.314 -9.757 1.00 84.25 331 ILE A O 1
ATOM 2600 N N . ASN A 1 332 ? 0.425 -4.144 -8.676 1.00 85.88 332 ASN A N 1
ATOM 2601 C CA . ASN A 1 332 ? -0.231 -2.856 -8.900 1.00 85.88 332 ASN A CA 1
ATOM 2602 C C . ASN A 1 332 ? -0.299 -2.523 -10.396 1.00 85.88 332 ASN A C 1
ATOM 2604 O O . ASN A 1 332 ? -1.359 -2.147 -10.878 1.00 85.88 332 ASN A O 1
ATOM 2608 N N . ALA A 1 333 ? 0.797 -2.707 -11.143 1.00 82.25 333 ALA A N 1
ATOM 2609 C CA . ALA A 1 333 ? 0.809 -2.462 -12.586 1.00 82.25 333 ALA A CA 1
ATOM 2610 C C . ALA A 1 333 ? -0.079 -3.444 -13.373 1.00 82.25 333 ALA A C 1
ATOM 2612 O O . ALA A 1 333 ? -0.610 -3.076 -14.414 1.00 82.25 333 ALA A O 1
ATOM 2613 N N . LEU A 1 334 ? -0.247 -4.677 -12.886 1.00 86.62 334 LEU A N 1
ATOM 2614 C CA . LEU A 1 334 ? -1.140 -5.668 -13.487 1.00 86.62 334 LEU A CA 1
ATOM 2615 C C . LEU A 1 334 ? -2.619 -5.262 -13.365 1.00 86.62 334 LEU A C 1
ATOM 2617 O O . LEU A 1 334 ? -3.388 -5.451 -14.307 1.00 86.62 334 LEU A O 1
ATOM 2621 N N . TYR A 1 335 ? -3.024 -4.728 -12.209 1.00 86.50 335 TYR A N 1
ATOM 2622 C CA . TYR A 1 335 ? -4.421 -4.361 -11.944 1.00 86.50 335 TYR A CA 1
ATOM 2623 C C . TYR A 1 335 ? -4.780 -2.934 -12.352 1.00 86.50 335 TYR A C 1
ATOM 2625 O O . TYR A 1 335 ? -5.947 -2.660 -12.636 1.00 86.50 335 TYR A O 1
ATOM 2633 N N . ASP A 1 336 ? -3.806 -2.030 -12.406 1.00 85.12 336 ASP A N 1
ATOM 2634 C CA . ASP A 1 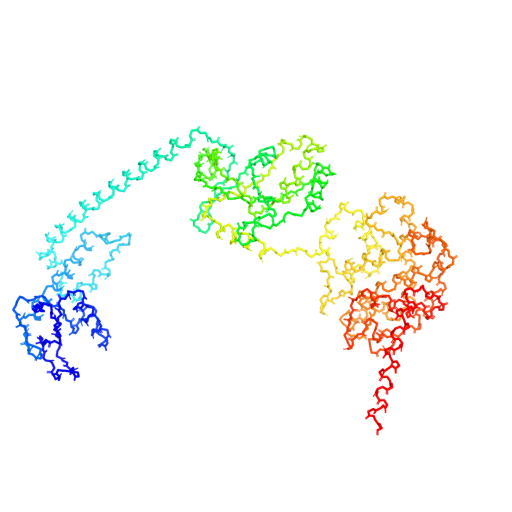336 ? -4.018 -0.658 -12.846 1.00 85.12 336 ASP A CA 1
ATOM 2635 C C . ASP A 1 336 ? -4.156 -0.583 -14.370 1.00 85.12 336 ASP A C 1
ATOM 2637 O O . ASP A 1 336 ? -3.209 -0.284 -15.101 1.00 85.12 336 ASP A O 1
ATOM 2641 N N . ARG A 1 337 ? -5.375 -0.870 -14.835 1.00 78.44 337 ARG A N 1
ATOM 2642 C CA . ARG A 1 337 ? -5.782 -0.767 -16.243 1.00 78.44 337 ARG A CA 1
ATOM 2643 C C . ARG A 1 337 ? -6.111 0.665 -16.671 1.00 78.44 337 ARG A C 1
ATOM 2645 O O . ARG A 1 337 ? -6.415 0.868 -17.843 1.00 78.44 337 ARG A O 1
ATOM 2652 N N . ARG A 1 338 ? -6.121 1.629 -15.742 1.00 84.50 338 ARG A N 1
ATOM 2653 C CA . ARG A 1 338 ? -6.351 3.046 -16.070 1.00 84.50 338 ARG A CA 1
ATOM 2654 C C . ARG A 1 338 ? -5.110 3.668 -16.674 1.00 84.50 338 ARG A C 1
ATOM 2656 O O . ARG A 1 338 ? -5.225 4.549 -17.514 1.00 84.50 338 ARG A O 1
ATOM 2663 N N . ASP A 1 339 ? -3.947 3.181 -16.263 1.00 89.25 339 ASP A N 1
ATOM 2664 C CA . ASP A 1 339 ? -2.671 3.524 -16.860 1.00 89.25 339 ASP A CA 1
ATOM 2665 C C . ASP A 1 339 ? -2.566 2.958 -18.295 1.00 89.25 339 ASP A C 1
ATOM 2667 O O . ASP A 1 339 ? -2.488 1.734 -18.483 1.00 89.25 339 ASP A O 1
ATOM 2671 N N . PRO A 1 340 ? -2.532 3.818 -19.330 1.00 91.75 340 PRO A N 1
ATOM 2672 C CA . PRO A 1 340 ? -2.517 3.356 -20.718 1.00 91.75 340 PRO A CA 1
ATOM 2673 C C . PRO A 1 340 ? -1.217 2.631 -21.087 1.00 91.75 340 PRO A C 1
ATOM 2675 O O . PRO A 1 340 ? -1.214 1.764 -21.960 1.00 91.75 340 PRO A O 1
ATOM 2678 N N . PHE A 1 341 ? -0.113 2.924 -20.395 1.00 94.38 341 PHE A N 1
ATOM 2679 C CA . PHE A 1 341 ? 1.161 2.246 -20.607 1.00 94.38 341 PHE A CA 1
ATOM 2680 C C . PHE A 1 341 ? 1.164 0.839 -20.001 1.00 94.38 341 PHE A C 1
ATOM 2682 O O . PHE A 1 341 ? 1.724 -0.073 -20.607 1.00 94.38 341 PHE A O 1
ATOM 2689 N N . ASN A 1 342 ? 0.516 0.621 -18.852 1.00 93.75 342 ASN A N 1
ATOM 2690 C CA . ASN A 1 342 ? 0.283 -0.718 -18.301 1.00 93.75 342 ASN A CA 1
ATOM 2691 C C . ASN A 1 342 ? -0.575 -1.547 -19.251 1.00 93.75 342 ASN A C 1
ATOM 2693 O O . ASN A 1 342 ? -0.216 -2.683 -19.556 1.00 93.75 342 ASN A O 1
ATOM 2697 N N . ALA A 1 343 ? -1.677 -0.971 -19.741 1.00 92.81 343 ALA A N 1
ATOM 2698 C CA . ALA A 1 343 ? -2.562 -1.639 -20.686 1.00 92.81 343 ALA A CA 1
ATOM 2699 C C . ALA A 1 343 ? -1.813 -2.044 -21.968 1.00 92.81 343 ALA A C 1
ATOM 2701 O O . ALA A 1 343 ? -1.885 -3.203 -22.379 1.00 92.81 343 ALA A O 1
ATOM 2702 N N . TRP A 1 344 ? -1.030 -1.126 -22.545 1.00 95.25 344 TRP A N 1
ATOM 2703 C CA . TRP A 1 344 ? -0.200 -1.414 -23.714 1.00 95.25 344 TRP A CA 1
ATOM 2704 C C . TRP A 1 344 ? 0.872 -2.473 -23.419 1.00 95.25 344 TRP A C 1
ATOM 2706 O O . TRP A 1 344 ? 0.964 -3.463 -24.140 1.00 95.25 344 TRP A O 1
ATOM 2716 N N . ALA A 1 345 ? 1.631 -2.345 -22.327 1.00 95.12 345 ALA A N 1
ATOM 2717 C CA . ALA A 1 345 ? 2.674 -3.309 -21.974 1.00 95.12 345 ALA A CA 1
ATOM 2718 C C . ALA A 1 345 ? 2.127 -4.733 -21.770 1.00 95.12 345 ALA A C 1
ATOM 2720 O O . ALA A 1 345 ? 2.779 -5.695 -22.172 1.00 95.12 345 ALA A O 1
ATOM 2721 N N . LEU A 1 346 ? 0.937 -4.878 -21.176 1.00 93.88 346 LEU A N 1
ATOM 2722 C CA . LEU A 1 346 ? 0.259 -6.172 -21.055 1.00 93.88 346 LEU A CA 1
ATOM 2723 C C . LEU A 1 346 ? -0.173 -6.706 -22.425 1.00 93.88 346 LEU A C 1
ATOM 2725 O O . LEU A 1 346 ? 0.081 -7.870 -22.716 1.00 93.88 346 LEU A O 1
ATOM 2729 N N . SER A 1 347 ? -0.718 -5.855 -23.302 1.00 94.06 347 SER A N 1
ATOM 2730 C CA . SER A 1 347 ? -1.072 -6.270 -24.668 1.00 94.06 347 SER A CA 1
ATOM 2731 C C . SER A 1 347 ? 0.143 -6.739 -25.480 1.00 94.06 347 SER A C 1
ATOM 2733 O O . SER A 1 347 ? 0.053 -7.733 -26.199 1.00 94.06 347 SER A O 1
ATOM 2735 N N . VAL A 1 348 ? 1.305 -6.096 -25.291 1.00 95.56 348 VAL A N 1
ATOM 2736 C CA . VAL A 1 348 ? 2.584 -6.512 -25.883 1.00 95.56 348 VAL A CA 1
ATOM 2737 C C . VAL A 1 348 ? 3.007 -7.884 -25.355 1.00 95.56 348 VAL A C 1
ATOM 2739 O O . VAL A 1 348 ? 3.471 -8.720 -26.124 1.00 95.56 348 VAL A O 1
ATOM 2742 N N . ILE A 1 349 ? 2.853 -8.145 -24.055 1.00 94.81 349 ILE A N 1
ATOM 2743 C CA . ILE A 1 349 ? 3.162 -9.462 -23.479 1.00 94.81 349 ILE A CA 1
ATOM 2744 C C . ILE A 1 349 ? 2.257 -10.539 -24.090 1.00 94.81 349 ILE A C 1
ATOM 2746 O O . ILE A 1 349 ? 2.762 -11.580 -24.509 1.00 94.81 349 ILE A O 1
ATOM 2750 N N . ASP A 1 350 ? 0.954 -10.271 -24.191 1.00 93.31 350 ASP A N 1
ATOM 2751 C CA . ASP A 1 350 ? -0.037 -11.222 -24.705 1.00 93.31 350 ASP A CA 1
ATOM 2752 C C . ASP A 1 350 ? 0.201 -11.586 -26.181 1.00 93.31 350 ASP A C 1
ATOM 2754 O O . ASP A 1 350 ? -0.038 -12.723 -26.593 1.00 93.31 350 ASP A O 1
ATOM 2758 N N . MET A 1 351 ? 0.705 -10.648 -26.992 1.00 94.12 351 MET A N 1
ATOM 2759 C CA . MET A 1 351 ? 0.988 -10.900 -28.411 1.00 94.12 351 MET A CA 1
ATOM 2760 C C . MET A 1 351 ? 2.323 -11.615 -28.681 1.00 94.12 351 MET A C 1
ATOM 2762 O O . MET A 1 351 ? 2.562 -12.017 -29.824 1.00 94.12 351 MET A O 1
ATOM 2766 N N . LEU A 1 352 ? 3.206 -11.756 -27.684 1.00 92.31 352 LEU A N 1
ATOM 2767 C CA . LEU A 1 352 ? 4.538 -12.352 -27.833 1.00 92.31 352 LEU A CA 1
ATOM 2768 C C . LEU A 1 352 ? 4.542 -13.828 -27.389 1.00 92.31 352 LEU A C 1
ATOM 2770 O O . LEU A 1 352 ? 4.526 -14.108 -26.187 1.00 92.31 352 LEU A O 1
ATOM 2774 N N . PRO A 1 353 ? 4.633 -14.800 -28.322 1.00 83.50 353 PRO A N 1
ATOM 2775 C CA . PRO A 1 353 ? 4.522 -16.217 -27.985 1.00 83.50 353 PRO A CA 1
ATOM 2776 C C . PRO A 1 353 ? 5.589 -16.682 -26.985 1.00 83.50 353 PRO A C 1
ATOM 2778 O O . PRO A 1 353 ? 6.788 -16.526 -27.218 1.00 83.50 353 PRO A O 1
ATOM 2781 N N . GLY A 1 354 ? 5.157 -17.279 -25.872 1.00 87.56 354 GLY A N 1
ATOM 2782 C CA . GLY A 1 354 ? 6.030 -17.878 -24.857 1.00 87.56 354 GLY A CA 1
ATOM 2783 C C . GLY A 1 354 ? 6.662 -16.881 -23.880 1.00 87.56 354 GLY A C 1
ATOM 2784 O O . GLY A 1 354 ? 7.090 -17.291 -22.797 1.00 87.56 354 GLY A O 1
ATOM 2785 N N . ILE A 1 355 ? 6.691 -15.585 -24.212 1.00 91.81 355 ILE A N 1
ATOM 2786 C CA . ILE A 1 355 ? 7.179 -14.525 -23.318 1.00 91.81 355 ILE A CA 1
ATOM 2787 C C . ILE A 1 355 ? 6.212 -14.329 -22.147 1.00 91.81 355 ILE A C 1
ATOM 2789 O O . ILE A 1 355 ? 6.666 -14.247 -21.006 1.00 91.81 355 ILE A O 1
ATOM 2793 N N . ASP A 1 356 ? 4.902 -14.353 -22.398 1.00 90.50 356 ASP A N 1
ATOM 2794 C CA . ASP A 1 356 ? 3.830 -14.326 -21.390 1.00 90.50 356 ASP A CA 1
ATOM 2795 C C . ASP A 1 356 ? 4.091 -15.297 -20.223 1.00 90.50 356 ASP A C 1
ATOM 2797 O O . ASP A 1 356 ? 4.047 -14.941 -19.038 1.00 90.50 356 ASP A O 1
ATOM 2801 N N . ARG A 1 357 ? 4.507 -16.525 -20.546 1.00 92.19 357 ARG A N 1
ATOM 2802 C CA . ARG A 1 357 ? 4.800 -17.570 -19.557 1.00 92.19 357 ARG A CA 1
ATOM 2803 C C . ARG A 1 357 ? 6.070 -17.300 -18.764 1.00 92.19 357 ARG A C 1
ATOM 2805 O O . ARG A 1 357 ? 6.212 -17.866 -17.678 1.00 92.19 357 ARG A O 1
ATOM 2812 N N . ARG A 1 358 ? 6.961 -16.433 -19.245 1.00 95.12 358 ARG A N 1
ATOM 2813 C CA . ARG A 1 358 ? 8.253 -16.095 -18.628 1.00 95.12 358 ARG A CA 1
ATOM 2814 C C . ARG A 1 358 ? 8.257 -14.760 -17.885 1.00 95.12 358 ARG A C 1
ATOM 2816 O O . ARG A 1 358 ? 9.260 -14.468 -17.237 1.00 95.12 358 ARG A O 1
ATOM 2823 N N . ILE A 1 359 ? 7.161 -14.002 -17.889 1.00 95.25 359 ILE A N 1
ATOM 2824 C CA . ILE A 1 359 ? 7.024 -12.787 -17.072 1.00 95.25 359 ILE A CA 1
ATOM 2825 C C . ILE A 1 359 ? 6.337 -13.089 -15.732 1.00 95.25 359 ILE A C 1
ATOM 2827 O O . ILE A 1 359 ? 5.295 -13.746 -15.678 1.00 95.25 359 ILE A O 1
ATOM 2831 N N . ASP A 1 360 ? 6.943 -12.628 -14.637 1.00 94.19 360 ASP A N 1
ATOM 2832 C CA . ASP A 1 360 ? 6.346 -12.570 -13.301 1.00 94.19 360 ASP A CA 1
ATOM 2833 C C . ASP A 1 360 ? 5.549 -11.266 -13.161 1.00 94.19 360 ASP A C 1
ATOM 2835 O O . ASP A 1 360 ? 6.117 -10.172 -13.091 1.00 94.19 360 ASP A O 1
ATOM 2839 N N . VAL A 1 361 ? 4.223 -11.384 -13.177 1.00 91.31 361 VAL A N 1
ATOM 2840 C CA . VAL A 1 361 ? 3.292 -10.251 -13.079 1.00 91.31 361 VAL A CA 1
ATOM 2841 C C . VAL A 1 361 ? 2.900 -9.925 -11.636 1.00 91.31 361 VAL A C 1
ATOM 2843 O O . VAL A 1 361 ? 2.280 -8.895 -11.388 1.00 91.31 361 VAL A O 1
ATOM 2846 N N . GLU A 1 362 ? 3.294 -10.759 -10.673 1.00 87.69 362 GLU A N 1
ATOM 2847 C CA . GLU A 1 362 ? 2.926 -10.612 -9.263 1.00 87.69 362 GLU A CA 1
ATOM 2848 C C . GLU A 1 362 ? 4.056 -10.009 -8.436 1.00 87.69 362 GLU A C 1
ATOM 2850 O O . GLU A 1 362 ? 3.801 -9.220 -7.526 1.00 87.69 362 GLU A O 1
ATOM 2855 N N . ASN A 1 363 ? 5.311 -10.340 -8.747 1.00 88.81 363 ASN A N 1
ATOM 2856 C CA . ASN A 1 363 ? 6.471 -9.944 -7.955 1.00 88.81 363 ASN A CA 1
ATOM 2857 C C . ASN A 1 363 ? 7.386 -8.987 -8.721 1.00 88.81 363 ASN A C 1
ATOM 2859 O O . ASN A 1 363 ? 7.717 -9.185 -9.888 1.00 88.81 363 ASN A O 1
ATOM 2863 N N . SER A 1 364 ? 7.877 -7.950 -8.037 1.00 85.81 364 SER A N 1
ATOM 2864 C CA . SER A 1 364 ? 8.835 -7.000 -8.624 1.00 85.81 364 SER A CA 1
ATOM 2865 C C . SER A 1 364 ? 10.204 -7.638 -8.910 1.00 85.81 364 SER A C 1
ATOM 2867 O O . SER A 1 364 ? 10.941 -7.142 -9.766 1.00 85.81 364 SER A O 1
ATOM 2869 N N . ALA A 1 365 ? 10.529 -8.741 -8.230 1.00 86.75 365 ALA A N 1
ATOM 2870 C CA . ALA A 1 365 ? 11.719 -9.556 -8.440 1.00 86.75 365 ALA A CA 1
ATOM 2871 C C . ALA A 1 365 ? 11.330 -11.036 -8.539 1.00 86.75 365 ALA A C 1
ATOM 2873 O O . ALA A 1 365 ? 10.447 -11.500 -7.823 1.00 86.75 365 ALA A O 1
ATOM 2874 N N . VAL A 1 366 ? 12.016 -11.770 -9.411 1.00 90.44 366 VAL A N 1
ATOM 2875 C CA . VAL A 1 366 ? 11.731 -13.183 -9.672 1.00 90.44 366 VAL A CA 1
ATOM 2876 C C . VAL A 1 366 ? 12.384 -14.056 -8.600 1.00 90.44 366 VAL A C 1
ATOM 2878 O O . VAL A 1 366 ? 13.589 -13.965 -8.365 1.00 90.44 366 VAL A O 1
ATOM 2881 N N . ALA A 1 367 ? 11.598 -14.921 -7.957 1.00 88.00 367 ALA A N 1
ATOM 2882 C CA . ALA A 1 367 ? 12.099 -15.840 -6.936 1.00 88.00 367 ALA A CA 1
ATOM 2883 C C . ALA A 1 367 ? 13.078 -16.884 -7.511 1.00 88.00 367 ALA A C 1
ATOM 2885 O O . ALA A 1 367 ? 12.945 -17.320 -8.655 1.00 88.00 367 ALA A O 1
ATOM 2886 N N . ALA A 1 368 ? 14.022 -17.360 -6.689 1.00 84.94 368 ALA A N 1
ATOM 2887 C CA . ALA A 1 368 ? 15.102 -18.256 -7.123 1.00 84.94 368 ALA A CA 1
ATOM 2888 C C . ALA A 1 368 ? 14.610 -19.535 -7.828 1.00 84.94 368 ALA A C 1
ATOM 2890 O O . ALA A 1 368 ? 15.162 -19.911 -8.858 1.00 84.94 368 ALA A O 1
ATOM 2891 N N . LYS A 1 369 ? 13.530 -20.155 -7.335 1.00 86.12 369 LYS A N 1
ATOM 2892 C CA . LYS A 1 369 ? 12.932 -21.380 -7.903 1.00 86.12 369 LYS A CA 1
ATOM 2893 C C . LYS A 1 369 ? 11.802 -21.123 -8.913 1.00 86.12 369 LYS A C 1
ATOM 2895 O O . LYS A 1 369 ? 11.134 -22.062 -9.329 1.00 86.12 369 LYS A O 1
ATOM 2900 N N . SER A 1 370 ? 11.548 -19.868 -9.286 1.00 92.12 370 SER A N 1
ATOM 2901 C CA . SER A 1 370 ? 10.459 -19.518 -10.205 1.00 92.12 370 SER A CA 1
ATOM 2902 C C . SER A 1 370 ? 10.734 -20.005 -11.633 1.00 92.12 370 SER A C 1
ATOM 2904 O O . SER A 1 370 ? 11.873 -19.992 -12.098 1.00 92.12 370 SER A O 1
ATOM 2906 N N . SER A 1 371 ? 9.686 -20.378 -12.367 1.00 91.81 371 SER A N 1
ATOM 2907 C CA . SER A 1 371 ? 9.762 -20.673 -13.807 1.00 91.81 371 SER A CA 1
ATOM 2908 C C . SER A 1 371 ? 9.770 -19.413 -14.689 1.00 91.81 371 SER A C 1
ATOM 2910 O O . SER A 1 371 ? 9.902 -19.514 -15.912 1.00 91.81 371 SER A O 1
ATOM 2912 N N . LYS A 1 372 ? 9.615 -18.226 -14.087 1.00 95.19 372 LYS A N 1
ATOM 2913 C CA . LYS A 1 372 ? 9.677 -16.915 -14.756 1.00 95.19 372 LYS A CA 1
ATOM 2914 C C . LYS A 1 372 ? 11.124 -16.482 -14.959 1.00 95.19 372 LYS A C 1
ATOM 2916 O O . LYS A 1 372 ? 11.973 -16.936 -14.214 1.00 95.19 372 LYS A O 1
ATOM 2921 N N . LEU A 1 373 ? 11.418 -15.618 -15.926 1.00 94.94 373 LEU A N 1
ATOM 2922 C CA . LEU A 1 373 ? 12.753 -15.051 -16.172 1.00 94.94 373 LEU A CA 1
ATOM 2923 C C . LEU A 1 373 ? 12.834 -13.601 -15.687 1.00 94.94 373 LEU A C 1
ATOM 2925 O O . LEU A 1 373 ? 13.741 -13.245 -14.940 1.00 94.94 373 LEU A O 1
ATOM 2929 N N . TRP A 1 374 ? 11.837 -12.786 -16.032 1.00 95.81 374 TRP A N 1
ATOM 2930 C CA . TRP A 1 374 ? 11.813 -11.358 -15.712 1.00 95.81 374 TRP A CA 1
ATOM 2931 C C . TRP A 1 374 ? 10.510 -10.963 -15.024 1.00 95.81 374 TRP A C 1
ATOM 2933 O O . TRP A 1 374 ? 9.498 -11.636 -15.179 1.00 95.81 374 TRP A O 1
ATOM 2943 N N . SER A 1 375 ? 10.517 -9.864 -14.271 1.00 95.56 375 SER A N 1
ATOM 2944 C CA . SER A 1 375 ? 9.286 -9.280 -13.730 1.00 95.56 375 SER A CA 1
ATOM 2945 C C . SER A 1 375 ? 8.630 -8.329 -14.728 1.00 95.56 375 SER A C 1
ATOM 2947 O O . SER A 1 375 ? 9.311 -7.742 -15.575 1.00 95.56 375 SER A O 1
ATOM 2949 N N . LEU A 1 376 ? 7.324 -8.098 -14.580 1.00 95.25 376 LEU A N 1
ATOM 2950 C CA . LEU A 1 376 ? 6.573 -7.105 -15.359 1.00 95.25 376 LEU A CA 1
ATOM 2951 C C . LEU A 1 376 ? 7.219 -5.714 -15.273 1.00 95.25 376 LEU A C 1
ATOM 2953 O O . LEU A 1 376 ? 7.267 -4.979 -16.253 1.00 95.25 376 LEU A O 1
ATOM 2957 N N . VAL A 1 377 ? 7.792 -5.368 -14.117 1.00 94.31 377 VAL A N 1
ATOM 2958 C CA . VAL A 1 377 ? 8.504 -4.099 -13.905 1.00 94.31 377 VAL A CA 1
ATOM 2959 C C . VAL A 1 377 ? 9.747 -3.996 -14.792 1.00 94.31 377 VAL A C 1
ATOM 2961 O O . VAL A 1 377 ? 9.963 -2.963 -15.427 1.00 94.31 377 VAL A O 1
ATOM 2964 N N . ALA A 1 378 ? 10.561 -5.056 -14.850 1.00 95.38 378 ALA A N 1
ATOM 2965 C CA . ALA A 1 378 ? 11.743 -5.094 -15.709 1.00 95.38 378 ALA A CA 1
ATOM 2966 C C . ALA A 1 378 ? 11.353 -5.069 -17.194 1.00 95.38 378 ALA A C 1
ATOM 2968 O O . ALA A 1 378 ? 11.969 -4.349 -17.977 1.00 95.38 378 ALA A O 1
ATOM 2969 N N . PHE A 1 379 ? 10.291 -5.789 -17.566 1.00 97.19 379 PHE A N 1
ATOM 2970 C CA . PHE A 1 379 ? 9.795 -5.825 -18.939 1.00 97.19 379 PHE A CA 1
ATOM 2971 C C . PHE A 1 379 ? 9.271 -4.461 -19.404 1.00 97.19 379 PHE A C 1
ATOM 2973 O O . PHE A 1 379 ? 9.694 -3.962 -20.442 1.00 97.19 379 PHE A O 1
ATOM 2980 N N . LYS A 1 380 ? 8.448 -3.787 -18.590 1.00 96.44 380 LYS A N 1
ATOM 2981 C CA . LYS A 1 380 ? 8.006 -2.404 -18.836 1.00 96.44 380 LYS A CA 1
ATOM 2982 C C . LYS A 1 380 ? 9.185 -1.453 -19.039 1.00 96.44 380 LYS A C 1
ATOM 2984 O O . LYS A 1 380 ? 9.175 -0.635 -19.955 1.00 96.44 380 LYS A O 1
ATOM 2989 N N . LYS A 1 381 ? 10.219 -1.561 -18.196 1.00 96.06 381 LYS A N 1
ATOM 2990 C CA . LYS A 1 381 ? 11.417 -0.722 -18.320 1.00 96.06 381 LYS A CA 1
ATOM 2991 C C . LYS A 1 381 ? 12.164 -1.000 -19.623 1.00 96.06 381 LYS A C 1
ATOM 2993 O O . LYS A 1 381 ? 12.580 -0.048 -20.278 1.00 96.06 381 LYS A O 1
ATOM 2998 N N . PHE A 1 382 ? 12.294 -2.268 -20.009 1.00 97.56 382 PHE A N 1
ATOM 2999 C CA . PHE A 1 382 ? 12.851 -2.672 -21.298 1.00 97.56 382 PHE A CA 1
ATOM 3000 C C . PHE A 1 382 ? 12.070 -2.078 -22.477 1.00 97.56 382 PHE A C 1
ATOM 3002 O O . PHE A 1 382 ? 12.694 -1.475 -23.347 1.00 97.56 382 PHE A O 1
ATOM 3009 N N . LEU A 1 383 ? 10.732 -2.157 -22.470 1.00 97.50 383 LEU A N 1
ATOM 3010 C CA . LEU A 1 383 ? 9.900 -1.564 -23.523 1.00 97.50 383 LEU A CA 1
ATOM 3011 C C . LEU A 1 383 ? 10.171 -0.066 -23.666 1.00 97.50 383 LEU A C 1
ATOM 3013 O O . LEU A 1 383 ? 10.408 0.397 -24.778 1.00 97.50 383 LEU A O 1
ATOM 3017 N N . SER A 1 384 ? 10.224 0.684 -22.561 1.00 96.38 384 SER A N 1
ATOM 3018 C CA . SER A 1 384 ? 10.555 2.114 -22.614 1.00 96.38 384 SER A CA 1
ATOM 3019 C C . SER A 1 384 ? 11.975 2.390 -23.099 1.00 96.38 384 SER A C 1
ATOM 3021 O O . SER A 1 384 ? 12.181 3.321 -23.874 1.00 96.38 384 SER A O 1
ATOM 3023 N N . LEU A 1 385 ? 12.962 1.602 -22.660 1.00 95.38 385 LEU A N 1
ATOM 3024 C CA . LEU A 1 385 ? 14.352 1.766 -23.095 1.00 95.38 385 LEU A CA 1
ATOM 3025 C C . LEU A 1 385 ? 14.506 1.504 -24.593 1.00 95.38 385 LEU A C 1
ATOM 3027 O O . LEU A 1 385 ? 15.225 2.250 -25.246 1.00 95.38 385 LEU A O 1
ATOM 3031 N N . LEU A 1 386 ? 13.816 0.498 -25.131 1.00 96.06 386 LEU A N 1
ATOM 3032 C CA . LEU A 1 386 ? 13.854 0.153 -26.549 1.00 96.06 386 LEU A CA 1
ATOM 3033 C C . LEU A 1 386 ? 13.062 1.148 -27.406 1.00 96.06 386 LEU A C 1
ATOM 3035 O O . LEU A 1 386 ? 13.596 1.709 -28.355 1.00 96.06 386 LEU A O 1
ATOM 3039 N N . THR A 1 387 ? 11.793 1.373 -27.065 1.00 95.25 387 THR A N 1
ATOM 3040 C CA . THR A 1 387 ? 10.832 2.064 -27.942 1.00 95.25 387 THR A CA 1
ATOM 3041 C C . THR A 1 387 ? 10.728 3.561 -27.689 1.00 95.25 387 THR A C 1
ATOM 3043 O O . THR A 1 387 ? 10.271 4.292 -28.558 1.00 95.25 387 THR A O 1
ATOM 3046 N N . GLY A 1 388 ? 11.103 4.032 -26.496 1.00 93.31 388 GLY A N 1
ATOM 3047 C CA . GLY A 1 388 ? 10.837 5.406 -26.063 1.00 93.31 388 GLY A CA 1
ATOM 3048 C C . GLY A 1 388 ? 9.391 5.689 -25.670 1.00 93.31 388 GLY A C 1
ATOM 3049 O O . GLY A 1 388 ? 9.097 6.804 -25.238 1.00 93.31 388 GLY A O 1
ATOM 3050 N N . VAL A 1 389 ? 8.507 4.693 -25.753 1.00 94.50 389 VAL A N 1
ATOM 3051 C CA . VAL A 1 389 ? 7.152 4.784 -25.211 1.00 94.50 389 VAL A CA 1
ATOM 3052 C C . VAL A 1 389 ? 7.227 4.708 -23.689 1.00 94.50 389 VAL A C 1
ATOM 3054 O O . VAL A 1 389 ? 7.867 3.833 -23.097 1.00 94.50 389 VAL A O 1
ATOM 3057 N N . THR A 1 390 ? 6.584 5.656 -23.031 1.00 93.69 390 THR A N 1
ATOM 3058 C CA . THR A 1 390 ? 6.563 5.822 -21.581 1.00 93.69 390 THR A CA 1
ATOM 3059 C C . THR A 1 390 ? 5.141 6.096 -21.118 1.00 93.69 390 THR A C 1
ATOM 3061 O O . THR A 1 390 ? 4.271 6.459 -21.903 1.00 93.69 390 THR A O 1
ATOM 3064 N N . GLN A 1 391 ? 4.930 6.017 -19.807 1.00 90.62 391 GLN A N 1
ATOM 3065 C CA . GLN A 1 391 ? 3.671 6.406 -19.173 1.00 90.62 391 GLN A CA 1
ATOM 3066 C C . GLN A 1 391 ? 3.210 7.828 -19.540 1.00 90.62 391 GLN A C 1
ATOM 3068 O O . GLN A 1 391 ? 2.016 8.093 -19.539 1.00 90.62 391 GLN A O 1
ATOM 3073 N N . LYS A 1 392 ? 4.139 8.738 -19.871 1.00 89.25 392 LYS A N 1
ATOM 3074 C CA . LYS A 1 392 ? 3.823 10.142 -20.164 1.00 89.25 392 LYS A CA 1
ATOM 3075 C C . LYS A 1 392 ? 3.354 10.380 -21.597 1.00 89.25 392 LYS A C 1
ATOM 3077 O O . LYS A 1 392 ? 2.438 11.158 -21.793 1.00 89.25 392 LYS A O 1
ATOM 3082 N N . ASN A 1 393 ? 3.989 9.733 -22.573 1.00 91.94 393 ASN A N 1
ATOM 3083 C CA . ASN A 1 393 ? 3.762 10.010 -23.995 1.00 91.94 393 ASN A CA 1
ATOM 3084 C C . ASN A 1 393 ? 2.897 8.953 -24.695 1.00 91.94 393 ASN A C 1
ATOM 3086 O O . ASN A 1 393 ? 2.476 9.180 -25.819 1.00 91.94 393 ASN A O 1
ATOM 3090 N N . VAL A 1 394 ? 2.589 7.813 -24.062 1.00 93.19 394 VAL A N 1
ATOM 3091 C CA . VAL A 1 394 ? 1.765 6.761 -24.691 1.00 93.19 394 VAL A CA 1
ATOM 3092 C C . VAL A 1 394 ? 0.382 7.265 -25.123 1.00 93.19 394 VAL A C 1
ATOM 3094 O O . VAL A 1 394 ? -0.147 6.802 -26.125 1.00 93.19 394 VAL A O 1
ATOM 3097 N N . VAL A 1 395 ? -0.185 8.232 -24.394 1.00 90.81 395 VAL A N 1
ATOM 3098 C CA . VAL A 1 395 ? -1.490 8.844 -24.699 1.00 90.81 395 VAL A CA 1
ATOM 3099 C C . VAL A 1 395 ? -1.437 9.831 -25.863 1.00 90.81 395 VAL A C 1
ATOM 3101 O O . VAL A 1 395 ? -2.476 10.172 -26.415 1.00 90.81 395 VAL A O 1
ATOM 3104 N N . GLU A 1 396 ? -0.241 10.291 -26.222 1.00 91.12 396 GLU A N 1
ATOM 3105 C CA . GLU A 1 396 ? -0.001 11.215 -27.334 1.00 91.12 396 GLU A CA 1
ATOM 3106 C C . GLU A 1 396 ? 0.216 10.459 -28.655 1.00 91.12 396 GLU A C 1
ATOM 3108 O O . GLU A 1 396 ? 0.290 11.079 -29.713 1.00 91.12 396 GLU A O 1
ATOM 3113 N N . LEU A 1 397 ? 0.339 9.126 -28.605 1.00 90.56 397 LEU A N 1
ATOM 3114 C CA . LEU A 1 397 ? 0.596 8.291 -29.773 1.00 90.56 397 LEU A CA 1
ATOM 3115 C C . LEU A 1 397 ? -0.694 7.889 -30.476 1.00 90.56 397 LEU A C 1
ATOM 3117 O O . LEU A 1 397 ? -1.634 7.378 -29.864 1.00 90.56 397 LEU A O 1
ATOM 3121 N N . GLU A 1 398 ? -0.690 8.023 -31.799 1.00 92.88 398 GLU A N 1
ATOM 3122 C CA . GLU A 1 398 ? -1.785 7.540 -32.627 1.00 92.88 398 GLU A CA 1
ATOM 3123 C C . GLU A 1 398 ? -1.858 6.002 -32.584 1.00 92.88 398 GLU A C 1
ATOM 3125 O O . GLU A 1 398 ? -0.817 5.332 -32.626 1.00 92.88 398 GLU A O 1
ATOM 3130 N N . PRO A 1 399 ? -3.061 5.391 -32.614 1.00 92.81 399 PRO A N 1
ATOM 3131 C CA . PRO A 1 399 ? -3.214 3.931 -32.590 1.00 92.81 399 PRO A CA 1
ATOM 3132 C C . PRO A 1 399 ? -2.401 3.210 -33.673 1.00 92.81 399 PRO A C 1
ATOM 3134 O O . PRO A 1 399 ? -1.891 2.110 -33.464 1.00 92.81 399 PRO A O 1
ATOM 3137 N N . LYS A 1 400 ? -2.237 3.849 -34.838 1.00 93.75 400 LYS A N 1
ATOM 3138 C CA . LYS A 1 400 ? -1.420 3.326 -35.937 1.00 93.75 400 LYS A CA 1
ATOM 3139 C C . LYS A 1 400 ? 0.072 3.273 -35.585 1.00 93.75 400 LYS A C 1
ATOM 3141 O O . LYS A 1 400 ? 0.726 2.305 -35.963 1.00 93.75 400 LYS A O 1
ATOM 3146 N N . GLN A 1 401 ? 0.599 4.273 -34.875 1.00 92.81 401 GLN A N 1
ATOM 3147 C CA . GLN A 1 401 ? 2.001 4.290 -34.441 1.00 92.81 401 GLN A CA 1
ATOM 3148 C C . GLN A 1 401 ? 2.259 3.175 -33.425 1.00 92.81 401 GLN A C 1
ATOM 3150 O O . GLN A 1 401 ? 3.219 2.423 -33.579 1.00 92.81 401 GLN A O 1
ATOM 3155 N N . LEU A 1 402 ? 1.364 2.998 -32.446 1.00 94.31 402 LEU A N 1
ATOM 3156 C CA . LEU A 1 402 ? 1.462 1.889 -31.491 1.00 94.31 402 LEU A CA 1
ATOM 3157 C C . LEU A 1 402 ? 1.431 0.527 -32.197 1.00 94.31 402 LEU A C 1
ATOM 3159 O O . LEU A 1 402 ? 2.307 -0.294 -31.953 1.00 94.31 402 LEU A O 1
ATOM 3163 N N . ALA A 1 403 ? 0.532 0.326 -33.165 1.00 95.56 403 ALA A N 1
ATOM 3164 C CA . ALA A 1 403 ? 0.481 -0.918 -33.937 1.00 95.56 403 ALA A CA 1
ATOM 3165 C C . ALA A 1 403 ? 1.766 -1.191 -34.752 1.00 95.56 403 ALA A C 1
ATOM 3167 O O . ALA A 1 403 ? 2.172 -2.344 -34.917 1.00 95.56 403 ALA A O 1
ATOM 3168 N N . GLN A 1 404 ? 2.433 -0.149 -35.265 1.00 96.50 404 GLN A N 1
ATOM 3169 C CA . GLN A 1 404 ? 3.736 -0.291 -35.929 1.00 96.50 404 GLN A CA 1
ATOM 3170 C C . GLN A 1 404 ? 4.834 -0.696 -34.936 1.00 96.50 404 GLN A C 1
ATOM 3172 O O . GLN A 1 404 ? 5.673 -1.541 -35.259 1.00 96.50 404 GLN A O 1
ATOM 3177 N N . ILE A 1 405 ? 4.815 -0.132 -33.726 1.00 97.12 405 ILE A N 1
ATOM 3178 C CA . ILE A 1 405 ? 5.740 -0.498 -32.646 1.00 97.12 405 ILE A CA 1
ATOM 3179 C C . ILE A 1 405 ? 5.494 -1.944 -32.200 1.00 97.12 405 ILE A C 1
ATOM 3181 O O . ILE A 1 405 ? 6.453 -2.692 -32.022 1.00 97.12 405 ILE A O 1
ATOM 3185 N N . ASP A 1 406 ? 4.240 -2.377 -32.095 1.00 97.56 406 ASP A N 1
ATOM 3186 C CA . ASP A 1 406 ? 3.873 -3.755 -31.757 1.00 97.56 406 ASP A CA 1
ATOM 3187 C C . ASP A 1 406 ? 4.433 -4.749 -32.791 1.00 97.56 406 ASP A C 1
ATOM 3189 O O . ASP A 1 406 ? 5.084 -5.741 -32.442 1.00 97.56 406 ASP A O 1
ATOM 3193 N N . ALA A 1 407 ? 4.266 -4.455 -34.085 1.00 97.56 407 ALA A N 1
ATOM 3194 C CA . ALA A 1 407 ? 4.833 -5.262 -35.169 1.00 97.56 407 ALA A CA 1
ATOM 3195 C C . ALA A 1 407 ? 6.374 -5.299 -35.133 1.00 97.56 407 ALA A C 1
ATOM 3197 O O . ALA A 1 407 ? 6.986 -6.356 -35.345 1.00 97.56 407 ALA A O 1
ATOM 3198 N N . PHE A 1 408 ? 7.010 -4.167 -34.819 1.00 97.94 408 PHE A N 1
ATOM 3199 C CA . PHE A 1 408 ? 8.453 -4.095 -34.599 1.00 97.94 408 PHE A CA 1
ATOM 3200 C C . PHE A 1 408 ? 8.894 -4.969 -33.427 1.00 97.94 408 PHE A C 1
ATOM 3202 O O . PHE A 1 408 ? 9.834 -5.747 -33.579 1.00 97.94 408 PHE A O 1
ATOM 3209 N N . LEU A 1 409 ? 8.208 -4.896 -32.284 1.00 98.00 409 LEU A N 1
ATOM 3210 C CA . LEU A 1 409 ? 8.526 -5.691 -31.099 1.00 98.00 409 LEU A CA 1
ATOM 3211 C C . LEU A 1 409 ? 8.415 -7.188 -31.395 1.00 98.00 409 LEU A C 1
ATOM 3213 O O . LEU A 1 409 ? 9.308 -7.948 -31.023 1.00 98.00 409 LEU A O 1
ATOM 3217 N N . LYS A 1 410 ? 7.391 -7.620 -32.137 1.00 97.00 410 LYS A N 1
ATOM 3218 C CA . LYS A 1 410 ? 7.278 -9.017 -32.580 1.00 97.00 410 LYS A CA 1
ATOM 3219 C C . LYS A 1 410 ? 8.499 -9.459 -33.390 1.00 97.00 410 LYS A C 1
ATOM 3221 O O . LYS A 1 410 ? 9.146 -10.448 -33.047 1.00 97.00 410 LYS A O 1
ATOM 3226 N N . THR A 1 411 ? 8.864 -8.668 -34.397 1.00 97.50 411 THR A N 1
ATOM 3227 C CA . THR A 1 411 ? 10.044 -8.920 -35.243 1.00 97.50 411 THR A CA 1
ATOM 3228 C C . THR A 1 411 ? 11.337 -8.905 -34.419 1.00 97.50 411 THR A C 1
ATOM 3230 O O . THR A 1 411 ? 12.251 -9.698 -34.654 1.00 97.50 411 THR A O 1
ATOM 3233 N N . PHE A 1 412 ? 11.407 -8.040 -33.405 1.00 97.81 412 PHE A N 1
ATOM 3234 C CA . PHE A 1 412 ? 12.543 -7.927 -32.500 1.00 97.81 412 PHE A CA 1
ATOM 3235 C C . PHE A 1 412 ? 12.756 -9.204 -31.696 1.00 97.81 412 PHE A C 1
ATOM 3237 O O . PHE A 1 412 ? 13.858 -9.754 -31.693 1.00 97.81 412 PHE A O 1
ATOM 3244 N N . PHE A 1 413 ? 11.702 -9.724 -31.073 1.00 96.69 413 PHE A N 1
ATOM 3245 C CA . PHE A 1 413 ? 11.783 -10.966 -30.309 1.00 96.69 413 PHE A CA 1
ATOM 3246 C C . PHE A 1 413 ? 12.064 -12.189 -31.198 1.00 96.69 413 PHE A C 1
ATOM 3248 O O . PHE A 1 413 ? 12.816 -13.078 -30.789 1.00 96.69 413 PHE A O 1
ATOM 3255 N N . GLU A 1 414 ? 11.564 -12.212 -32.437 1.00 95.62 414 GLU A N 1
ATOM 3256 C CA . GLU A 1 414 ? 11.937 -13.218 -33.445 1.00 95.62 414 GLU A CA 1
ATOM 3257 C C . GLU A 1 414 ? 13.425 -13.125 -33.836 1.00 95.62 414 GLU A C 1
ATOM 3259 O O . GLU A 1 414 ? 14.091 -14.142 -34.044 1.00 95.62 414 GLU A O 1
ATOM 3264 N N . ALA A 1 415 ? 13.987 -11.917 -33.922 1.00 96.94 415 ALA A N 1
ATOM 3265 C CA . ALA A 1 415 ? 15.419 -11.715 -34.142 1.00 96.94 415 ALA A CA 1
ATOM 3266 C C . ALA A 1 415 ? 16.256 -12.134 -32.920 1.00 96.94 415 ALA A C 1
ATOM 3268 O O . ALA A 1 415 ? 17.301 -12.765 -33.092 1.00 96.94 415 ALA A O 1
ATOM 3269 N N . CYS A 1 416 ? 15.793 -11.871 -31.692 1.00 96.94 416 CYS A N 1
ATOM 3270 C CA . CYS A 1 416 ? 16.439 -12.372 -30.475 1.00 96.94 416 CYS A CA 1
ATOM 3271 C C . CYS A 1 416 ? 16.506 -13.901 -30.461 1.00 96.94 416 CYS A C 1
ATOM 3273 O O . CYS A 1 416 ? 17.569 -14.452 -30.191 1.00 96.94 416 CYS A O 1
ATOM 3275 N N . ALA A 1 417 ? 15.420 -14.586 -30.829 1.00 95.56 417 ALA A N 1
ATOM 3276 C CA . ALA A 1 417 ? 15.400 -16.046 -30.915 1.00 95.56 417 ALA A CA 1
ATOM 3277 C C . ALA A 1 417 ? 16.413 -16.609 -31.925 1.00 95.56 417 ALA A C 1
ATOM 3279 O O . ALA A 1 417 ? 16.935 -17.703 -31.713 1.00 95.56 417 ALA A O 1
ATOM 3280 N N . ARG A 1 418 ? 16.714 -15.860 -32.994 1.00 96.44 418 ARG A N 1
ATOM 3281 C CA . ARG A 1 418 ? 17.699 -16.244 -34.016 1.00 96.44 418 ARG A CA 1
ATOM 3282 C C . ARG A 1 418 ? 19.142 -15.939 -33.624 1.00 96.44 418 ARG A C 1
ATOM 3284 O O . ARG A 1 418 ? 20.030 -16.708 -33.978 1.00 96.44 418 ARG A O 1
ATOM 3291 N N . HIS A 1 419 ? 19.387 -14.813 -32.955 1.00 97.50 419 HIS A N 1
ATOM 3292 C CA . HIS A 1 419 ? 20.744 -14.289 -32.778 1.00 97.50 419 HIS A CA 1
ATOM 3293 C C . HIS A 1 419 ? 21.275 -14.356 -31.349 1.00 97.50 419 HIS A C 1
ATOM 3295 O O . HIS A 1 419 ? 22.487 -14.380 -31.185 1.00 97.50 419 HIS A O 1
ATOM 3301 N N . VAL A 1 420 ? 20.431 -14.384 -30.316 1.00 97.44 420 VAL A N 1
ATOM 3302 C CA . VAL A 1 420 ? 20.900 -14.428 -28.924 1.00 97.44 420 VAL A CA 1
ATOM 3303 C C . VAL A 1 420 ? 21.072 -15.888 -28.489 1.00 97.44 420 VAL A C 1
ATOM 3305 O O . VAL A 1 420 ? 20.090 -16.639 -28.469 1.00 97.44 420 VAL A O 1
ATOM 3308 N N . PRO A 1 421 ? 22.286 -16.319 -28.097 1.00 97.06 421 PRO A N 1
ATOM 3309 C CA . PRO A 1 421 ? 22.513 -17.691 -27.656 1.00 97.06 421 PRO A CA 1
ATOM 3310 C C . PRO A 1 421 ? 21.619 -18.079 -26.472 1.00 97.06 421 PRO A C 1
ATOM 3312 O O . PRO A 1 421 ? 21.410 -17.292 -25.552 1.00 97.06 421 PRO A O 1
ATOM 3315 N N . HIS A 1 422 ? 21.081 -19.300 -26.513 1.00 96.12 422 HIS A N 1
ATOM 3316 C CA . HIS A 1 422 ? 20.121 -19.862 -25.548 1.00 96.12 422 HIS A CA 1
ATOM 3317 C C . HIS A 1 422 ? 18.768 -19.137 -25.415 1.00 96.12 422 HIS A C 1
ATOM 3319 O O . HIS A 1 422 ? 17.931 -19.594 -24.637 1.00 96.12 422 HIS A O 1
ATOM 3325 N N . TRP A 1 423 ? 18.488 -18.088 -26.199 1.00 95.81 423 TRP A N 1
ATOM 3326 C CA . TRP A 1 423 ? 17.222 -17.352 -26.112 1.00 95.81 423 TRP A CA 1
ATOM 3327 C C . TRP A 1 423 ? 16.003 -18.234 -26.371 1.00 95.81 423 TRP A C 1
ATOM 3329 O O . TRP A 1 423 ? 15.120 -18.336 -25.523 1.00 95.81 423 TRP A O 1
ATOM 3339 N N . ALA A 1 424 ? 15.967 -18.913 -27.521 1.00 94.75 424 ALA A N 1
ATOM 3340 C CA . ALA A 1 424 ? 14.851 -19.790 -27.868 1.00 94.75 424 ALA A CA 1
ATOM 3341 C C . ALA A 1 424 ? 14.642 -20.885 -26.805 1.00 94.75 424 ALA A C 1
ATOM 3343 O O . ALA A 1 424 ? 13.520 -21.084 -26.351 1.00 94.75 424 ALA A O 1
ATOM 3344 N N . ALA A 1 425 ? 15.728 -21.509 -26.332 1.00 94.94 425 ALA A N 1
ATOM 3345 C CA . ALA A 1 425 ? 15.677 -22.555 -25.312 1.00 94.94 425 ALA A CA 1
ATOM 3346 C C . ALA A 1 425 ? 15.093 -22.056 -23.977 1.00 94.94 425 ALA A C 1
ATOM 3348 O O . ALA A 1 425 ? 14.237 -22.723 -23.394 1.00 94.94 425 ALA A O 1
ATOM 3349 N N . MET A 1 426 ? 15.492 -20.868 -23.498 1.00 95.00 426 MET A N 1
ATOM 3350 C CA . MET A 1 426 ? 14.947 -20.327 -22.243 1.00 95.00 426 MET A CA 1
ATOM 3351 C C . MET A 1 426 ? 13.486 -19.873 -22.371 1.00 95.00 426 MET A C 1
ATOM 3353 O O . MET A 1 426 ? 12.707 -20.009 -21.423 1.00 95.00 426 MET A O 1
ATOM 3357 N N . ILE A 1 427 ? 13.080 -19.353 -23.534 1.00 95.38 427 ILE A N 1
ATOM 3358 C CA . ILE A 1 427 ? 11.689 -18.942 -23.758 1.00 95.38 427 ILE A CA 1
ATOM 3359 C C . ILE A 1 427 ? 10.788 -20.173 -23.889 1.00 95.38 427 ILE A C 1
ATOM 3361 O O . ILE A 1 427 ? 9.811 -20.291 -23.146 1.00 95.38 427 ILE A O 1
ATOM 3365 N N . ASN A 1 428 ? 11.162 -21.150 -24.715 1.00 92.94 428 ASN A N 1
ATOM 3366 C CA . ASN A 1 428 ? 10.393 -22.383 -24.916 1.00 92.94 428 ASN A CA 1
ATOM 3367 C C . ASN A 1 428 ? 10.334 -23.259 -23.655 1.00 92.94 428 ASN A C 1
ATOM 3369 O O . ASN A 1 428 ? 9.338 -23.939 -23.420 1.00 92.94 428 ASN A O 1
ATOM 3373 N N . GLY A 1 429 ? 11.332 -23.147 -22.773 1.00 90.81 429 GLY A N 1
ATOM 3374 C CA . GLY A 1 429 ? 11.417 -23.914 -21.526 1.00 90.81 429 GLY A CA 1
ATOM 3375 C C . GLY A 1 429 ? 12.275 -25.167 -21.625 1.00 90.81 429 GLY A C 1
ATOM 3376 O O . GLY A 1 429 ? 12.296 -25.941 -20.674 1.00 90.81 429 GLY A O 1
ATOM 3377 N N . ASP A 1 430 ? 12.995 -25.333 -22.735 1.00 93.50 430 ASP A N 1
ATOM 3378 C CA . ASP A 1 430 ? 14.002 -26.379 -22.921 1.00 93.50 430 ASP A CA 1
ATOM 3379 C C . ASP A 1 430 ? 15.191 -26.175 -21.965 1.00 93.50 430 ASP A C 1
ATOM 3381 O O . ASP A 1 430 ? 15.824 -27.138 -21.541 1.00 93.50 430 ASP A O 1
ATOM 3385 N N . LEU A 1 431 ? 15.465 -24.916 -21.594 1.00 94.06 431 LEU A N 1
ATOM 3386 C CA . LEU A 1 431 ? 16.406 -24.538 -20.541 1.00 94.06 431 LEU A CA 1
ATOM 3387 C C . LEU A 1 431 ? 15.627 -23.985 -19.329 1.00 94.06 431 LEU A C 1
ATOM 3389 O O . LEU A 1 431 ? 15.011 -22.916 -19.442 1.00 94.06 431 LEU A O 1
ATOM 3393 N N . PRO A 1 432 ? 15.620 -24.677 -18.172 1.00 94.19 432 PRO A N 1
ATOM 3394 C CA . PRO A 1 432 ? 14.859 -24.252 -17.001 1.00 94.19 432 PRO A CA 1
ATOM 3395 C C . PRO A 1 432 ? 15.267 -22.865 -16.495 1.00 94.19 432 PRO A C 1
ATOM 3397 O O . PRO A 1 432 ? 16.443 -22.574 -16.302 1.00 94.19 432 PRO A O 1
ATOM 3400 N N . ALA A 1 433 ? 14.290 -22.009 -16.185 1.00 93.62 433 ALA A N 1
ATOM 3401 C CA . ALA A 1 433 ? 14.554 -20.616 -15.809 1.00 93.62 433 ALA A CA 1
ATOM 3402 C C . ALA A 1 433 ? 15.454 -20.443 -14.566 1.00 93.62 433 ALA A C 1
ATOM 3404 O O . ALA A 1 433 ? 16.160 -19.440 -14.462 1.00 93.62 433 ALA A O 1
ATOM 3405 N N . PHE A 1 434 ? 15.442 -21.396 -13.623 1.00 92.06 434 PHE A N 1
ATOM 3406 C CA . PHE A 1 434 ? 16.350 -21.357 -12.471 1.00 92.06 434 PHE A CA 1
ATOM 3407 C C . PHE A 1 434 ? 17.811 -21.552 -12.904 1.00 92.06 434 PHE A C 1
ATOM 3409 O O . PHE A 1 434 ? 18.664 -20.781 -12.479 1.00 92.06 434 PHE A O 1
ATOM 3416 N N . GLU A 1 435 ? 18.071 -22.494 -13.813 1.00 93.81 435 GLU A N 1
ATOM 3417 C CA . GLU A 1 435 ? 19.394 -22.748 -14.386 1.00 93.81 435 GLU A CA 1
ATOM 3418 C C . GLU A 1 435 ? 19.848 -21.555 -15.232 1.00 93.81 435 GLU A C 1
ATOM 3420 O O . GLU A 1 435 ? 20.984 -21.104 -15.104 1.00 93.81 435 GLU A O 1
ATOM 3425 N N . VAL A 1 436 ? 18.928 -20.942 -15.995 1.00 95.06 436 VAL A N 1
ATOM 3426 C CA . VAL A 1 436 ? 19.208 -19.686 -16.712 1.00 95.06 436 VAL A CA 1
ATOM 3427 C C . VAL A 1 436 ? 19.730 -18.617 -15.754 1.00 95.06 436 VAL A C 1
ATOM 3429 O O . VAL A 1 436 ? 20.712 -17.947 -16.059 1.00 95.06 436 VAL A O 1
ATOM 3432 N N . ARG A 1 437 ? 19.092 -18.445 -14.591 1.00 92.25 437 ARG A N 1
ATOM 3433 C CA . ARG A 1 437 ? 19.507 -17.436 -13.606 1.00 92.25 437 ARG A CA 1
ATOM 3434 C C . ARG A 1 437 ? 20.798 -17.790 -12.873 1.00 92.25 437 ARG A C 1
ATOM 3436 O O . ARG A 1 437 ? 21.500 -16.867 -12.451 1.00 92.25 437 ARG A O 1
ATOM 3443 N N . GLU A 1 438 ? 21.094 -19.068 -12.677 1.00 92.06 438 GLU A N 1
ATOM 3444 C CA . GLU A 1 438 ? 22.335 -19.498 -12.032 1.00 92.06 438 GLU A CA 1
ATOM 3445 C C . GLU A 1 438 ? 23.534 -19.356 -12.970 1.00 92.06 438 GLU A C 1
ATOM 3447 O O . GLU A 1 438 ? 24.538 -18.756 -12.581 1.00 92.06 438 GLU A O 1
ATOM 3452 N N . GLU A 1 439 ? 23.407 -19.813 -14.212 1.00 94.81 439 GLU A N 1
ATOM 3453 C CA . GLU A 1 439 ? 24.546 -19.980 -15.116 1.00 94.81 439 GLU A CA 1
ATOM 3454 C C . GLU A 1 439 ? 24.704 -18.854 -16.139 1.00 94.81 439 GLU A C 1
ATOM 3456 O O . GLU A 1 439 ? 25.807 -18.638 -16.645 1.00 94.81 439 GLU A O 1
ATOM 3461 N N . PHE A 1 440 ? 23.649 -18.088 -16.433 1.00 96.56 440 PHE A N 1
ATOM 3462 C CA . PHE A 1 440 ? 23.650 -17.131 -17.539 1.00 96.56 440 PHE A CA 1
ATOM 3463 C C . PHE A 1 440 ? 23.195 -15.727 -17.126 1.00 96.56 440 PHE A C 1
ATOM 3465 O O . PHE A 1 440 ? 22.370 -15.535 -16.235 1.00 96.56 440 PHE A O 1
ATOM 3472 N N . VAL A 1 441 ? 23.714 -14.704 -17.811 1.00 96.44 441 VAL A N 1
ATOM 3473 C CA . VAL A 1 441 ? 23.316 -13.303 -17.572 1.00 96.44 441 VAL A CA 1
ATOM 3474 C C . VAL A 1 441 ? 21.977 -12.954 -18.229 1.00 96.44 441 VAL A C 1
ATOM 3476 O O . VAL A 1 441 ? 21.265 -12.075 -17.745 1.00 96.44 441 VAL A O 1
ATOM 3479 N N . ILE A 1 442 ? 21.607 -13.665 -19.299 1.00 95.50 442 ILE A N 1
ATOM 3480 C CA . ILE A 1 442 ? 20.476 -13.333 -20.184 1.00 95.50 442 ILE A CA 1
ATOM 3481 C C . ILE A 1 442 ? 19.103 -13.449 -19.506 1.00 95.50 442 ILE A C 1
ATOM 3483 O O . ILE A 1 442 ? 18.163 -12.766 -19.901 1.00 95.50 442 ILE A O 1
ATOM 3487 N N . GLY A 1 443 ? 18.990 -14.249 -18.442 1.00 93.25 443 GLY A N 1
ATOM 3488 C CA . GLY A 1 443 ? 17.762 -14.377 -17.651 1.00 93.25 443 GLY A CA 1
ATOM 3489 C C . GLY A 1 443 ? 17.553 -13.272 -16.617 1.00 93.25 443 GLY A C 1
ATOM 3490 O O . GLY A 1 443 ? 16.577 -13.324 -15.877 1.00 93.25 443 GLY A O 1
ATOM 3491 N N . HIS A 1 444 ? 18.450 -12.286 -16.517 1.00 95.19 444 HIS A N 1
ATOM 3492 C CA . HIS A 1 444 ? 18.380 -11.243 -15.490 1.00 95.19 444 HIS A CA 1
ATOM 3493 C C . HIS A 1 444 ? 17.883 -9.910 -16.044 1.00 95.19 444 HIS A C 1
ATOM 3495 O O . HIS A 1 444 ? 18.166 -9.533 -17.180 1.00 95.19 444 HIS A O 1
ATOM 3501 N N . ALA A 1 445 ? 17.189 -9.143 -15.198 1.00 95.62 445 ALA A N 1
ATOM 3502 C CA . ALA A 1 445 ? 16.634 -7.837 -15.563 1.00 95.62 445 ALA A CA 1
ATOM 3503 C C . ALA A 1 445 ? 17.696 -6.841 -16.067 1.00 95.62 445 ALA A C 1
ATOM 3505 O O . ALA A 1 445 ? 17.418 -6.067 -16.974 1.00 95.62 445 ALA A O 1
ATOM 3506 N N . VAL A 1 446 ? 18.911 -6.874 -15.504 1.00 96.75 446 VAL A N 1
ATOM 3507 C CA . VAL A 1 446 ? 20.028 -6.011 -15.934 1.00 96.75 446 VAL A CA 1
ATOM 3508 C C . VAL A 1 446 ? 20.405 -6.249 -17.398 1.00 96.75 446 VAL A C 1
ATOM 3510 O O . VAL A 1 446 ? 20.650 -5.293 -18.127 1.00 96.75 446 VAL A O 1
ATOM 3513 N N . TRP A 1 447 ? 20.397 -7.508 -17.845 1.00 97.38 447 TRP A N 1
ATOM 3514 C CA . TRP A 1 447 ? 20.705 -7.854 -19.227 1.00 97.38 447 TRP A CA 1
ATOM 3515 C C . TRP A 1 447 ? 19.542 -7.505 -20.156 1.00 97.38 447 TRP A C 1
ATOM 3517 O O . TRP A 1 447 ? 19.777 -6.945 -21.220 1.00 97.38 447 TRP A O 1
ATOM 3527 N N . LEU A 1 448 ? 18.290 -7.749 -19.743 1.00 97.50 448 LEU A N 1
ATOM 3528 C CA . LEU A 1 448 ? 17.115 -7.363 -20.534 1.00 97.50 448 LEU A CA 1
ATOM 3529 C C . LEU A 1 448 ? 17.075 -5.844 -20.767 1.00 97.50 448 LEU A C 1
ATOM 3531 O O . LEU A 1 448 ? 16.893 -5.394 -21.893 1.00 97.50 448 LEU A O 1
ATOM 3535 N N . GLU A 1 449 ? 17.306 -5.038 -19.729 1.00 97.75 449 GLU A N 1
ATOM 3536 C CA . GLU A 1 449 ? 17.376 -3.578 -19.864 1.00 97.75 449 GLU A CA 1
ATOM 3537 C C . GLU A 1 449 ? 18.551 -3.141 -20.756 1.00 97.75 449 GLU A C 1
ATOM 3539 O O . GLU A 1 449 ? 18.385 -2.265 -21.607 1.00 97.75 449 GLU A O 1
ATOM 3544 N N . ALA A 1 450 ? 19.714 -3.789 -20.626 1.00 97.88 450 ALA A N 1
ATOM 3545 C CA . ALA A 1 450 ? 20.872 -3.529 -21.479 1.00 97.88 450 ALA A CA 1
ATOM 3546 C C . ALA A 1 450 ? 20.608 -3.887 -22.950 1.00 97.88 450 ALA A C 1
ATOM 3548 O O . ALA A 1 450 ? 21.024 -3.145 -23.840 1.00 97.88 450 ALA A O 1
ATOM 3549 N N . LEU A 1 451 ? 19.871 -4.971 -23.209 1.00 98.19 451 LEU A N 1
ATOM 3550 C CA . LEU A 1 451 ? 19.421 -5.349 -24.546 1.00 98.19 451 LEU A CA 1
ATOM 3551 C C . LEU A 1 451 ? 18.514 -4.266 -25.145 1.00 98.19 451 LEU A C 1
ATOM 3553 O O . LEU A 1 451 ? 18.665 -3.945 -26.318 1.00 98.19 451 LEU A O 1
ATOM 3557 N N . GLY A 1 452 ? 17.617 -3.668 -24.354 1.00 97.38 452 GLY A N 1
ATOM 3558 C CA . GLY A 1 452 ? 16.771 -2.558 -24.809 1.00 97.38 452 GLY A CA 1
ATOM 3559 C C . GLY A 1 452 ? 17.585 -1.335 -25.240 1.00 97.38 452 GLY A C 1
ATOM 3560 O O . GLY A 1 452 ? 17.343 -0.779 -26.309 1.00 97.38 452 GLY A O 1
ATOM 3561 N N . ILE A 1 453 ? 18.604 -0.964 -24.456 1.00 95.81 453 ILE A N 1
ATOM 3562 C CA . ILE A 1 453 ? 19.532 0.128 -24.802 1.00 95.81 453 ILE A CA 1
ATOM 3563 C C . ILE A 1 453 ? 20.342 -0.209 -26.056 1.00 95.81 453 ILE A C 1
ATOM 3565 O O . ILE A 1 453 ? 20.473 0.634 -26.946 1.00 95.81 453 ILE A O 1
ATOM 3569 N N . PHE A 1 454 ? 20.889 -1.427 -26.124 1.00 96.62 454 PHE A N 1
ATOM 3570 C CA . PHE A 1 454 ? 21.617 -1.911 -27.292 1.00 96.62 454 PHE A CA 1
ATOM 3571 C C . PHE A 1 454 ? 20.746 -1.803 -28.538 1.00 96.62 454 PHE A C 1
ATOM 3573 O O . PHE A 1 454 ? 21.148 -1.167 -29.501 1.00 96.62 454 PHE A O 1
ATOM 3580 N N . ALA A 1 455 ? 19.547 -2.378 -28.503 1.00 96.06 455 ALA A N 1
ATOM 3581 C CA . ALA A 1 455 ? 18.654 -2.436 -29.644 1.00 96.06 455 ALA A CA 1
ATOM 3582 C C . ALA A 1 455 ? 18.220 -1.038 -30.087 1.00 96.06 455 ALA A C 1
ATOM 3584 O O . ALA A 1 455 ? 18.300 -0.731 -31.273 1.00 96.06 455 ALA A O 1
ATOM 3585 N N . ARG A 1 456 ? 17.872 -0.154 -29.144 1.00 93.56 456 ARG A N 1
ATOM 3586 C CA . ARG A 1 456 ? 17.565 1.243 -29.462 1.00 93.56 456 ARG A CA 1
ATOM 3587 C C . ARG A 1 456 ? 18.707 1.926 -30.200 1.00 93.56 456 ARG A C 1
ATOM 3589 O O . ARG A 1 456 ? 18.481 2.628 -31.174 1.00 93.56 456 ARG A O 1
ATOM 3596 N N . ARG A 1 457 ? 19.941 1.743 -29.740 1.00 92.06 457 ARG A N 1
ATOM 3597 C CA . ARG A 1 457 ? 21.082 2.433 -30.343 1.00 92.06 457 ARG A CA 1
ATOM 3598 C C . ARG A 1 457 ? 21.524 1.769 -31.632 1.00 92.06 457 ARG A C 1
ATOM 3600 O O . ARG A 1 457 ? 21.621 2.450 -32.640 1.00 92.06 457 ARG A O 1
ATOM 3607 N N . ALA A 1 458 ? 21.746 0.462 -31.626 1.00 93.88 458 ALA A N 1
ATOM 3608 C CA . ALA A 1 458 ? 22.253 -0.277 -32.772 1.00 93.88 458 ALA A CA 1
ATOM 3609 C C . ALA A 1 458 ? 21.267 -0.259 -33.948 1.00 93.88 458 ALA A C 1
ATOM 3611 O O . ALA A 1 458 ? 21.658 0.080 -35.061 1.00 93.88 458 ALA A O 1
ATOM 3612 N N . LEU A 1 459 ? 19.977 -0.523 -33.710 1.00 94.38 459 LEU A N 1
ATOM 3613 C CA . LEU A 1 459 ? 18.985 -0.572 -34.791 1.00 94.38 459 LEU A CA 1
ATOM 3614 C C . LEU A 1 459 ? 18.685 0.807 -35.382 1.00 94.38 459 LEU A C 1
ATOM 3616 O O . LEU A 1 459 ? 18.341 0.888 -36.555 1.00 94.38 459 LEU A O 1
ATOM 3620 N N . PHE A 1 460 ? 18.841 1.883 -34.611 1.00 91.62 460 PHE A N 1
ATOM 3621 C CA . PHE A 1 460 ? 18.523 3.245 -35.052 1.00 91.62 460 PHE A CA 1
ATOM 3622 C C . PHE A 1 460 ? 19.766 4.147 -35.142 1.00 91.62 460 PHE A C 1
ATOM 3624 O O . PHE A 1 460 ? 19.665 5.374 -35.131 1.00 91.62 460 PHE A O 1
ATOM 3631 N N . THR A 1 461 ? 20.960 3.551 -35.267 1.00 83.50 461 THR A N 1
ATOM 3632 C CA . THR A 1 461 ? 22.214 4.306 -35.411 1.00 83.50 461 THR A CA 1
ATOM 3633 C C . THR A 1 461 ? 22.182 5.161 -36.679 1.00 83.50 461 THR A C 1
ATOM 3635 O O . THR A 1 461 ? 21.883 4.672 -37.769 1.00 83.50 461 THR A O 1
ATOM 3638 N N . GLY A 1 462 ? 22.551 6.438 -36.543 1.00 75.94 462 GLY A N 1
ATOM 3639 C CA . GLY A 1 462 ? 22.657 7.378 -37.663 1.00 75.94 462 GLY A CA 1
ATOM 3640 C C . GLY A 1 462 ? 21.344 8.052 -38.071 1.00 75.94 462 GLY A C 1
ATOM 3641 O O . GLY A 1 462 ? 21.352 8.824 -39.027 1.00 75.94 462 GLY A O 1
ATOM 3642 N N . TYR A 1 463 ? 20.246 7.806 -37.350 1.00 75.56 463 TYR A N 1
ATOM 3643 C CA . TYR A 1 463 ? 18.976 8.510 -37.531 1.00 75.56 463 TYR A CA 1
ATOM 3644 C C . TYR A 1 463 ? 18.684 9.427 -36.341 1.00 75.56 463 TYR A C 1
ATOM 3646 O O . TYR A 1 463 ? 19.027 9.115 -35.201 1.00 75.56 463 TYR A O 1
ATOM 3654 N N . MET A 1 464 ? 18.035 10.560 -36.610 1.00 69.19 464 MET A N 1
ATOM 3655 C CA . MET A 1 464 ? 17.451 11.396 -35.562 1.00 69.19 464 MET A CA 1
ATOM 3656 C C . MET A 1 464 ? 16.054 10.864 -35.245 1.00 69.19 464 MET A C 1
ATOM 3658 O O . MET A 1 464 ? 15.255 10.668 -36.157 1.00 69.19 464 MET A O 1
ATOM 3662 N N . LEU A 1 465 ? 15.777 10.622 -33.965 1.00 71.88 465 LEU A N 1
ATOM 3663 C CA . LEU A 1 465 ? 14.423 10.349 -33.486 1.00 71.88 465 LEU A CA 1
ATOM 3664 C C . LEU A 1 465 ? 13.661 11.675 -33.295 1.00 71.88 465 LEU A C 1
ATOM 3666 O O . LEU A 1 465 ? 14.251 12.752 -33.419 1.00 71.88 465 LEU A O 1
ATOM 3670 N N . ASP A 1 466 ? 12.368 11.596 -32.972 1.00 64.94 466 ASP A N 1
ATOM 3671 C CA . ASP A 1 466 ? 11.420 12.728 -32.919 1.00 64.94 466 ASP A CA 1
ATOM 3672 C C . ASP A 1 466 ? 11.868 13.956 -32.109 1.00 64.94 466 ASP A C 1
ATOM 3674 O O . ASP A 1 466 ? 11.337 15.050 -32.297 1.00 64.94 466 ASP A O 1
ATOM 3678 N N . HIS A 1 467 ? 12.844 13.817 -31.211 1.00 64.56 467 HIS A N 1
ATOM 3679 C CA . HIS A 1 467 ? 13.327 14.912 -30.366 1.00 64.56 467 HIS A CA 1
ATOM 3680 C C . HIS A 1 467 ? 14.754 15.372 -30.692 1.00 64.56 467 HIS A C 1
ATOM 3682 O O . HIS A 1 467 ? 15.415 16.002 -29.873 1.00 64.56 467 HIS A O 1
ATOM 3688 N N . GLY A 1 468 ? 15.251 15.100 -31.902 1.00 56.53 468 GLY A N 1
ATOM 3689 C CA . GLY A 1 468 ? 16.505 15.693 -32.387 1.00 56.53 468 GLY A CA 1
ATOM 3690 C C . GLY A 1 468 ? 17.780 15.083 -31.796 1.00 56.53 468 GLY A C 1
ATOM 3691 O O . GLY A 1 468 ? 18.873 15.596 -32.037 1.00 56.53 468 GLY A O 1
ATOM 3692 N N . ARG A 1 469 ? 17.663 13.964 -31.069 1.00 62.09 469 ARG A N 1
ATOM 3693 C CA . ARG A 1 469 ? 18.778 13.076 -30.718 1.00 62.09 469 ARG A CA 1
ATOM 3694 C C . ARG A 1 469 ? 18.400 11.620 -30.998 1.00 62.09 469 ARG A C 1
ATOM 3696 O O . ARG A 1 469 ? 17.252 11.253 -30.758 1.00 62.09 469 ARG A O 1
ATOM 3703 N N . PRO A 1 470 ? 19.341 10.748 -31.409 1.00 58.91 470 PRO A N 1
ATOM 3704 C CA . PRO A 1 470 ? 19.068 9.323 -31.662 1.00 58.91 470 PRO A CA 1
ATOM 3705 C C . PRO A 1 470 ? 18.540 8.537 -30.446 1.00 58.91 470 PRO A C 1
ATOM 3707 O O . PRO A 1 470 ? 18.127 7.389 -30.557 1.00 58.91 470 PRO A O 1
ATOM 3710 N N . GLU A 1 471 ? 18.585 9.129 -29.256 1.00 64.31 471 GLU A N 1
ATOM 3711 C CA . GLU A 1 471 ? 18.202 8.514 -27.986 1.00 64.31 471 GLU A CA 1
ATOM 3712 C C . GLU A 1 471 ? 17.000 9.184 -27.311 1.00 64.31 471 GLU A C 1
ATOM 3714 O O . GLU A 1 471 ? 16.554 8.708 -26.270 1.00 64.31 471 GLU A O 1
ATOM 3719 N N . GLU A 1 472 ? 16.422 10.221 -27.924 1.00 70.06 472 GLU A N 1
ATOM 3720 C CA . GLU A 1 472 ? 15.288 10.972 -27.379 1.00 70.06 472 GLU A CA 1
ATOM 3721 C C . GLU A 1 472 ? 14.062 10.825 -28.292 1.00 70.06 472 GLU A C 1
ATOM 3723 O O . GLU A 1 472 ? 14.133 11.099 -29.485 1.00 70.06 472 GLU A O 1
ATOM 3728 N N . GLY A 1 473 ? 12.928 10.386 -27.736 1.00 85.50 473 GLY A N 1
ATOM 3729 C CA . GLY A 1 473 ? 11.658 10.248 -28.467 1.00 85.50 473 GLY A CA 1
ATOM 3730 C C . GLY A 1 473 ? 11.222 8.811 -28.709 1.00 85.50 473 GLY A C 1
ATOM 3731 O O . GLY A 1 473 ? 11.827 7.875 -28.181 1.00 85.50 473 GLY A O 1
ATOM 3732 N N . VAL A 1 474 ? 10.138 8.639 -29.457 1.00 91.50 474 VAL A N 1
ATOM 3733 C CA . VAL A 1 474 ? 9.618 7.321 -29.829 1.00 91.50 474 VAL A CA 1
ATOM 3734 C C . VAL A 1 474 ? 10.340 6.836 -31.089 1.00 91.50 474 VAL A C 1
ATOM 3736 O O . VAL A 1 474 ? 10.785 7.636 -31.910 1.00 91.50 474 VAL A O 1
ATOM 3739 N N . ILE A 1 475 ? 10.572 5.527 -31.192 1.00 92.62 475 ILE A N 1
ATOM 3740 C CA . ILE A 1 475 ? 11.228 4.938 -32.366 1.00 92.62 475 ILE A CA 1
ATOM 3741 C C . ILE A 1 475 ? 10.340 5.036 -33.610 1.00 92.62 475 ILE A C 1
ATOM 3743 O O . ILE A 1 475 ? 9.117 4.996 -33.504 1.00 92.62 475 ILE A O 1
ATOM 3747 N N . HIS A 1 476 ? 10.984 5.048 -34.778 1.00 91.31 476 HIS A N 1
ATOM 3748 C CA . HIS A 1 476 ? 10.354 4.892 -36.092 1.00 91.31 476 HIS A CA 1
ATOM 3749 C C . HIS A 1 476 ? 10.665 3.494 -36.637 1.00 91.31 476 HIS A C 1
ATOM 3751 O O . HIS A 1 476 ? 11.747 3.301 -37.200 1.00 91.31 476 HIS A O 1
ATOM 3757 N N . PRO A 1 477 ? 9.791 2.492 -36.412 1.00 93.88 477 PRO A N 1
ATOM 3758 C CA . PRO A 1 477 ? 10.018 1.081 -36.741 1.00 93.88 477 PRO A CA 1
ATOM 3759 C C . PRO A 1 477 ? 10.650 0.782 -38.105 1.00 93.88 477 PRO A C 1
ATOM 3761 O O . PRO A 1 477 ? 11.464 -0.134 -38.227 1.00 93.88 477 PRO A O 1
ATOM 3764 N N . GLU A 1 478 ? 10.289 1.543 -39.130 1.00 91.50 478 GLU A N 1
ATOM 3765 C CA . GLU A 1 478 ? 10.743 1.393 -40.510 1.00 91.50 478 GLU A CA 1
ATOM 3766 C C . GLU A 1 478 ? 12.229 1.718 -40.722 1.00 91.50 478 GLU A C 1
ATOM 3768 O O . GLU A 1 478 ? 12.811 1.278 -41.712 1.00 91.50 478 GLU A O 1
ATOM 3773 N N . LEU A 1 479 ? 12.859 2.448 -39.796 1.00 92.00 479 LEU A N 1
ATOM 3774 C CA . LEU A 1 479 ? 14.282 2.803 -39.854 1.00 92.00 479 LEU A CA 1
ATOM 3775 C C . LEU A 1 479 ? 15.196 1.732 -39.235 1.00 92.00 479 LEU A C 1
ATOM 3777 O O . LEU A 1 479 ? 16.417 1.898 -39.224 1.00 92.00 479 LEU A O 1
ATOM 3781 N N . ALA A 1 480 ? 14.625 0.647 -38.702 1.00 94.38 480 ALA A N 1
ATOM 3782 C CA . ALA A 1 480 ? 15.367 -0.370 -37.969 1.00 94.38 480 ALA A CA 1
ATOM 3783 C C . ALA A 1 480 ? 16.384 -1.125 -38.848 1.00 94.38 480 ALA A C 1
ATOM 3785 O O . ALA A 1 480 ? 16.038 -1.815 -39.811 1.00 94.38 480 ALA A O 1
ATOM 3786 N N . ARG A 1 481 ? 17.657 -1.067 -38.451 1.00 94.12 481 ARG A N 1
ATOM 3787 C CA . ARG A 1 481 ? 18.795 -1.765 -39.071 1.00 94.12 481 ARG A CA 1
ATOM 3788 C C . ARG A 1 481 ? 18.968 -3.176 -38.513 1.00 94.12 481 ARG A C 1
ATOM 3790 O O . ARG A 1 481 ? 19.790 -3.426 -37.633 1.00 94.12 481 ARG A O 1
ATOM 3797 N N . TRP A 1 482 ? 18.151 -4.107 -39.000 1.00 95.75 482 TRP A N 1
ATOM 3798 C CA . TRP A 1 482 ? 18.087 -5.486 -38.494 1.00 95.75 482 TRP A CA 1
ATOM 3799 C C . TRP A 1 482 ? 19.399 -6.279 -38.585 1.00 95.75 482 TRP A C 1
ATOM 3801 O O . TRP A 1 482 ? 19.610 -7.191 -37.785 1.00 95.75 482 TRP A O 1
ATOM 3811 N N . ASP A 1 483 ? 20.294 -5.928 -39.509 1.00 94.31 483 ASP A N 1
ATOM 3812 C CA . ASP A 1 483 ? 21.634 -6.511 -39.655 1.00 94.31 483 ASP A CA 1
ATOM 3813 C C . ASP A 1 483 ? 22.466 -6.409 -38.368 1.00 94.31 483 ASP A C 1
ATOM 3815 O O . ASP A 1 483 ? 23.237 -7.316 -38.049 1.00 94.31 483 ASP A O 1
ATOM 3819 N N . GLN A 1 484 ? 22.241 -5.364 -37.569 1.00 94.50 484 GLN A N 1
ATOM 3820 C CA . GLN A 1 484 ? 22.953 -5.138 -36.312 1.00 94.50 484 GLN A CA 1
ATOM 3821 C C . GLN A 1 484 ? 22.659 -6.213 -35.254 1.00 94.50 484 GLN A C 1
ATOM 3823 O O . GLN A 1 484 ? 23.503 -6.487 -34.398 1.00 94.50 484 GLN A O 1
ATOM 3828 N N . MET A 1 485 ? 21.509 -6.896 -35.333 1.00 96.88 485 MET A N 1
ATOM 3829 C CA . MET A 1 485 ? 21.175 -8.001 -34.422 1.00 96.88 485 MET A CA 1
ATOM 3830 C C . MET A 1 485 ? 22.120 -9.193 -34.578 1.00 96.88 485 MET A C 1
ATOM 3832 O O . MET A 1 485 ? 22.333 -9.922 -33.610 1.00 96.88 485 MET A O 1
ATOM 3836 N N . ALA A 1 486 ? 22.732 -9.381 -35.755 1.00 96.62 486 ALA A N 1
ATOM 3837 C CA . ALA A 1 486 ? 23.661 -10.484 -35.998 1.00 96.62 486 ALA A CA 1
ATOM 3838 C C . ALA A 1 486 ? 24.883 -10.440 -35.066 1.00 96.62 486 ALA A C 1
ATOM 3840 O O . ALA A 1 486 ? 25.459 -11.480 -34.745 1.00 96.62 486 ALA A O 1
ATOM 3841 N N . ALA A 1 487 ? 25.251 -9.253 -34.573 1.00 95.94 487 ALA A N 1
ATOM 3842 C CA . ALA A 1 487 ? 26.332 -9.089 -33.612 1.00 95.94 487 ALA A CA 1
ATOM 3843 C C . ALA A 1 487 ? 26.071 -9.808 -32.278 1.00 95.94 487 ALA A C 1
ATOM 3845 O O . ALA A 1 487 ? 27.022 -10.246 -31.628 1.00 95.94 487 ALA A O 1
ATOM 3846 N N . LEU A 1 488 ? 24.800 -9.987 -31.892 1.00 97.62 488 LEU A N 1
ATOM 3847 C CA . LEU A 1 488 ? 24.424 -10.680 -30.658 1.00 97.62 488 LEU A CA 1
ATOM 3848 C C . LEU A 1 488 ? 24.783 -12.172 -30.681 1.00 97.62 488 LEU A C 1
ATOM 3850 O O . LEU A 1 488 ? 24.956 -12.757 -29.616 1.00 97.62 488 LEU A O 1
ATOM 3854 N N . ALA A 1 489 ? 25.012 -12.769 -31.856 1.00 97.38 489 ALA A N 1
ATOM 3855 C CA . ALA A 1 489 ? 25.489 -14.151 -31.962 1.00 97.38 489 ALA A CA 1
ATOM 3856 C C . ALA A 1 489 ? 26.898 -14.345 -31.373 1.00 97.38 489 ALA A C 1
ATOM 3858 O O . ALA A 1 489 ? 27.288 -15.467 -31.060 1.00 97.38 489 ALA A O 1
ATOM 3859 N N . LYS A 1 490 ? 27.657 -13.254 -31.195 1.00 96.19 490 LYS A N 1
ATOM 3860 C CA . LYS A 1 490 ? 28.990 -13.249 -30.571 1.00 96.19 490 LYS A CA 1
ATOM 3861 C C . LYS A 1 490 ? 28.936 -13.195 -29.036 1.00 96.19 490 LYS A C 1
ATOM 3863 O O . LYS A 1 490 ? 29.986 -13.223 -28.395 1.00 96.19 490 LYS A O 1
ATOM 3868 N N . VAL A 1 491 ? 27.751 -13.041 -28.442 1.00 97.06 491 VAL A N 1
ATOM 3869 C CA . VAL A 1 491 ? 27.575 -12.951 -26.986 1.00 97.06 491 VAL A CA 1
ATOM 3870 C C . VAL A 1 491 ? 27.901 -14.299 -26.351 1.00 97.06 491 VAL A C 1
ATOM 3872 O O . VAL A 1 491 ? 27.335 -15.318 -26.724 1.00 97.06 491 VAL A O 1
ATOM 3875 N N . ASP A 1 492 ? 28.768 -14.299 -25.341 1.00 96.75 492 ASP A N 1
ATOM 3876 C CA . ASP A 1 492 ? 28.901 -15.434 -24.429 1.00 96.75 492 ASP A CA 1
ATOM 3877 C C . ASP A 1 492 ? 27.927 -15.234 -23.258 1.00 96.75 492 ASP A C 1
ATOM 3879 O O . ASP A 1 492 ? 28.181 -14.388 -22.400 1.00 96.75 492 ASP A O 1
ATOM 3883 N N . PRO A 1 493 ? 26.794 -15.955 -23.198 1.00 95.94 493 PRO A N 1
ATOM 3884 C CA . PRO A 1 493 ? 25.753 -15.683 -22.212 1.00 95.94 493 PRO A CA 1
ATOM 3885 C C . PRO A 1 493 ? 26.133 -16.134 -20.797 1.00 95.94 493 PRO A C 1
ATOM 3887 O O . PRO A 1 493 ? 25.409 -15.809 -19.854 1.00 95.94 493 PRO A O 1
ATOM 3890 N N . ARG A 1 494 ? 27.220 -16.899 -20.622 1.00 96.81 494 ARG A N 1
ATOM 3891 C CA . ARG A 1 494 ? 27.598 -17.482 -19.328 1.00 96.81 494 ARG A CA 1
ATOM 3892 C C . ARG A 1 494 ? 27.996 -16.396 -18.341 1.00 96.81 494 ARG A C 1
ATOM 3894 O O . ARG A 1 494 ? 28.824 -15.539 -18.645 1.00 96.81 494 ARG A O 1
ATOM 3901 N N . ARG A 1 495 ? 27.491 -16.489 -17.114 1.00 94.56 495 ARG A N 1
ATOM 3902 C CA . ARG A 1 495 ? 27.803 -15.580 -16.003 1.00 94.56 495 ARG A CA 1
ATOM 3903 C C . ARG A 1 495 ? 29.298 -15.528 -15.687 1.00 94.56 495 ARG A C 1
ATOM 3905 O O . ARG A 1 495 ? 29.799 -14.480 -15.304 1.00 94.56 495 ARG A O 1
ATOM 3912 N N . ALA A 1 496 ? 30.008 -16.641 -15.866 1.00 93.62 496 ALA A N 1
ATOM 3913 C CA . ALA A 1 496 ? 31.451 -16.731 -15.642 1.00 93.62 496 ALA A CA 1
ATOM 3914 C C . ALA A 1 496 ? 32.302 -16.048 -16.733 1.00 93.62 496 ALA A C 1
ATOM 3916 O O . ALA A 1 496 ? 33.521 -15.970 -16.592 1.00 93.62 496 ALA A O 1
ATOM 3917 N N . SER A 1 497 ? 31.695 -15.578 -17.828 1.00 94.81 497 SER A N 1
ATOM 3918 C CA . SER A 1 497 ? 32.430 -14.915 -18.902 1.00 94.81 497 SER A CA 1
ATOM 3919 C C . SER A 1 497 ? 33.005 -13.579 -18.432 1.00 94.81 497 SER A C 1
ATOM 3921 O O . SER A 1 497 ? 32.286 -12.736 -17.892 1.00 94.81 497 SER A O 1
ATOM 3923 N N . LEU A 1 498 ? 34.287 -13.335 -18.725 1.00 91.12 498 LEU A N 1
ATOM 3924 C CA . LEU A 1 498 ? 34.944 -12.045 -18.467 1.00 91.12 498 LEU A CA 1
ATOM 3925 C C . LEU A 1 498 ? 34.270 -10.882 -19.212 1.00 91.12 498 LEU A C 1
ATOM 3927 O O . LEU A 1 498 ? 34.466 -9.728 -18.847 1.00 91.12 498 LEU A O 1
ATOM 3931 N N . MET A 1 499 ? 33.436 -11.183 -20.216 1.00 93.38 499 MET A N 1
ATOM 3932 C CA . MET A 1 499 ? 32.579 -10.211 -20.896 1.00 93.38 499 MET A CA 1
ATOM 3933 C C . MET A 1 499 ? 31.699 -9.408 -19.922 1.00 93.38 499 MET A C 1
ATOM 3935 O O . MET A 1 499 ? 31.346 -8.271 -20.229 1.00 93.38 499 MET A O 1
ATOM 3939 N N . TRP A 1 500 ? 31.358 -9.981 -18.763 1.00 95.12 500 TRP A N 1
ATOM 3940 C CA . TRP A 1 500 ? 30.409 -9.406 -17.806 1.00 95.12 500 TRP A CA 1
ATOM 3941 C C . TRP A 1 500 ? 31.041 -8.929 -16.498 1.00 95.12 500 TRP A C 1
ATOM 3943 O O . TRP A 1 500 ? 30.337 -8.333 -15.677 1.00 95.12 500 TRP A O 1
ATOM 3953 N N . ASP A 1 501 ? 32.341 -9.173 -16.304 1.00 91.00 501 ASP A N 1
ATOM 3954 C CA . ASP A 1 501 ? 33.041 -8.813 -15.071 1.00 91.00 501 ASP A CA 1
ATOM 3955 C C . ASP A 1 501 ? 33.070 -7.291 -14.871 1.00 91.00 501 ASP A C 1
ATOM 3957 O O . ASP A 1 501 ? 33.292 -6.514 -15.806 1.00 91.00 501 ASP A O 1
ATOM 3961 N N . ASN A 1 502 ? 32.789 -6.876 -13.635 1.00 90.31 502 ASN A N 1
ATOM 3962 C CA . ASN A 1 502 ? 32.576 -5.490 -13.206 1.00 90.31 502 ASN A CA 1
ATOM 3963 C C . ASN A 1 502 ? 31.500 -4.730 -14.020 1.00 90.31 502 ASN A C 1
ATOM 3965 O O . ASN A 1 502 ? 31.458 -3.503 -13.993 1.00 90.31 502 ASN A O 1
ATOM 3969 N N . ARG A 1 503 ? 30.612 -5.446 -14.729 1.00 93.38 503 ARG A N 1
ATOM 3970 C CA . ARG A 1 503 ? 29.454 -4.883 -15.454 1.00 93.38 503 ARG A CA 1
ATOM 3971 C C . ARG A 1 503 ? 28.165 -5.310 -14.765 1.00 93.38 503 ARG A C 1
ATOM 3973 O O . ARG A 1 503 ? 27.823 -4.786 -13.710 1.00 93.38 503 ARG A O 1
ATOM 3980 N N . CYS A 1 504 ? 27.461 -6.293 -15.325 1.00 94.56 504 CYS A N 1
ATOM 3981 C CA . CYS A 1 504 ? 26.317 -6.921 -14.668 1.00 94.56 504 CYS A CA 1
ATOM 3982 C C . CYS A 1 504 ? 26.714 -8.019 -13.671 1.00 94.56 504 CYS A C 1
ATOM 3984 O O . CYS A 1 504 ? 25.864 -8.435 -12.880 1.00 94.56 504 CYS A O 1
ATOM 3986 N N . VAL A 1 505 ? 27.976 -8.466 -13.670 1.00 94.81 505 VAL A N 1
ATOM 3987 C CA . VAL A 1 505 ? 28.524 -9.428 -12.705 1.00 94.81 505 VAL A CA 1
ATOM 3988 C C . VAL A 1 505 ? 29.633 -8.754 -11.905 1.00 94.81 505 VAL A C 1
ATOM 3990 O O . VAL A 1 505 ? 30.646 -8.338 -12.457 1.00 94.81 505 VAL A O 1
ATOM 3993 N N . VAL A 1 506 ? 29.455 -8.655 -10.590 1.00 91.19 506 VAL A N 1
ATOM 3994 C CA . VAL A 1 506 ? 30.429 -8.050 -9.672 1.00 91.19 506 VAL A CA 1
ATOM 3995 C C . VAL A 1 506 ? 30.698 -9.038 -8.547 1.00 91.19 506 VAL A C 1
ATOM 3997 O O . VAL A 1 506 ? 29.772 -9.460 -7.849 1.00 91.19 506 VAL A O 1
ATOM 4000 N N . LEU A 1 507 ? 31.964 -9.436 -8.381 1.00 87.88 507 LEU A N 1
ATOM 4001 C CA . LEU A 1 507 ? 32.383 -10.455 -7.404 1.00 87.88 507 LEU A CA 1
ATOM 4002 C C . LEU A 1 507 ? 31.564 -11.760 -7.523 1.00 87.88 507 LEU A C 1
ATOM 4004 O O . LEU A 1 507 ? 31.126 -12.333 -6.526 1.00 87.88 507 LEU A O 1
ATOM 4008 N N . GLY A 1 508 ? 31.296 -12.193 -8.761 1.00 85.38 508 GLY A N 1
ATOM 4009 C CA . GLY A 1 508 ? 30.527 -13.407 -9.065 1.00 85.38 508 GLY A CA 1
ATOM 4010 C C . GLY A 1 508 ? 29.018 -13.310 -8.810 1.00 85.38 508 GLY A C 1
ATOM 4011 O O . GLY A 1 508 ? 28.298 -14.279 -9.049 1.00 85.38 508 GLY A O 1
ATOM 4012 N N . LYS A 1 509 ? 28.511 -12.160 -8.349 1.00 90.19 509 LYS A N 1
ATOM 4013 C CA . LYS A 1 509 ? 27.081 -11.925 -8.119 1.00 90.19 509 LYS A CA 1
ATOM 4014 C C . LYS A 1 509 ? 26.504 -11.023 -9.199 1.00 90.19 509 LYS A C 1
ATOM 4016 O O . LYS A 1 509 ? 27.131 -10.048 -9.605 1.00 90.19 509 LYS A O 1
ATOM 4021 N N . MET A 1 510 ? 25.277 -11.319 -9.614 1.00 93.06 510 MET A N 1
ATOM 4022 C CA . MET A 1 510 ? 24.524 -10.422 -10.484 1.00 93.06 510 MET A CA 1
ATOM 4023 C C . MET A 1 510 ? 24.211 -9.126 -9.739 1.00 93.06 510 MET A C 1
ATOM 4025 O O . MET A 1 510 ? 23.703 -9.161 -8.616 1.00 93.06 510 MET A O 1
ATOM 4029 N N . GLN A 1 511 ? 24.479 -7.989 -10.371 1.00 89.50 511 GLN A N 1
ATOM 4030 C CA . GLN A 1 511 ? 24.131 -6.679 -9.836 1.00 89.50 511 GLN A CA 1
ATOM 4031 C C . GLN A 1 511 ? 23.327 -5.884 -10.856 1.00 89.50 511 GLN A C 1
ATOM 4033 O O . GLN A 1 511 ? 23.743 -5.681 -11.994 1.00 89.50 511 GLN A O 1
ATOM 4038 N N . LYS A 1 512 ? 22.157 -5.408 -10.422 1.00 90.56 512 LYS A N 1
ATOM 4039 C CA . LYS A 1 512 ? 21.332 -4.480 -11.191 1.00 90.56 512 LYS A CA 1
ATOM 4040 C C . LYS A 1 512 ? 21.558 -3.064 -10.669 1.00 90.56 512 LYS A C 1
ATOM 4042 O O . LYS A 1 512 ? 20.927 -2.648 -9.701 1.00 90.56 512 LYS A O 1
ATOM 4047 N N . THR A 1 513 ? 22.439 -2.329 -11.333 1.00 93.19 513 THR A N 1
ATOM 4048 C CA . THR A 1 513 ? 22.672 -0.894 -11.120 1.00 93.19 513 THR A CA 1
ATOM 4049 C C . THR A 1 513 ? 22.527 -0.155 -12.449 1.00 93.19 513 THR A C 1
ATOM 4051 O O . THR A 1 513 ? 22.600 -0.776 -13.508 1.00 93.19 513 THR A O 1
ATOM 4054 N N . SER A 1 514 ? 22.319 1.166 -12.411 1.00 91.69 514 SER A N 1
ATOM 4055 C CA . SER A 1 514 ? 22.292 1.989 -13.634 1.00 91.69 514 SER A CA 1
ATOM 4056 C C . SER A 1 514 ? 23.579 1.806 -14.446 1.00 91.69 514 SER A C 1
ATOM 4058 O O . SER A 1 514 ? 23.520 1.503 -15.636 1.00 91.69 514 SER A O 1
ATOM 4060 N N . ASP A 1 515 ? 24.735 1.895 -13.784 1.00 91.94 515 ASP A N 1
ATOM 4061 C CA . ASP A 1 515 ? 26.046 1.686 -14.407 1.00 91.94 515 ASP A CA 1
ATOM 4062 C C . ASP A 1 515 ? 26.192 0.258 -14.944 1.00 91.94 515 ASP A C 1
ATOM 4064 O O . ASP A 1 515 ? 26.651 0.073 -16.065 1.00 91.94 515 ASP A O 1
ATOM 4068 N N . GLY A 1 516 ? 25.724 -0.757 -14.211 1.00 94.38 516 GLY A N 1
ATOM 4069 C CA . GLY A 1 516 ? 25.759 -2.148 -14.663 1.00 94.38 516 GLY A CA 1
ATOM 4070 C C . GLY A 1 516 ? 24.948 -2.378 -15.941 1.00 94.38 516 GLY A C 1
ATOM 4071 O O . GLY A 1 516 ? 25.415 -3.069 -16.848 1.00 94.38 516 GLY A O 1
ATOM 4072 N N . VAL A 1 517 ? 23.766 -1.759 -16.059 1.00 96.50 517 VAL A N 1
ATOM 4073 C CA . VAL A 1 517 ? 22.957 -1.788 -17.290 1.00 96.50 517 VAL A CA 1
ATOM 4074 C C . VAL A 1 517 ? 23.701 -1.091 -18.434 1.00 96.50 517 VAL A C 1
ATOM 4076 O O . VAL A 1 517 ? 23.838 -1.673 -19.511 1.00 96.50 517 VAL A O 1
ATOM 4079 N N . LYS A 1 518 ? 24.216 0.126 -18.204 1.00 95.31 518 LYS A N 1
ATOM 4080 C CA . LYS A 1 518 ? 24.933 0.908 -19.225 1.00 95.31 518 LYS A CA 1
ATOM 4081 C C . LYS A 1 518 ? 26.195 0.194 -19.707 1.00 95.31 518 LYS A C 1
ATOM 4083 O O . LYS A 1 518 ? 26.354 0.041 -20.908 1.00 95.31 518 LYS A O 1
ATOM 4088 N N . ALA A 1 519 ? 27.031 -0.317 -18.808 1.00 95.06 519 ALA A N 1
ATOM 4089 C CA . ALA A 1 519 ? 28.261 -1.026 -19.163 1.00 95.06 519 ALA A CA 1
ATOM 4090 C C . ALA A 1 519 ? 27.991 -2.365 -19.870 1.00 95.06 519 ALA A C 1
ATOM 4092 O O . ALA A 1 519 ? 28.699 -2.745 -20.803 1.00 95.06 519 ALA A O 1
ATOM 4093 N N . THR A 1 520 ? 26.924 -3.073 -19.482 1.00 97.00 520 THR A N 1
ATOM 4094 C CA . THR A 1 520 ? 26.485 -4.275 -20.210 1.00 97.00 520 THR A CA 1
ATOM 4095 C C . THR A 1 520 ? 26.041 -3.910 -21.628 1.00 97.00 520 THR A C 1
ATOM 4097 O O . THR A 1 520 ? 26.437 -4.578 -22.581 1.00 97.00 520 THR A O 1
ATOM 4100 N N . ALA A 1 521 ? 25.285 -2.820 -21.794 1.00 97.06 521 ALA A N 1
ATOM 4101 C CA . ALA A 1 521 ? 24.880 -2.324 -23.107 1.00 97.06 521 ALA A CA 1
ATOM 4102 C C . ALA A 1 521 ? 26.081 -1.847 -23.941 1.00 97.06 521 ALA A C 1
ATOM 4104 O O . ALA A 1 521 ? 26.144 -2.169 -25.127 1.00 97.06 521 ALA A O 1
ATOM 4105 N N . SER A 1 522 ? 27.059 -1.159 -23.334 1.00 96.50 522 SER A N 1
ATOM 4106 C CA . SER A 1 522 ? 28.320 -0.771 -23.981 1.00 96.50 522 SER A CA 1
ATOM 4107 C C . SER A 1 522 ? 29.005 -1.980 -24.593 1.00 96.50 522 SER A C 1
ATOM 4109 O O . SER A 1 522 ? 29.373 -1.960 -25.767 1.00 96.50 522 SER A O 1
ATOM 4111 N N . ARG A 1 523 ? 29.102 -3.079 -23.835 1.00 96.38 523 ARG A N 1
ATOM 4112 C CA . ARG A 1 523 ? 29.735 -4.296 -24.335 1.00 96.38 523 ARG A CA 1
ATOM 4113 C C . ARG A 1 523 ? 29.006 -4.876 -25.548 1.00 96.38 523 ARG A C 1
ATOM 4115 O O . ARG A 1 523 ? 29.668 -5.280 -26.500 1.00 96.38 523 ARG A O 1
ATOM 4122 N N . LEU A 1 524 ? 27.672 -4.879 -25.544 1.00 97.00 524 LEU A N 1
ATOM 4123 C CA . LEU A 1 524 ? 26.869 -5.320 -26.692 1.00 97.00 524 LEU A CA 1
ATOM 4124 C C . LEU A 1 524 ? 27.062 -4.403 -27.913 1.00 97.00 524 LEU A C 1
ATOM 4126 O O . LEU A 1 524 ? 27.234 -4.895 -29.026 1.00 97.00 524 LEU A O 1
ATOM 4130 N N . LEU A 1 525 ? 27.092 -3.083 -27.712 1.00 95.94 525 LEU A N 1
ATOM 4131 C CA . LEU A 1 525 ? 27.304 -2.098 -28.782 1.00 95.94 525 LEU A CA 1
ATOM 4132 C C . LEU A 1 525 ? 28.682 -2.250 -29.434 1.00 95.94 525 LEU A C 1
ATOM 4134 O O . LEU A 1 525 ? 28.788 -2.219 -30.660 1.00 95.94 525 LEU A O 1
ATOM 4138 N N . LEU A 1 526 ? 29.721 -2.506 -28.635 1.00 94.94 526 LEU A N 1
ATOM 4139 C CA . LEU A 1 526 ? 31.069 -2.772 -29.139 1.00 94.94 526 LEU A CA 1
ATOM 4140 C C . LEU A 1 526 ? 31.129 -4.038 -30.013 1.00 94.94 526 LEU A C 1
ATOM 4142 O O . LEU A 1 526 ? 31.838 -4.039 -31.018 1.00 94.94 526 LEU A O 1
ATOM 4146 N N . LEU A 1 527 ? 30.360 -5.093 -29.700 1.00 94.94 527 LEU A N 1
ATOM 4147 C CA . LEU A 1 527 ? 30.271 -6.299 -30.550 1.00 94.94 527 LEU A CA 1
ATOM 4148 C C . LEU A 1 527 ? 29.642 -6.015 -31.924 1.00 94.94 527 LEU A C 1
ATOM 4150 O O . LEU A 1 527 ? 29.963 -6.709 -32.900 1.00 94.94 527 LEU A O 1
ATOM 4154 N N . ALA A 1 528 ? 28.753 -5.020 -31.980 1.00 94.00 528 ALA A N 1
ATOM 4155 C CA . ALA A 1 528 ? 28.102 -4.525 -33.192 1.00 94.00 528 ALA A CA 1
ATOM 4156 C C . ALA A 1 528 ? 28.884 -3.407 -33.896 1.00 94.00 528 ALA A C 1
ATOM 4158 O O . ALA A 1 528 ? 28.452 -2.931 -34.938 1.00 94.00 528 ALA A O 1
ATOM 4159 N N . HIS A 1 529 ? 30.045 -3.006 -33.367 1.00 93.00 529 HIS A N 1
ATOM 4160 C CA . HIS A 1 529 ? 30.845 -1.896 -33.893 1.00 93.00 529 HIS A CA 1
ATOM 4161 C C . HIS A 1 529 ? 30.092 -0.552 -33.922 1.00 93.00 529 HIS A C 1
ATOM 4163 O O . HIS A 1 529 ? 30.367 0.308 -34.758 1.00 93.00 529 HIS A O 1
ATOM 4169 N N . VAL A 1 530 ? 29.165 -0.353 -32.981 1.00 92.12 530 VAL A N 1
ATOM 4170 C CA . VAL A 1 530 ? 28.432 0.906 -32.802 1.00 92.12 530 VAL A CA 1
ATOM 4171 C C . VAL A 1 530 ? 29.191 1.791 -31.816 1.00 92.12 530 VAL A C 1
ATOM 4173 O O . VAL A 1 530 ? 29.565 1.348 -30.729 1.00 92.12 530 VAL A O 1
ATOM 4176 N N . SER A 1 531 ? 29.419 3.054 -32.185 1.00 89.88 531 SER A N 1
ATOM 4177 C CA . SER A 1 531 ? 30.108 4.020 -31.325 1.00 89.88 531 SER A CA 1
ATOM 4178 C C . SER A 1 531 ? 29.353 4.249 -30.015 1.00 89.88 531 SER A C 1
ATOM 4180 O O . SER A 1 531 ? 28.133 4.425 -30.000 1.00 89.88 531 SER A O 1
ATOM 4182 N N . LEU A 1 532 ? 30.097 4.280 -28.910 1.00 90.75 532 LEU A N 1
ATOM 4183 C CA . LEU A 1 532 ? 29.541 4.557 -27.592 1.00 90.75 532 LEU A CA 1
ATOM 4184 C C . LEU A 1 532 ? 29.327 6.066 -27.407 1.00 90.75 532 LEU A C 1
ATOM 4186 O O . LEU A 1 532 ? 30.229 6.853 -27.692 1.00 90.75 532 LEU A O 1
ATOM 4190 N N . PRO A 1 533 ? 28.170 6.485 -26.881 1.00 86.81 533 PRO A N 1
ATOM 4191 C CA . PRO A 1 533 ? 27.965 7.853 -26.420 1.00 86.81 533 PRO A CA 1
ATOM 4192 C C . PRO A 1 533 ? 28.893 8.216 -25.259 1.00 86.81 533 PRO A C 1
ATOM 4194 O O . PRO A 1 533 ? 29.292 7.313 -24.518 1.00 86.81 533 PRO A O 1
ATOM 4197 N N . PRO A 1 534 ? 29.192 9.516 -25.060 1.00 87.06 534 PRO A N 1
ATOM 4198 C CA . PRO A 1 534 ? 30.239 9.974 -24.144 1.00 87.06 534 PRO A CA 1
ATOM 4199 C C . PRO A 1 534 ? 30.159 9.350 -22.749 1.00 87.06 534 PRO A C 1
ATOM 4201 O O . PRO A 1 534 ? 31.122 8.748 -22.295 1.00 87.06 534 PRO A O 1
ATOM 4204 N N . GLU A 1 535 ? 28.977 9.362 -22.128 1.00 88.00 535 GLU A N 1
ATOM 4205 C CA . GLU A 1 535 ? 28.771 8.800 -20.786 1.00 88.00 535 GLU A CA 1
ATOM 4206 C C . GLU A 1 535 ? 29.088 7.291 -20.710 1.00 88.00 535 GLU A C 1
ATOM 4208 O O . GLU A 1 535 ? 29.653 6.802 -19.734 1.00 88.00 535 GLU A O 1
ATOM 4213 N N . MET A 1 536 ? 28.738 6.527 -21.749 1.00 91.88 536 MET A N 1
ATOM 4214 C CA . MET A 1 536 ? 29.008 5.087 -21.800 1.00 91.88 536 MET A CA 1
ATOM 4215 C C . MET A 1 536 ? 30.463 4.777 -22.150 1.00 91.88 536 MET A C 1
ATOM 4217 O O . MET A 1 536 ? 30.991 3.776 -21.671 1.00 91.88 536 MET A O 1
ATOM 4221 N N . ALA A 1 537 ? 31.102 5.623 -22.959 1.00 90.50 537 ALA A N 1
ATOM 4222 C CA . ALA A 1 537 ? 32.529 5.547 -23.245 1.00 90.50 537 ALA A CA 1
ATOM 4223 C C . ALA A 1 537 ? 33.368 5.846 -21.993 1.00 90.50 537 ALA A C 1
ATOM 4225 O O . ALA A 1 537 ? 34.267 5.072 -21.675 1.00 90.50 537 ALA A O 1
ATOM 4226 N N . GLU A 1 538 ? 33.042 6.902 -21.242 1.00 90.88 538 GLU A N 1
ATOM 4227 C CA . GLU A 1 538 ? 33.694 7.229 -19.965 1.00 90.88 538 GLU A CA 1
ATOM 4228 C C . GLU A 1 538 ? 33.558 6.087 -18.951 1.00 90.88 538 GLU A C 1
ATOM 4230 O O . GLU A 1 538 ? 34.529 5.705 -18.292 1.00 90.88 538 GLU A O 1
ATOM 4235 N N . LEU A 1 539 ? 32.362 5.498 -18.860 1.00 90.62 539 LEU A N 1
ATOM 4236 C CA . LEU A 1 539 ? 32.108 4.342 -18.007 1.00 90.62 539 LEU A CA 1
ATOM 4237 C C . LEU A 1 539 ? 32.954 3.127 -18.413 1.00 90.62 539 LEU A C 1
ATOM 4239 O O . LEU A 1 539 ? 33.549 2.491 -17.544 1.00 90.62 539 LEU A O 1
ATOM 4243 N N . GLU A 1 540 ? 33.029 2.819 -19.709 1.00 88.88 540 GLU A N 1
ATOM 4244 C CA . GLU A 1 540 ? 33.831 1.702 -20.223 1.00 88.88 540 GLU A CA 1
ATOM 4245 C C . GLU A 1 540 ? 35.329 1.926 -19.951 1.00 88.88 540 GLU A C 1
ATOM 4247 O O . GLU A 1 540 ? 36.004 1.029 -19.450 1.00 88.88 540 GLU A O 1
ATOM 4252 N N . MET A 1 541 ? 35.832 3.151 -20.155 1.00 86.69 541 MET A N 1
ATOM 4253 C CA . MET A 1 541 ? 37.220 3.520 -19.842 1.00 86.69 541 MET A CA 1
ATOM 4254 C C . MET A 1 541 ? 37.554 3.340 -18.357 1.00 86.69 541 MET A C 1
ATOM 4256 O O . MET A 1 541 ? 38.637 2.856 -18.022 1.00 86.69 541 MET A O 1
ATOM 4260 N N . ARG A 1 542 ? 36.637 3.710 -17.454 1.00 86.88 542 ARG A N 1
ATOM 4261 C CA . ARG A 1 542 ? 36.818 3.519 -16.006 1.00 86.88 542 ARG A CA 1
ATOM 4262 C C . ARG A 1 542 ? 36.943 2.036 -15.651 1.00 86.88 542 ARG A C 1
ATOM 4264 O O . ARG A 1 542 ? 37.834 1.668 -14.889 1.00 86.88 542 ARG A O 1
ATOM 4271 N N . LEU A 1 543 ? 36.089 1.193 -16.228 1.00 83.25 543 LEU A N 1
ATOM 4272 C CA . LEU A 1 543 ? 36.103 -0.254 -15.993 1.00 83.25 543 LEU A CA 1
ATOM 4273 C C . LEU A 1 543 ? 37.373 -0.918 -16.535 1.00 83.25 543 LEU A C 1
ATOM 4275 O O . LEU A 1 543 ? 37.947 -1.783 -15.870 1.00 83.25 543 LEU A O 1
ATOM 4279 N N . ASP A 1 544 ? 37.845 -0.485 -17.702 1.00 73.69 544 ASP A N 1
ATOM 4280 C CA . ASP A 1 544 ? 39.096 -0.974 -18.279 1.00 73.69 544 ASP A CA 1
ATOM 4281 C C . ASP A 1 544 ? 40.312 -0.531 -17.447 1.00 73.69 544 ASP A C 1
ATOM 4283 O O . ASP A 1 544 ? 41.224 -1.326 -17.209 1.00 73.69 544 ASP A O 1
ATOM 4287 N N . GLY A 1 545 ? 40.314 0.699 -16.920 1.00 70.56 545 GLY A N 1
ATOM 4288 C CA . GLY A 1 545 ? 41.356 1.192 -16.011 1.00 70.56 545 GLY A CA 1
ATOM 4289 C C . GLY A 1 545 ? 41.430 0.417 -14.687 1.00 70.56 545 GLY A C 1
ATOM 4290 O O . GLY A 1 545 ? 42.521 0.087 -14.214 1.00 70.56 545 GLY A O 1
ATOM 4291 N N . GLU A 1 546 ? 40.282 0.061 -14.107 1.00 67.31 546 GLU A N 1
ATOM 4292 C CA . GLU A 1 546 ? 40.202 -0.802 -12.919 1.00 67.31 546 GLU A CA 1
ATOM 4293 C C . GLU A 1 546 ? 40.656 -2.241 -13.199 1.00 67.31 546 GLU A C 1
ATOM 4295 O O . GLU A 1 546 ? 41.259 -2.891 -12.341 1.00 67.31 546 GLU A O 1
ATOM 4300 N N . PHE A 1 547 ? 40.401 -2.751 -14.403 1.00 65.12 547 PHE A N 1
ATOM 4301 C CA . PHE A 1 547 ? 40.885 -4.064 -14.819 1.00 65.12 547 PHE A CA 1
ATOM 4302 C C . PHE A 1 547 ? 42.414 -4.077 -14.950 1.00 65.12 547 PHE A C 1
ATOM 4304 O O . PHE A 1 547 ? 43.077 -4.956 -14.394 1.00 65.12 547 PHE A O 1
ATOM 4311 N N . GLN A 1 548 ? 42.990 -3.062 -15.603 1.00 60.41 548 GLN A N 1
ATOM 4312 C CA . GLN A 1 548 ? 44.442 -2.927 -15.759 1.00 60.41 548 GLN A CA 1
ATOM 4313 C C . GLN A 1 548 ? 45.163 -2.757 -14.410 1.00 60.41 548 GLN A C 1
ATOM 4315 O O . GLN A 1 548 ? 46.209 -3.371 -14.200 1.00 60.41 548 GLN A O 1
ATOM 4320 N N . SER A 1 549 ? 44.594 -2.012 -13.454 1.00 59.34 549 SER A N 1
ATOM 4321 C CA . SER A 1 549 ? 45.177 -1.853 -12.108 1.00 59.34 549 SER A CA 1
ATOM 4322 C C . SER A 1 549 ? 45.117 -3.136 -11.258 1.00 59.34 549 SER A C 1
ATOM 4324 O O . SER A 1 549 ? 46.032 -3.439 -10.483 1.00 59.34 549 SER A O 1
ATOM 4326 N N . LYS A 1 550 ? 44.076 -3.962 -11.432 1.00 60.09 550 LYS A N 1
ATOM 4327 C CA . LYS A 1 550 ? 43.995 -5.300 -10.819 1.00 60.09 550 LYS A CA 1
ATOM 4328 C C . LYS A 1 550 ? 44.997 -6.284 -11.431 1.00 60.09 550 LYS A C 1
ATOM 4330 O O . LYS A 1 550 ? 45.499 -7.153 -10.718 1.00 60.09 550 LYS A O 1
ATOM 4335 N N . LEU A 1 551 ? 45.305 -6.161 -12.723 1.00 57.78 551 LEU A N 1
ATOM 4336 C CA . LEU A 1 551 ? 46.344 -6.967 -13.368 1.00 57.78 551 LEU A CA 1
ATOM 4337 C C . LEU A 1 551 ? 47.742 -6.590 -12.873 1.00 57.78 551 LEU A C 1
ATOM 4339 O O . LEU A 1 551 ? 48.488 -7.490 -12.500 1.00 57.78 551 LEU A O 1
ATOM 4343 N N . THR A 1 552 ? 48.068 -5.297 -12.790 1.00 54.62 552 THR A N 1
ATOM 4344 C CA . THR A 1 552 ? 49.382 -4.829 -12.309 1.00 54.62 552 THR A CA 1
ATOM 4345 C C . THR A 1 552 ? 49.612 -5.091 -10.820 1.00 54.62 552 THR A C 1
ATOM 4347 O O . THR A 1 552 ? 50.730 -5.412 -10.421 1.00 54.62 552 THR A O 1
ATOM 4350 N N . SER A 1 553 ? 48.569 -5.034 -9.987 1.00 54.03 553 SER A N 1
ATOM 4351 C CA . SER A 1 553 ? 48.681 -5.389 -8.562 1.00 54.03 553 SER A CA 1
ATOM 4352 C C . SER A 1 553 ? 48.848 -6.896 -8.324 1.00 54.03 553 SER A C 1
ATOM 4354 O O . SER A 1 553 ? 49.549 -7.283 -7.393 1.00 54.03 553 SER A O 1
ATOM 4356 N N . LYS A 1 554 ? 48.290 -7.766 -9.179 1.00 53.28 554 LYS A N 1
ATOM 4357 C CA . LYS A 1 554 ? 48.523 -9.221 -9.101 1.00 53.28 554 LYS A CA 1
ATOM 4358 C C . LYS A 1 554 ? 49.927 -9.636 -9.548 1.00 53.28 554 LYS A C 1
ATOM 4360 O O . LYS A 1 554 ? 50.474 -10.565 -8.962 1.00 53.28 554 LYS A O 1
ATOM 4365 N N . THR A 1 555 ? 50.531 -8.965 -10.531 1.00 50.81 555 THR A N 1
ATOM 4366 C CA . THR A 1 555 ? 51.932 -9.219 -10.919 1.00 50.81 555 THR A CA 1
ATOM 4367 C C . THR A 1 555 ? 52.934 -8.702 -9.889 1.00 50.81 555 THR A C 1
ATOM 4369 O O . THR A 1 555 ? 53.966 -9.333 -9.707 1.00 50.81 555 THR A O 1
ATOM 4372 N N . ALA A 1 556 ? 52.623 -7.618 -9.171 1.00 48.94 556 ALA A N 1
ATOM 4373 C CA . ALA A 1 556 ? 53.481 -7.079 -8.110 1.00 48.94 556 ALA A CA 1
ATOM 4374 C C . ALA A 1 556 ? 53.478 -7.902 -6.804 1.00 48.94 556 ALA A C 1
ATOM 4376 O O . ALA A 1 556 ? 54.355 -7.712 -5.973 1.00 48.94 556 ALA A O 1
ATOM 4377 N N . VAL A 1 557 ? 52.498 -8.792 -6.607 1.00 48.38 557 VAL A N 1
ATOM 4378 C CA . VAL A 1 557 ? 52.417 -9.710 -5.448 1.00 48.38 557 VAL A CA 1
ATOM 4379 C C . VAL A 1 557 ? 52.984 -11.103 -5.779 1.00 48.38 557 VAL A C 1
ATOM 4381 O O . VAL A 1 557 ? 53.216 -11.910 -4.883 1.00 48.38 557 VAL A O 1
ATOM 4384 N N . ALA A 1 558 ? 53.206 -11.398 -7.064 1.00 44.53 558 ALA A N 1
ATOM 4385 C CA . ALA A 1 558 ? 53.787 -12.654 -7.548 1.00 44.53 558 ALA A CA 1
ATOM 4386 C C . ALA A 1 558 ? 55.293 -12.555 -7.882 1.00 44.53 558 ALA A C 1
ATOM 4388 O O . ALA A 1 558 ? 55.884 -13.559 -8.285 1.00 44.53 558 ALA A O 1
ATOM 4389 N N . ALA A 1 559 ? 55.889 -11.369 -7.725 1.00 39.66 559 ALA A N 1
ATOM 4390 C CA . ALA A 1 559 ? 57.328 -11.106 -7.745 1.00 39.66 559 ALA A CA 1
ATOM 4391 C C . ALA A 1 559 ? 57.786 -10.776 -6.322 1.00 39.66 559 ALA A C 1
ATOM 4393 O O . ALA A 1 559 ? 58.919 -11.174 -5.971 1.00 39.66 559 ALA A O 1
#

Foldseek 3Di:
DQDFQKWKFFQDFDQDPVQGGQHHQATADTDNDPVVSVVVQVVVQVVVVHDPLGGRMDMDGHPDDDDHNDHDNVRSVVRVVVVLLVLLLVLLLLVVFQCLPHPHGCDPVNSVVSCVSSVHDPVRSCVPHNVVSVVVSVVVVVVVVVVVVVVVVVVVVVVVVLVVLQPDWDKFWWFWDADPNFIKIWTKAFLLRLLVAEDEPQDPPDDPVQHLEDHDDVVLLQVLLCQCQVCVPDDDDAEWEWEKADDKDWDFDPDPPSVSRTTMITHRSPIHIYTLDCPSVSSSSVSNCVVPVVSRRHIHIYIYDYDPDRVVSNVSSCVVPVPDDDFAPLLVLCPPPVQVLSVLLVVLCVPAPLLVQQEASRHCDADLQDQHLHYSVLSSLLLCLQFVDDSVCVVVDDPVQSVLSSVLSNVVLVLCCVAAPCSVCSSVCVDRNSNCQLWFPCSDSLLSNLVSNLQLPQQQPPDQEPPRHSRHHGDDSVSGPSVLSNLNNVDDGTLPDPLQYVAQADPSDGDRDPLNSLQNSLSSCVSSVHDDDPVSVVSVVVVVVVVVVVVVVVVVVVD

Nearest PDB structures (foldseek):
  5d68-assembly1_A  TM=1.620E-01  e=9.230E-01  Homo sapiens
  8jzl-assembly1_A  TM=9.007E-02  e=5.232E-02  Salmonella enterica subsp. enterica serovar Typhimurium str. LT2
  6cb0-assembly2_B  TM=1.301E-01  e=1.073E+00  Gallus gallus
  9cxi-assembly1_A  TM=1.806E-01  e=3.595E+00  Homo sapiens
  4pjf-assembly2_C  TM=1.578E-01  e=2.657E+00  Homo sapiens

Radius of gyration: 41.95 Å; Cα contacts (8 Å, |Δi|>4): 827; chains: 1; bounding box: 92×57×119 Å

Organism: NCBI:txid488447

Secondary structure (DSSP, 8-state):
-----EEEEESS-EEETTTEEE-TTBEEEEESSHHHHHHHHHHHHHHTT--SSS-SEEEEE-SSPPPTT-B-HHHHHHHHHHHHHHHHHHHHHHHH-TTSSSSSPPPHHHHHHHHHHHT--HHHHHHHHHHHHHHHHHHHHHHHHHHHHHHHHHHHHHHHHHHHTTSSEEEEEEEEEEETTEEEEEEEEEHHHHHHHEE----TTS-GGG-SSPPP-HHHHHHHHHHHHH-TTT---PPEEEEESSPPEEEE---TTSTT-EEEEEEETT--EEEEE-HHHHHHHHHHHHH-GGGGG-EEEEEEEE---HHHHHHHHHHHHHH-PPPPHHHHHHH--SSHHHHHHHHHHHHSTTTGGGEESS-SS--TT-S-SEEHHHHHHHHHHHH---TTTGGGS-HHHHHHHHHHHHHHHHHHHHHSTTHHHHHHTSS-HHHHHHHBSTTSHHHHHHHHHHHHHHHTTT---TTSSTTSS---GGG--GGGGGGGGG---BTTSGGGBTTTEETTEE---HHHHHHHHHHHHHHTTPPPPHHHHHHHHHHHHHHHHHHHHHHHH--

Mean predicted aligned error: 15.93 Å

Sequence (559 aa):
MARNNFYVITLKAMFLSDVGDAAFGTVVSSHAESHKASERARKLNRDRECSTRTPGFGFIDHDTPLVKGQAYPELAQRYLQMKFDADAIYAMKGVLDPYWQSSKPVTEEDTAWMLEHLQLSLGELRERYEDKARAELDAAQIDRLANAERRARVEAVTNELATERSEFTYTFPAVAGTQAGRSYYAAQVPYSALVKLFAFDEEDTVPARLRAQRQLNERRAADIGEYLVDNPDSYVLPAITASVSAEMSFEPLPVAGAGGRIGLLHVPMGATLLINDGQHRRKGIELAIARRPALREESIVVTMFFDQGLERSQQMFADINGRQVKPSSAINALYDRRDPFNAWALSVIDMLPGIDRRIDVENSAVAAKSSKLWSLVAFKKFLSLLTGVTQKNVVELEPKQLAQIDAFLKTFFEACARHVPHWAAMINGDLPAFEVREEFVIGHAVWLEALGIFARRALFTGYMLDHGRPEEGVIHPELARWDQMAALAKVDPRRASLMWDNRCVVLGKMQKTSDGVKATASRLLLLAHVSLPPEMAELEMRLDGEFQSKLTSKTAVAA

Solvent-accessible surface area (backbone atoms only — not comparable to full-atom values): 30109 Å² total; per-residue (Å²): 129,87,72,52,36,20,32,23,26,21,58,42,69,46,81,37,100,91,62,40,81,33,46,47,13,14,27,75,46,75,23,77,44,64,67,60,22,48,50,51,22,53,49,55,15,56,81,63,76,32,45,94,89,59,45,41,37,42,60,46,79,44,96,64,86,78,58,73,61,44,65,42,49,71,60,36,51,49,50,52,49,54,49,50,53,50,53,48,28,54,48,40,34,36,74,77,36,36,51,78,88,40,98,62,63,54,46,71,65,59,48,49,54,48,29,63,72,69,72,42,54,75,66,60,47,44,78,75,29,43,71,61,24,48,54,55,49,53,54,51,49,54,55,48,52,57,51,48,52,54,49,52,52,52,50,50,54,52,50,50,58,53,52,70,69,40,84,53,57,48,76,31,56,24,37,58,45,74,57,96,93,36,71,34,34,46,24,57,38,36,41,53,52,45,60,72,60,50,46,67,86,80,61,87,83,60,58,76,92,79,45,45,60,74,82,83,53,65,66,64,12,47,55,45,11,48,48,48,64,80,30,75,92,71,61,85,79,81,67,31,33,30,33,27,67,45,83,66,49,73,47,59,45,99,50,89,90,51,81,61,27,40,27,40,34,35,37,39,66,88,41,53,34,37,48,46,44,48,64,48,55,53,50,4,50,51,54,23,30,74,78,41,64,76,51,37,78,42,68,46,47,34,39,39,33,72,51,84,51,63,71,56,41,37,48,51,32,48,56,58,61,73,69,57,79,77,77,39,70,10,37,51,46,66,68,39,64,82,42,64,40,40,45,49,52,50,54,54,35,72,73,35,88,50,49,49,71,26,45,28,50,58,35,58,62,68,57,76,86,35,73,35,42,36,13,43,51,43,49,51,50,18,50,27,50,37,38,41,50,39,78,83,53,47,83,77,52,53,73,68,56,53,52,46,47,52,53,41,50,52,53,48,54,55,47,39,45,75,22,33,71,66,40,47,38,46,49,76,52,81,36,52,35,39,57,35,55,72,49,24,44,71,37,34,53,38,43,46,40,11,48,14,45,28,48,29,44,54,25,36,62,95,45,72,30,84,63,78,34,58,85,37,50,49,65,63,62,90,64,53,41,68,74,48,51,58,33,39,56,75,53,73,51,45,53,86,38,74,90,32,58,80,26,36,25,48,95,91,36,83,41,81,44,75,65,17,20,45,43,43,16,44,54,53,27,54,61,51,72,44,86,67,57,68,73,46,41,54,51,48,52,52,52,50,51,54,50,53,53,55,52,56,55,54,55,66,74,74,108

pLDDT: mean 87.9, std 10.83, range [39.66, 98.19]